Protein AF-A0A8H8U567-F1 (afdb_monomer_lite)

Structure (mmCIF, N/CA/C/O backbone):
data_AF-A0A8H8U567-F1
#
_entry.id   AF-A0A8H8U567-F1
#
loop_
_atom_site.group_PDB
_atom_site.id
_atom_site.type_symbol
_atom_site.label_atom_id
_atom_site.label_alt_id
_atom_site.label_comp_id
_atom_site.label_asym_id
_atom_site.label_entity_id
_atom_site.label_seq_id
_atom_site.pdbx_PDB_ins_code
_atom_site.Cartn_x
_atom_site.Cartn_y
_atom_site.Cartn_z
_atom_site.occupancy
_atom_site.B_iso_or_equiv
_atom_site.auth_seq_id
_atom_site.auth_comp_id
_atom_site.auth_asym_id
_atom_site.auth_atom_id
_atom_site.pdbx_PDB_model_num
ATOM 1 N N . MET A 1 1 ? -32.532 48.039 -37.283 1.00 31.94 1 MET A N 1
ATOM 2 C CA . MET A 1 1 ? -31.406 47.755 -38.186 1.00 31.94 1 MET A CA 1
ATOM 3 C C . MET A 1 1 ? -30.221 47.463 -37.284 1.00 31.94 1 MET A C 1
ATOM 5 O O . MET A 1 1 ? -29.709 48.410 -36.710 1.00 31.94 1 MET A O 1
ATOM 9 N N . ASP A 1 2 ? -29.810 46.251 -36.937 1.00 29.44 2 ASP A N 1
ATOM 10 C CA . ASP A 1 2 ? -30.179 44.853 -37.215 1.00 29.44 2 ASP A CA 1
ATOM 11 C C . ASP A 1 2 ? -29.643 44.079 -35.982 1.00 29.44 2 ASP A C 1
ATOM 13 O O . ASP A 1 2 ? -28.591 44.434 -35.460 1.00 29.44 2 ASP A O 1
ATOM 17 N N . SER A 1 3 ? -30.428 43.269 -35.267 1.00 32.38 3 SER A N 1
ATOM 18 C CA . SER A 1 3 ? -30.661 41.829 -35.481 1.00 32.38 3 SER A CA 1
ATOM 19 C C . SER A 1 3 ? -29.391 40.982 -35.653 1.00 32.38 3 SER A C 1
ATOM 21 O O . SER A 1 3 ? -28.855 40.913 -36.752 1.00 32.38 3 SER A O 1
ATOM 23 N N . ALA A 1 4 ? -28.998 40.249 -34.603 1.00 28.75 4 ALA A N 1
ATOM 24 C CA . ALA A 1 4 ? -28.361 38.931 -34.713 1.00 28.75 4 ALA A CA 1
ATOM 25 C C . ALA A 1 4 ? -28.459 38.178 -33.372 1.00 28.75 4 ALA A C 1
ATOM 27 O O . ALA A 1 4 ? -27.711 38.427 -32.430 1.00 28.75 4 ALA A O 1
ATOM 28 N N . SER A 1 5 ? -29.428 37.269 -33.303 1.00 32.06 5 SER A N 1
ATOM 29 C CA . SER A 1 5 ? -29.584 36.220 -32.299 1.00 32.06 5 SER A CA 1
ATOM 30 C C . SER A 1 5 ? -28.627 35.064 -32.597 1.00 32.06 5 SER A C 1
ATOM 32 O O . SER A 1 5 ? -28.662 34.515 -33.697 1.00 32.06 5 SER A O 1
ATOM 34 N N . GLY A 1 6 ? -27.809 34.676 -31.618 1.00 26.52 6 GLY A N 1
ATOM 35 C CA . GLY A 1 6 ? -27.012 33.450 -31.640 1.00 26.52 6 GLY A CA 1
ATOM 36 C C . GLY A 1 6 ? -27.498 32.508 -30.546 1.00 26.52 6 GLY A C 1
ATOM 37 O O . GLY A 1 6 ? -27.190 32.709 -29.378 1.00 26.52 6 GL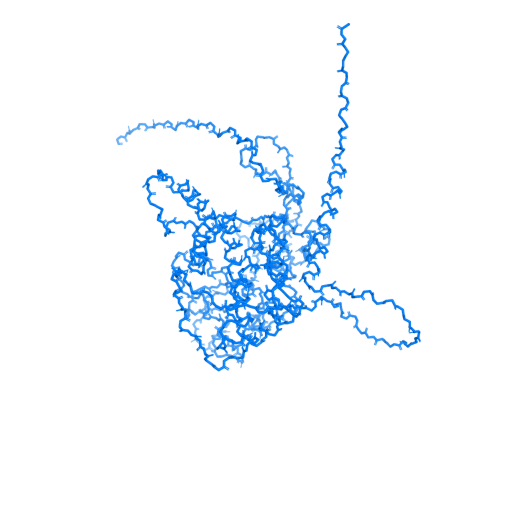Y A O 1
ATOM 38 N N . SER A 1 7 ? -28.295 31.515 -30.928 1.00 29.02 7 SER A N 1
ATOM 39 C CA . SER A 1 7 ? -28.711 30.394 -30.088 1.00 29.02 7 SER A CA 1
ATOM 40 C C . SER A 1 7 ? -27.547 29.409 -29.950 1.00 29.02 7 SER A C 1
ATOM 42 O O . SER A 1 7 ? -27.278 28.647 -30.879 1.00 29.02 7 SER A O 1
ATOM 44 N N . GLY A 1 8 ? -26.847 29.439 -28.817 1.00 27.19 8 GLY A N 1
ATOM 45 C CA . GLY A 1 8 ? -26.003 28.331 -28.376 1.00 27.19 8 GLY A CA 1
ATOM 46 C C . GLY A 1 8 ? -26.870 27.353 -27.595 1.00 27.19 8 GLY A C 1
ATOM 47 O O . GLY A 1 8 ? -27.480 27.741 -26.605 1.00 27.19 8 GLY A O 1
ATOM 48 N N . SER A 1 9 ? -26.981 26.117 -28.074 1.00 31.69 9 SER A N 1
ATOM 49 C CA . SER A 1 9 ? -27.611 25.020 -27.346 1.00 31.69 9 SER A CA 1
ATOM 50 C C . SER A 1 9 ? -26.790 24.725 -26.090 1.00 31.69 9 SER A C 1
ATOM 52 O O . SER A 1 9 ? -25.696 24.168 -26.188 1.00 31.69 9 SER A O 1
ATOM 54 N N . GLU A 1 10 ? -27.302 25.121 -24.928 1.00 31.78 10 GLU A N 1
ATOM 55 C CA . GLU A 1 10 ? -26.846 24.605 -23.641 1.00 31.78 10 GLU A CA 1
ATOM 56 C C . GLU A 1 10 ? -27.139 23.102 -23.627 1.00 31.78 10 GLU A C 1
ATOM 58 O O . GLU A 1 10 ? -28.292 22.677 -23.569 1.00 31.78 10 GLU A O 1
ATOM 63 N N . VAL A 1 11 ? -26.088 22.295 -23.773 1.00 33.62 11 VAL A N 1
ATOM 64 C CA . VAL A 1 11 ? -26.145 20.862 -23.486 1.00 33.62 11 VAL A CA 1
ATOM 65 C C . VAL A 1 11 ? -26.429 20.756 -21.992 1.00 33.62 11 VAL A C 1
ATOM 67 O O . VAL A 1 11 ? -25.671 21.286 -21.179 1.00 33.62 11 VAL A O 1
ATOM 70 N N . SER A 1 12 ? -27.569 20.167 -21.643 1.00 34.59 12 SER A N 1
ATOM 71 C CA . SER A 1 12 ? -27.999 20.033 -20.252 1.00 34.59 12 SER A CA 1
ATOM 72 C C . SER A 1 12 ? -26.956 19.254 -19.440 1.00 34.59 12 SER A C 1
ATOM 74 O O . SER A 1 12 ? -26.349 18.309 -19.947 1.00 34.59 12 SER A O 1
ATOM 76 N N . SER A 1 13 ? -26.739 19.639 -18.180 1.00 37.09 13 SER A N 1
ATOM 77 C CA . SER A 1 13 ? -25.771 18.994 -17.279 1.00 37.09 13 SER A CA 1
ATOM 78 C C . SER A 1 13 ? -25.987 17.479 -17.137 1.00 37.09 13 SER A C 1
ATOM 80 O O . SER A 1 13 ? -25.029 16.742 -16.944 1.00 37.09 13 SER A O 1
ATOM 82 N N . GLU A 1 14 ? -27.220 16.999 -17.329 1.00 32.97 14 GLU A N 1
ATOM 83 C CA . GLU A 1 14 ? -27.584 15.575 -17.275 1.00 32.97 14 GLU A CA 1
ATOM 84 C C . GLU A 1 14 ? -27.007 14.745 -18.446 1.00 32.97 14 GLU A C 1
ATOM 86 O O . GLU A 1 14 ? -26.691 13.561 -18.281 1.00 32.97 14 GLU A O 1
ATOM 91 N N . GLU A 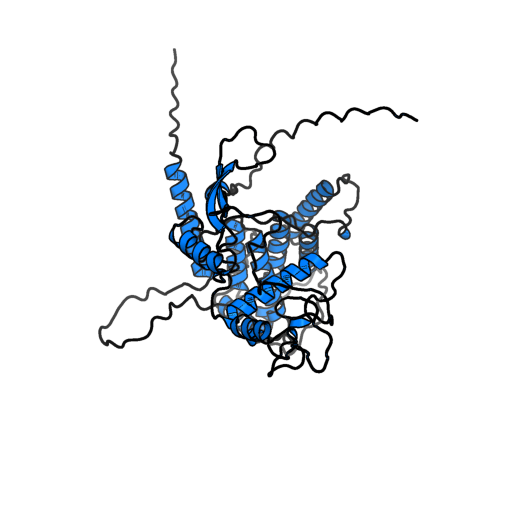1 15 ? -26.817 15.348 -19.627 1.00 33.91 15 GLU A N 1
ATOM 92 C CA . GLU A 1 15 ? -26.210 14.678 -20.791 1.00 33.91 15 GLU A CA 1
ATOM 93 C C . GLU A 1 15 ? -24.678 14.597 -20.669 1.00 33.91 15 GLU A C 1
ATOM 95 O O . GLU A 1 15 ? -24.075 13.605 -21.089 1.00 33.91 15 GLU A O 1
ATOM 100 N N . ALA A 1 16 ? -24.049 15.602 -20.047 1.00 33.66 16 ALA A N 1
ATOM 101 C CA . ALA A 1 16 ? -22.618 15.600 -19.737 1.00 33.66 16 ALA A CA 1
ATOM 102 C C . ALA A 1 16 ? -22.266 14.565 -18.652 1.00 33.66 16 ALA A C 1
ATOM 104 O O . ALA A 1 16 ? -21.296 13.819 -18.816 1.00 33.66 16 ALA A O 1
ATOM 105 N N . ASP A 1 17 ? -23.096 14.449 -17.610 1.00 36.91 17 ASP A N 1
ATOM 106 C CA . ASP A 1 17 ? -22.945 13.430 -16.564 1.00 36.91 17 ASP A CA 1
ATOM 107 C C . ASP A 1 17 ? -23.119 12.011 -17.128 1.00 36.91 17 ASP A C 1
ATOM 109 O O . ASP A 1 17 ? -22.340 11.111 -16.813 1.00 36.91 17 ASP A O 1
ATOM 113 N N . SER A 1 18 ? -24.068 11.803 -18.049 1.00 39.19 18 SER A N 1
ATOM 114 C CA . SER A 1 18 ? -24.262 10.498 -18.701 1.00 39.19 18 SER A CA 1
ATOM 115 C C . SER A 1 18 ? -23.089 10.095 -19.605 1.00 39.19 18 SER A C 1
ATOM 117 O O . SER A 1 18 ? -22.705 8.926 -19.633 1.00 39.19 18 SER A O 1
ATOM 119 N N . ALA A 1 19 ? -22.485 11.040 -20.333 1.00 39.12 19 ALA A N 1
ATOM 120 C CA . ALA A 1 19 ? -21.330 10.767 -21.191 1.00 39.12 19 ALA A CA 1
ATOM 121 C C . ALA A 1 19 ? -20.064 10.438 -20.381 1.00 39.12 19 ALA A C 1
ATOM 123 O O . ALA A 1 19 ? -19.306 9.540 -20.754 1.00 39.12 19 ALA A O 1
ATOM 124 N N . LEU A 1 20 ? -19.861 11.124 -19.253 1.00 41.84 20 LEU A N 1
ATOM 125 C CA . LEU A 1 20 ? -18.774 10.849 -18.317 1.00 41.84 20 LEU A CA 1
ATOM 126 C C . LEU A 1 20 ? -18.947 9.482 -17.645 1.00 41.84 20 LEU A C 1
ATOM 128 O O . LEU A 1 20 ? -17.997 8.705 -17.594 1.00 41.84 20 LEU A O 1
ATOM 132 N N . VAL A 1 21 ? -20.162 9.148 -17.202 1.00 41.19 21 VAL A N 1
ATOM 133 C CA . VAL A 1 21 ? -20.479 7.822 -16.653 1.00 41.19 21 VAL A CA 1
ATOM 134 C C . VAL A 1 21 ? -20.222 6.731 -17.692 1.00 41.19 21 VAL A C 1
ATOM 136 O O . VAL A 1 21 ? -19.597 5.726 -17.373 1.00 41.19 21 VAL A O 1
ATOM 139 N N . LEU A 1 22 ? -20.608 6.930 -18.955 1.00 45.22 22 LEU A N 1
ATOM 140 C CA . LEU A 1 22 ? -20.323 5.969 -20.026 1.00 45.22 22 LEU A CA 1
ATOM 141 C C . LEU A 1 22 ? -18.822 5.843 -20.338 1.00 45.22 22 LEU A C 1
ATOM 143 O O . LEU A 1 22 ? -18.353 4.736 -20.592 1.00 45.22 22 LEU A O 1
ATOM 147 N N . ALA A 1 23 ? -18.056 6.936 -20.281 1.00 46.47 23 ALA A N 1
ATOM 148 C CA . ALA A 1 23 ? -16.602 6.903 -20.445 1.00 46.47 23 ALA A CA 1
ATOM 149 C C . ALA A 1 23 ? -15.906 6.179 -19.279 1.00 46.47 23 ALA A C 1
ATOM 151 O O . ALA A 1 23 ? -15.015 5.361 -19.508 1.00 46.47 23 ALA A O 1
ATOM 152 N N . LEU A 1 24 ? -16.354 6.420 -18.043 1.00 42.88 24 LEU A N 1
ATOM 153 C CA . LEU A 1 24 ? -15.885 5.721 -16.846 1.00 42.88 24 LEU A CA 1
ATOM 154 C C . LEU A 1 24 ? -16.259 4.236 -16.875 1.00 42.88 24 LEU A C 1
ATOM 156 O O . LEU A 1 24 ? -15.442 3.406 -16.496 1.00 42.88 24 LEU A O 1
ATOM 160 N N . LEU A 1 25 ? -17.442 3.876 -17.381 1.00 47.16 25 LEU A N 1
ATOM 161 C CA . LEU A 1 25 ? -17.849 2.482 -17.579 1.00 47.16 25 LEU A CA 1
ATOM 162 C C . LEU A 1 25 ? -17.028 1.796 -18.680 1.00 47.16 25 LEU A C 1
ATOM 164 O O . LEU A 1 25 ? -16.591 0.667 -18.491 1.00 47.16 25 LEU A O 1
ATOM 168 N N . ALA A 1 26 ? -16.736 2.477 -19.791 1.00 51.75 26 ALA A N 1
ATOM 169 C CA . ALA A 1 26 ? -15.873 1.938 -20.844 1.00 51.75 26 ALA A CA 1
ATOM 170 C C . ALA A 1 26 ? -14.424 1.735 -20.363 1.00 51.75 26 ALA A C 1
ATOM 172 O O . ALA A 1 26 ? -13.790 0.733 -20.699 1.00 51.75 26 ALA A O 1
ATOM 173 N N . LYS A 1 27 ? -13.914 2.663 -19.543 1.00 51.38 27 LYS A N 1
ATOM 174 C CA . LYS A 1 27 ? -12.601 2.562 -18.891 1.00 51.38 27 LYS A CA 1
ATOM 175 C C . LYS A 1 27 ? -12.584 1.519 -17.775 1.00 51.38 27 LYS A C 1
ATOM 177 O O . LYS A 1 27 ? -11.592 0.816 -17.633 1.00 51.38 27 LYS A O 1
ATOM 182 N N . ARG A 1 28 ? -13.689 1.334 -17.048 1.00 46.41 28 ARG A N 1
ATOM 183 C CA . ARG A 1 28 ? -13.887 0.202 -16.133 1.00 46.41 28 ARG A CA 1
ATOM 184 C C . ARG A 1 28 ? -13.814 -1.113 -16.895 1.00 46.41 28 ARG A C 1
ATOM 186 O O . ARG A 1 28 ? -13.106 -2.000 -16.459 1.00 46.41 28 ARG A O 1
ATOM 193 N N . ASP A 1 29 ? -14.469 -1.234 -18.044 1.00 49.00 29 ASP A N 1
ATOM 194 C CA . ASP A 1 29 ? -14.411 -2.458 -18.848 1.00 49.00 29 ASP A CA 1
ATOM 195 C C . ASP A 1 29 ? -13.003 -2.690 -19.449 1.00 49.00 29 ASP A C 1
ATOM 197 O O . ASP A 1 29 ? -12.624 -3.826 -19.735 1.00 49.00 29 ASP A O 1
ATOM 201 N N . GLU A 1 30 ? -12.207 -1.631 -19.646 1.00 55.47 30 GLU A N 1
ATOM 202 C CA . GLU A 1 30 ? -10.774 -1.709 -19.973 1.00 55.47 30 GLU A CA 1
ATOM 203 C C . GLU A 1 30 ? -9.933 -2.166 -18.772 1.00 55.47 30 GLU A C 1
ATOM 205 O O . GLU A 1 30 ? -9.123 -3.076 -18.929 1.00 55.47 30 GLU A O 1
ATOM 210 N N . LEU A 1 31 ? -10.196 -1.640 -17.571 1.00 47.88 31 LEU A N 1
ATOM 211 C CA . LEU A 1 31 ? -9.610 -2.112 -16.311 1.00 47.88 31 LEU A CA 1
ATOM 212 C C . LEU A 1 31 ? -9.965 -3.580 -16.054 1.00 47.88 31 LEU A C 1
ATOM 214 O O . LEU A 1 31 ? -9.081 -4.377 -15.785 1.00 47.88 31 LEU A O 1
ATOM 218 N N . THR A 1 32 ? -11.226 -3.985 -16.206 1.00 47.22 32 THR A N 1
ATOM 219 C CA . THR A 1 32 ? -11.673 -5.376 -16.047 1.00 47.22 32 THR A CA 1
ATOM 220 C C . THR A 1 32 ? -10.999 -6.308 -17.056 1.00 47.22 32 THR A C 1
ATOM 222 O O . THR A 1 32 ? -10.647 -7.430 -16.703 1.00 47.22 32 THR A O 1
ATOM 225 N N . ARG A 1 33 ? -10.754 -5.852 -18.292 1.00 53.75 33 ARG A N 1
ATOM 226 C CA . ARG A 1 33 ? -9.961 -6.604 -19.280 1.00 53.75 33 ARG A CA 1
ATOM 227 C C . ARG A 1 33 ? -8.481 -6.687 -18.906 1.00 53.75 33 ARG A C 1
ATOM 229 O O . ARG A 1 33 ? -7.915 -7.768 -19.018 1.00 53.75 33 ARG A O 1
ATOM 236 N N . ALA A 1 34 ? -7.879 -5.595 -18.434 1.00 45.25 34 ALA A N 1
ATOM 237 C CA . ALA A 1 34 ? -6.506 -5.583 -17.917 1.00 45.25 34 ALA A CA 1
ATOM 238 C C . ALA A 1 34 ? -6.350 -6.459 -16.657 1.00 45.25 34 ALA A C 1
ATOM 240 O O . ALA A 1 34 ? -5.284 -7.006 -16.405 1.00 45.25 34 ALA A O 1
ATOM 241 N N . LEU A 1 35 ? -7.435 -6.652 -15.904 1.00 41.41 35 LEU A N 1
ATOM 242 C CA . LEU A 1 35 ? -7.550 -7.572 -14.770 1.00 41.41 35 LEU A CA 1
ATOM 243 C C . LEU A 1 35 ? -7.861 -9.030 -15.186 1.00 41.41 35 LEU A C 1
ATOM 245 O O . LEU A 1 35 ? -8.175 -9.846 -14.326 1.00 41.41 35 LEU A O 1
ATOM 249 N N . GLY A 1 36 ? -7.813 -9.374 -16.481 1.00 40.97 36 GLY A N 1
ATOM 250 C CA . GLY A 1 36 ? -8.024 -10.747 -16.965 1.00 40.97 36 GLY A CA 1
ATOM 251 C C . GLY A 1 36 ? -9.490 -11.177 -17.149 1.00 40.97 36 GLY A C 1
ATOM 252 O O . GLY A 1 36 ? -9.764 -12.351 -17.382 1.00 40.97 36 GLY A O 1
ATOM 253 N N . GLY A 1 37 ? -10.462 -10.261 -17.098 1.00 39.69 37 GLY A N 1
ATOM 254 C CA . GLY A 1 37 ? -11.901 -10.541 -17.245 1.00 39.69 37 GLY A CA 1
ATOM 255 C C . GLY A 1 37 ? -12.399 -10.720 -18.689 1.00 39.69 37 GLY A C 1
ATOM 256 O O . GLY A 1 37 ? -13.458 -10.206 -19.047 1.00 39.69 37 GLY A O 1
ATOM 257 N N . GLY A 1 38 ? -11.637 -11.398 -19.548 1.00 30.34 38 GLY A N 1
ATOM 258 C CA . GLY A 1 38 ? -11.961 -11.603 -20.963 1.00 30.34 38 GLY A CA 1
ATOM 259 C C . GLY A 1 38 ? -12.568 -12.975 -21.256 1.00 30.34 38 GLY A C 1
ATOM 260 O O . GLY A 1 38 ? -11.911 -13.812 -21.866 1.00 30.34 38 GLY A O 1
ATOM 261 N N . GLY A 1 39 ? -13.824 -13.212 -20.868 1.00 29.34 39 GLY A N 1
ATOM 262 C CA . GLY A 1 39 ? -14.578 -14.376 -21.343 1.00 29.34 39 GLY A CA 1
ATOM 263 C C . GLY A 1 39 ? -14.755 -14.314 -22.864 1.00 29.34 39 GLY A C 1
ATOM 264 O O . GLY A 1 39 ? -15.505 -13.484 -23.379 1.00 29.34 39 GLY A O 1
ATOM 265 N N . GLY A 1 40 ? -14.041 -15.172 -23.594 1.00 27.75 40 GLY A N 1
ATOM 266 C CA . GLY A 1 40 ? -14.154 -15.287 -25.044 1.00 27.75 40 GLY A CA 1
ATOM 267 C C . GLY A 1 40 ? -15.571 -15.679 -25.464 1.00 27.75 40 GLY A C 1
ATOM 268 O O . GLY A 1 40 ? -16.078 -16.733 -25.088 1.00 27.75 40 GLY A O 1
ATOM 269 N N . VAL A 1 41 ? -16.212 -14.851 -26.291 1.00 28.55 41 VAL A N 1
ATOM 270 C CA . VAL A 1 41 ? -17.472 -15.211 -26.954 1.00 28.55 41 VAL A CA 1
ATOM 271 C C . VAL A 1 41 ? -17.167 -16.212 -28.074 1.00 28.55 41 VAL A C 1
ATOM 273 O O . VAL A 1 41 ? -16.975 -15.847 -29.234 1.00 28.55 41 VAL A O 1
ATOM 276 N N . GLY A 1 42 ? -17.117 -17.495 -27.717 1.00 26.28 42 GLY A N 1
ATOM 277 C CA . GLY A 1 42 ? -17.198 -18.619 -28.648 1.00 26.28 42 GLY A CA 1
ATOM 278 C C . GLY A 1 42 ? -18.660 -18.938 -28.968 1.00 26.28 42 GLY A C 1
ATOM 279 O O . GLY A 1 42 ? -19.427 -19.332 -28.095 1.00 26.28 42 GLY A O 1
ATOM 280 N N . ARG A 1 43 ? -19.070 -18.755 -30.228 1.00 26.91 43 ARG A N 1
ATOM 281 C CA . ARG A 1 43 ? -20.408 -19.124 -30.726 1.00 26.91 43 ARG A CA 1
ATOM 282 C C . ARG A 1 43 ? -20.567 -20.652 -30.789 1.00 26.91 43 ARG A C 1
ATOM 284 O O . ARG A 1 43 ? -19.866 -21.296 -31.554 1.00 26.91 43 ARG A O 1
ATOM 291 N N . ASN A 1 44 ? -21.578 -21.137 -30.067 1.00 27.06 44 ASN A N 1
ATOM 292 C CA . ASN A 1 44 ? -22.456 -22.297 -30.290 1.00 27.06 44 ASN A CA 1
ATOM 293 C C . ASN A 1 44 ? -21.879 -23.675 -30.673 1.00 27.06 44 ASN A C 1
ATOM 295 O O . ASN A 1 44 ? -21.453 -23.886 -31.805 1.00 27.06 44 ASN A O 1
ATOM 299 N N . GLY A 1 45 ? -22.233 -24.664 -29.839 1.00 24.28 45 GLY A N 1
ATOM 300 C CA . GLY A 1 45 ? -23.091 -25.762 -30.304 1.00 24.28 45 GLY A CA 1
ATOM 301 C C . GLY A 1 45 ? -22.888 -27.113 -29.620 1.00 24.28 45 GLY A C 1
ATOM 302 O O . GLY A 1 45 ? -22.062 -27.869 -30.105 1.00 24.28 45 GLY A O 1
ATOM 303 N N . SER A 1 46 ? -23.696 -27.429 -28.596 1.00 26.39 46 SER A N 1
ATOM 304 C CA . SER A 1 46 ? -24.475 -28.684 -28.459 1.00 26.39 46 SER A CA 1
ATOM 305 C C . SER A 1 46 ? -25.009 -28.861 -27.030 1.00 26.39 46 SER A C 1
ATOM 307 O O . SER A 1 46 ? -24.266 -28.719 -26.065 1.00 26.39 46 SER A O 1
ATOM 309 N N . GLU A 1 47 ? -26.305 -29.153 -26.938 1.00 32.91 47 GLU A N 1
ATOM 310 C CA . GLU A 1 47 ? -27.068 -29.507 -25.737 1.00 32.91 47 GLU A CA 1
ATOM 311 C C . GLU A 1 47 ? -26.579 -30.829 -25.117 1.00 32.91 47 GLU A C 1
ATOM 313 O O . GLU A 1 47 ? -26.317 -31.774 -25.858 1.00 32.91 47 GLU A O 1
ATOM 318 N N . ASP A 1 48 ? -26.458 -30.867 -23.782 1.00 26.66 48 ASP A N 1
ATOM 319 C CA . ASP A 1 48 ? -26.938 -31.921 -22.860 1.00 26.66 48 ASP A CA 1
ATOM 320 C C . ASP A 1 48 ? -26.066 -32.024 -21.591 1.00 26.66 48 ASP A C 1
ATOM 322 O O . ASP A 1 48 ? -24.847 -32.155 -21.671 1.00 26.66 48 ASP A O 1
ATOM 326 N N . GLY A 1 49 ? -26.714 -32.049 -20.417 1.00 27.23 49 GLY A N 1
ATOM 327 C CA . GLY A 1 49 ? -26.128 -32.574 -19.173 1.00 27.23 49 GLY A CA 1
ATOM 328 C C . GLY A 1 49 ? -26.156 -31.627 -17.971 1.00 27.23 49 GLY A C 1
ATOM 329 O O . GLY A 1 49 ? -25.282 -30.786 -17.814 1.00 27.23 49 GLY A O 1
ATOM 330 N N . LEU A 1 50 ? -27.157 -31.810 -17.107 1.00 32.25 50 LEU A N 1
ATOM 331 C CA . LEU A 1 50 ? -27.244 -31.264 -15.749 1.00 32.25 50 LEU A CA 1
ATOM 332 C C . LEU A 1 50 ? -26.234 -31.963 -14.828 1.00 32.25 50 LEU A C 1
ATOM 334 O O . LEU A 1 50 ? -26.409 -33.155 -14.587 1.00 32.25 50 LEU A O 1
ATOM 338 N N . GLU A 1 51 ? -25.285 -31.226 -14.249 1.00 28.50 51 GLU A N 1
ATOM 339 C CA . GLU A 1 51 ? -24.660 -31.564 -12.962 1.00 28.50 51 GLU A CA 1
ATOM 340 C C . GLU A 1 51 ? -24.439 -30.279 -12.149 1.00 28.50 51 GLU A C 1
ATOM 342 O O . GLU A 1 51 ? -23.908 -29.284 -12.645 1.00 28.50 51 GLU A O 1
ATOM 347 N N . ASP A 1 52 ? -24.930 -30.305 -10.909 1.00 29.84 52 ASP A N 1
ATOM 348 C CA . ASP A 1 52 ? -24.842 -29.242 -9.914 1.00 29.84 52 ASP A CA 1
ATOM 349 C C . ASP A 1 52 ? -23.384 -29.068 -9.454 1.00 29.84 52 ASP A C 1
ATOM 351 O O . ASP A 1 52 ? -22.797 -29.979 -8.871 1.00 29.84 52 ASP A O 1
ATOM 355 N N . GLY A 1 53 ? -22.808 -27.891 -9.708 1.00 26.72 53 GLY A N 1
ATOM 356 C CA . GLY A 1 53 ? -21.478 -27.492 -9.251 1.00 26.72 53 GLY A CA 1
ATOM 357 C C . GLY A 1 53 ? -21.538 -26.109 -8.614 1.00 26.72 53 GLY A C 1
ATOM 358 O O . GLY A 1 53 ? -22.069 -25.168 -9.202 1.00 26.72 53 GLY A O 1
ATOM 359 N N . GLU A 1 54 ? -21.040 -26.026 -7.386 1.00 29.39 54 GLU A N 1
ATOM 360 C CA . GLU A 1 54 ? -20.975 -24.841 -6.536 1.00 29.39 54 GLU A CA 1
ATOM 361 C C . GLU A 1 54 ? -20.389 -23.642 -7.296 1.00 29.39 54 GLU A C 1
ATOM 363 O O . GLU A 1 54 ? -19.290 -23.693 -7.844 1.00 29.39 54 GLU A O 1
ATOM 368 N N . GLY A 1 55 ? -21.164 -22.559 -7.367 1.00 24.91 55 GLY A N 1
ATOM 369 C CA . GLY A 1 55 ? -20.764 -21.324 -8.026 1.00 24.91 55 GLY A CA 1
ATOM 370 C C . GLY A 1 55 ? -19.750 -20.554 -7.190 1.00 24.91 55 GLY A C 1
ATOM 371 O O . GLY A 1 55 ? -20.118 -19.607 -6.498 1.00 24.91 55 GLY A O 1
ATOM 372 N N . GLU A 1 56 ? -18.477 -20.924 -7.288 1.00 33.12 56 GLU A N 1
ATOM 373 C CA . GLU A 1 56 ? -17.388 -19.977 -7.074 1.00 33.12 56 GLU A CA 1
ATOM 374 C C . GLU A 1 56 ? -17.489 -18.918 -8.176 1.00 33.12 56 GLU A C 1
ATOM 376 O O . GLU A 1 56 ? -17.315 -19.195 -9.365 1.00 33.12 56 GLU A O 1
ATOM 381 N N . GLY A 1 57 ? -17.841 -17.689 -7.797 1.00 30.25 57 GLY A N 1
ATOM 382 C CA . GLY A 1 57 ? -17.735 -16.548 -8.693 1.00 30.25 57 GLY A CA 1
ATOM 383 C C . GLY A 1 57 ? -16.277 -16.405 -9.112 1.00 30.25 57 GLY A C 1
ATOM 384 O O . GLY A 1 57 ? -15.458 -15.944 -8.323 1.00 30.25 57 GLY A O 1
ATOM 385 N N . SER A 1 58 ? -15.951 -16.822 -10.335 1.00 28.72 58 SER A N 1
ATOM 386 C CA . SER A 1 58 ? -14.616 -16.691 -10.906 1.00 28.72 58 SER A CA 1
ATOM 387 C C . SER A 1 58 ? -14.276 -15.205 -11.061 1.00 28.72 58 SER A C 1
ATOM 389 O O . SER A 1 58 ? -14.562 -14.586 -12.092 1.00 28.72 58 SER A O 1
ATOM 391 N N . GLY A 1 59 ? -13.680 -14.613 -10.026 1.00 32.12 59 GLY A N 1
ATOM 392 C CA . GLY A 1 59 ? -12.831 -13.443 -10.198 1.00 32.12 59 GLY A CA 1
ATOM 393 C C . GLY A 1 59 ? -11.782 -13.790 -11.252 1.00 32.12 59 GLY A C 1
ATOM 394 O O . GLY A 1 59 ? -11.239 -14.895 -11.227 1.00 32.12 59 GLY A O 1
ATOM 395 N N . GLY A 1 60 ? -11.565 -12.902 -12.227 1.00 41.69 60 GLY A N 1
ATOM 396 C CA . GLY A 1 60 ? -10.548 -13.102 -13.263 1.00 41.69 60 GLY A CA 1
ATOM 397 C C . GLY A 1 60 ? -9.237 -13.559 -12.626 1.00 41.69 60 GLY A C 1
ATOM 398 O O . GLY A 1 60 ? -8.858 -13.037 -11.577 1.00 41.69 60 GLY A O 1
ATOM 399 N N . ALA A 1 61 ? -8.605 -14.584 -13.206 1.00 49.59 61 ALA A N 1
ATOM 400 C CA . ALA A 1 61 ? -7.388 -15.167 -12.657 1.00 49.59 61 ALA A CA 1
ATOM 401 C C . ALA A 1 61 ? -6.378 -14.047 -12.381 1.00 49.59 61 ALA A C 1
ATOM 403 O O . ALA A 1 61 ? -6.000 -13.312 -13.294 1.00 49.59 61 ALA A O 1
ATOM 404 N N . ALA A 1 62 ? -5.996 -13.873 -11.115 1.00 62.72 62 ALA A N 1
ATOM 405 C CA . ALA A 1 62 ? -5.000 -12.883 -10.749 1.00 62.72 62 ALA A CA 1
ATOM 406 C C . ALA A 1 62 ? -3.710 -13.182 -11.528 1.00 62.72 62 ALA A C 1
ATOM 408 O O . ALA A 1 62 ? -3.263 -14.328 -11.559 1.00 62.72 62 ALA A O 1
ATOM 409 N N . LEU A 1 63 ? -3.115 -12.157 -12.142 1.00 82.69 63 LEU A N 1
ATOM 410 C CA . LEU A 1 63 ? -1.844 -12.244 -12.870 1.00 82.69 63 LEU A CA 1
ATOM 411 C C . LEU A 1 63 ? -0.726 -11.560 -12.052 1.00 82.69 63 LEU A C 1
ATOM 413 O O . LEU A 1 63 ? -0.238 -10.500 -12.442 1.00 82.69 63 LEU A O 1
ATOM 417 N N . PRO A 1 64 ? -0.337 -12.101 -10.878 1.00 90.06 64 PRO A N 1
ATOM 418 C CA . PRO A 1 64 ? 0.527 -11.409 -9.911 1.00 90.06 64 PRO A CA 1
ATOM 419 C C . PRO A 1 64 ? 1.963 -11.159 -10.396 1.00 90.06 64 PRO A C 1
ATOM 421 O O . PRO A 1 64 ? 2.664 -10.331 -9.799 1.00 90.06 64 PRO A O 1
ATOM 424 N N . TYR A 1 65 ? 2.381 -11.856 -11.457 1.00 95.56 65 TYR A N 1
ATOM 425 C CA . TYR A 1 65 ? 3.717 -11.789 -12.056 1.00 95.56 65 TYR A CA 1
ATOM 426 C C . TYR A 1 65 ? 3.720 -11.195 -13.478 1.00 95.56 65 TYR A C 1
ATOM 428 O O . TYR A 1 65 ? 4.771 -11.107 -14.104 1.00 95.56 65 TYR A O 1
ATOM 436 N N . ASP A 1 66 ? 2.570 -10.745 -13.996 1.00 95.44 66 ASP A N 1
ATOM 437 C CA . ASP A 1 66 ? 2.480 -10.142 -15.332 1.00 95.44 66 ASP A CA 1
ATOM 438 C C . ASP A 1 66 ? 2.802 -8.641 -15.285 1.00 95.44 66 ASP A C 1
ATOM 440 O O . ASP A 1 66 ? 1.933 -7.795 -15.051 1.00 95.44 66 ASP A O 1
ATOM 444 N N . LEU A 1 67 ? 4.064 -8.294 -15.550 1.00 96.06 67 LEU A N 1
ATOM 445 C CA . LEU A 1 67 ? 4.518 -6.900 -15.561 1.00 96.06 67 LEU A CA 1
ATOM 446 C C . LEU A 1 67 ? 3.785 -6.034 -16.599 1.00 96.06 67 LEU A C 1
ATOM 448 O O . LEU A 1 67 ? 3.602 -4.834 -16.383 1.00 96.06 67 LEU A O 1
ATOM 452 N N . ILE A 1 68 ? 3.350 -6.619 -17.722 1.00 96.38 68 ILE A N 1
ATOM 453 C CA . ILE A 1 68 ? 2.665 -5.887 -18.791 1.00 96.38 68 ILE A CA 1
ATOM 454 C C . ILE A 1 68 ? 1.249 -5.532 -18.343 1.00 96.38 68 ILE A C 1
ATOM 456 O O . ILE A 1 68 ? 0.818 -4.404 -18.578 1.00 96.38 68 ILE A O 1
ATOM 460 N N . ALA A 1 69 ? 0.548 -6.440 -17.660 1.00 95.19 69 ALA A N 1
ATOM 461 C CA . ALA A 1 69 ? -0.768 -6.158 -17.090 1.00 95.19 69 ALA A CA 1
ATOM 462 C C . ALA A 1 69 ? -0.712 -5.000 -16.080 1.00 95.19 69 ALA A C 1
ATOM 464 O O . ALA A 1 69 ? -1.545 -4.091 -16.139 1.00 95.19 69 ALA A O 1
ATOM 465 N N . TYR A 1 70 ? 0.301 -4.970 -15.205 1.00 96.62 70 TYR A N 1
ATOM 466 C CA . TYR A 1 70 ? 0.505 -3.844 -14.286 1.00 96.62 70 TYR A CA 1
ATOM 467 C C . TYR A 1 70 ? 0.807 -2.535 -15.031 1.00 96.62 70 TYR A C 1
ATOM 469 O O . TYR A 1 70 ? 0.210 -1.511 -14.711 1.00 96.62 70 TYR A O 1
ATOM 477 N N . LEU A 1 71 ? 1.658 -2.544 -16.063 1.00 95.56 71 LEU A N 1
ATOM 478 C CA . LEU A 1 71 ? 1.936 -1.345 -16.870 1.00 95.56 71 LEU A CA 1
ATOM 479 C C . LEU A 1 71 ? 0.709 -0.825 -17.629 1.00 95.56 71 LEU A C 1
ATOM 481 O O . LEU A 1 71 ? 0.486 0.385 -17.693 1.00 95.56 71 LEU A O 1
ATOM 485 N N . GLU A 1 72 ? -0.091 -1.717 -18.211 1.00 95.19 72 GLU A N 1
ATOM 486 C CA . GLU A 1 72 ? -1.342 -1.357 -18.884 1.00 95.19 72 GLU A CA 1
ATOM 487 C C . GLU A 1 72 ? -2.331 -0.744 -17.894 1.00 95.19 72 GLU A C 1
ATOM 489 O O . GLU A 1 72 ? -2.901 0.316 -18.164 1.00 95.19 72 GLU A O 1
ATOM 494 N N . ARG A 1 73 ? -2.476 -1.349 -16.711 1.00 93.69 73 ARG A N 1
ATOM 495 C CA . ARG A 1 73 ? -3.337 -0.818 -15.652 1.00 93.69 73 ARG A CA 1
ATOM 496 C C . ARG A 1 73 ? -2.850 0.538 -15.145 1.00 93.69 73 ARG A C 1
ATOM 498 O O . ARG A 1 73 ? -3.657 1.459 -15.021 1.00 93.69 73 ARG A O 1
ATOM 505 N N . ALA A 1 74 ? -1.539 0.703 -14.964 1.00 95.06 74 ALA A N 1
ATOM 506 C CA . ALA A 1 74 ? -0.937 1.982 -14.610 1.00 95.06 74 ALA A CA 1
ATOM 507 C C . ALA A 1 74 ? -1.282 3.064 -15.645 1.00 95.06 74 ALA A C 1
ATOM 509 O O . ALA A 1 74 ? -1.588 4.202 -15.282 1.00 95.06 74 ALA A O 1
ATOM 510 N N . ALA A 1 75 ? -1.236 2.727 -16.941 1.00 92.50 75 ALA A N 1
ATOM 511 C CA . ALA A 1 75 ? -1.551 3.666 -18.015 1.00 92.50 75 ALA A CA 1
ATOM 512 C C . ALA A 1 75 ? -3.023 4.093 -17.958 1.00 92.50 75 ALA A C 1
ATOM 514 O O . ALA A 1 75 ? -3.311 5.287 -18.044 1.00 92.50 75 ALA A O 1
ATOM 515 N N . VAL A 1 76 ? -3.938 3.150 -17.718 1.00 91.50 76 VAL A N 1
ATOM 516 C CA . VAL A 1 76 ? -5.364 3.457 -17.543 1.00 91.50 76 VAL A CA 1
ATOM 517 C C . VAL A 1 76 ? -5.601 4.331 -16.308 1.00 91.50 76 VAL A C 1
ATOM 519 O O . VAL A 1 76 ? -6.302 5.336 -16.409 1.00 91.50 76 VAL A O 1
ATOM 522 N N . HIS A 1 77 ? -4.983 4.020 -15.164 1.00 89.94 77 HIS A N 1
ATOM 523 C CA . HIS A 1 77 ? -5.065 4.864 -13.968 1.00 89.94 77 HIS A CA 1
ATOM 524 C C . HIS A 1 77 ? -4.548 6.284 -14.232 1.00 89.94 77 HIS A C 1
ATOM 526 O O . HIS A 1 77 ? -5.196 7.256 -13.844 1.00 89.94 77 HIS A O 1
ATOM 532 N N . SER A 1 78 ? -3.437 6.424 -14.957 1.00 87.81 78 SER A N 1
ATOM 533 C CA . SER A 1 78 ? -2.890 7.728 -15.341 1.00 87.81 78 SER A CA 1
ATOM 534 C C . SER A 1 78 ? -3.855 8.519 -16.234 1.00 87.81 78 SER A C 1
ATOM 536 O O . SER A 1 78 ? -4.115 9.692 -15.967 1.00 87.81 78 SER A O 1
ATOM 538 N N . GLU A 1 79 ? -4.453 7.878 -17.242 1.00 87.31 79 GLU A N 1
ATOM 539 C CA . GLU A 1 79 ? -5.440 8.498 -18.140 1.00 87.31 79 GLU A CA 1
ATOM 540 C C . GLU A 1 79 ? -6.732 8.912 -17.426 1.00 87.31 79 GLU A C 1
ATOM 542 O O . GLU A 1 79 ? -7.356 9.903 -17.801 1.00 87.31 79 GLU A O 1
ATOM 547 N N . LEU A 1 80 ? -7.122 8.176 -16.386 1.00 84.44 80 LEU A N 1
ATOM 548 C CA . LEU A 1 80 ? -8.251 8.506 -15.515 1.00 84.44 80 LEU A CA 1
ATOM 549 C C . LEU A 1 80 ? -7.911 9.589 -14.472 1.00 84.44 80 LEU A C 1
ATOM 551 O O . LEU A 1 80 ? -8.792 10.089 -13.769 1.00 84.44 80 LEU A O 1
ATOM 555 N N . GLY A 1 81 ? -6.641 9.986 -14.378 1.00 83.94 81 GLY A N 1
ATOM 556 C CA . GLY A 1 81 ? -6.167 10.986 -13.429 1.00 83.94 81 GLY A CA 1
ATOM 557 C C . GLY A 1 81 ? -5.980 10.457 -12.006 1.00 83.94 81 GLY A C 1
ATOM 558 O O . GLY A 1 81 ? -6.051 11.251 -11.073 1.00 83.94 81 GLY A O 1
ATOM 559 N N . TYR A 1 82 ? -5.721 9.162 -11.832 1.00 88.25 82 TYR A N 1
ATOM 560 C CA . TYR A 1 82 ? -5.373 8.518 -10.561 1.00 88.25 82 TYR A CA 1
ATOM 561 C C . TYR A 1 82 ? -3.855 8.277 -10.472 1.00 88.25 82 TYR A C 1
ATOM 563 O O . TYR A 1 82 ? -3.394 7.152 -10.687 1.00 88.25 82 TYR A O 1
ATOM 571 N N . PRO A 1 83 ? -3.036 9.325 -10.239 1.00 90.75 83 PRO A N 1
ATOM 572 C CA . PRO A 1 83 ? -1.579 9.197 -10.230 1.00 90.75 83 PRO A CA 1
ATOM 573 C C . PRO A 1 83 ? -1.073 8.308 -9.088 1.00 90.75 83 PRO A C 1
ATOM 575 O O . PRO A 1 83 ? -0.071 7.623 -9.233 1.00 90.75 83 PRO A O 1
ATOM 578 N N . ASP A 1 84 ? -1.775 8.266 -7.966 1.00 90.56 84 ASP A N 1
ATOM 579 C CA . ASP A 1 84 ? -1.488 7.401 -6.828 1.00 90.56 84 ASP A CA 1
ATOM 580 C C . ASP A 1 84 ? -1.568 5.915 -7.202 1.00 90.56 84 ASP A C 1
ATOM 582 O O . ASP A 1 84 ? -0.619 5.160 -6.975 1.00 90.56 84 ASP A O 1
ATOM 586 N N . LEU A 1 85 ? -2.653 5.516 -7.868 1.00 92.00 85 LEU A N 1
ATOM 587 C CA . LEU A 1 85 ? -2.830 4.145 -8.343 1.00 92.00 85 LEU A CA 1
ATOM 588 C C . LEU A 1 85 ? -1.870 3.815 -9.492 1.00 92.00 85 LEU A C 1
ATOM 590 O O . LEU A 1 85 ? -1.287 2.732 -9.524 1.00 92.00 85 LEU A O 1
ATOM 594 N N . ALA A 1 86 ? -1.653 4.768 -10.404 1.00 94.19 86 ALA A N 1
ATOM 595 C CA . ALA A 1 86 ? -0.688 4.616 -11.489 1.00 94.19 86 ALA A CA 1
ATOM 596 C C . ALA A 1 86 ? 0.740 4.413 -10.961 1.00 94.19 86 ALA A C 1
ATOM 598 O O . ALA A 1 86 ? 1.475 3.584 -11.494 1.00 94.19 86 ALA A O 1
ATOM 599 N N . ALA A 1 87 ? 1.130 5.132 -9.903 1.00 95.56 87 ALA A N 1
ATOM 600 C CA . ALA A 1 87 ? 2.424 4.962 -9.252 1.00 95.56 87 ALA A CA 1
ATOM 601 C C . ALA A 1 87 ? 2.551 3.578 -8.600 1.00 95.56 87 ALA A C 1
ATOM 603 O O . ALA A 1 87 ? 3.575 2.924 -8.784 1.00 95.56 87 ALA A O 1
ATOM 604 N N . GLY A 1 88 ? 1.516 3.111 -7.892 1.00 94.88 88 GLY A N 1
ATOM 605 C CA . GLY A 1 88 ? 1.506 1.776 -7.285 1.00 94.88 88 GLY A CA 1
ATOM 606 C C . GLY A 1 88 ? 1.686 0.657 -8.315 1.00 94.88 88 GLY A C 1
ATOM 607 O O . GLY A 1 88 ? 2.541 -0.215 -8.149 1.00 94.88 88 GLY A O 1
ATOM 608 N N . ASP A 1 89 ? 0.946 0.722 -9.422 1.00 97.12 89 ASP A N 1
ATOM 609 C CA . ASP A 1 89 ? 1.048 -0.256 -10.507 1.00 97.12 89 ASP A CA 1
ATOM 610 C C . ASP A 1 89 ? 2.387 -0.185 -11.249 1.00 97.12 89 ASP A C 1
ATOM 612 O O . ASP A 1 89 ? 3.009 -1.217 -11.500 1.00 97.12 89 ASP A O 1
ATOM 616 N N . ALA A 1 90 ? 2.872 1.021 -11.559 1.00 97.94 90 ALA A N 1
ATOM 617 C CA . ALA A 1 90 ? 4.169 1.203 -12.206 1.00 97.94 90 ALA A CA 1
ATOM 618 C C . ALA A 1 90 ? 5.325 0.718 -11.318 1.00 97.94 90 ALA A C 1
ATOM 620 O O . ALA A 1 90 ? 6.299 0.166 -11.827 1.00 97.94 90 ALA A O 1
ATOM 621 N N . TYR A 1 91 ? 5.219 0.885 -9.997 1.00 98.06 91 TYR A N 1
ATOM 622 C CA . TYR A 1 91 ? 6.210 0.371 -9.057 1.00 98.06 91 TYR A CA 1
ATOM 623 C C . TYR A 1 91 ? 6.196 -1.157 -9.016 1.00 98.06 91 TYR A C 1
ATOM 625 O O . TYR A 1 91 ? 7.251 -1.779 -9.109 1.00 98.06 91 TYR A O 1
ATOM 633 N N . ARG A 1 92 ? 5.010 -1.779 -8.963 1.00 97.50 92 ARG A N 1
ATOM 634 C CA . ARG A 1 92 ? 4.895 -3.241 -9.029 1.00 97.50 92 ARG A CA 1
ATOM 635 C C . ARG A 1 92 ? 5.445 -3.796 -10.344 1.00 97.50 92 ARG A C 1
ATOM 637 O O . ARG A 1 92 ? 6.164 -4.789 -10.317 1.00 97.50 92 ARG A O 1
ATOM 644 N N . ALA A 1 93 ? 5.160 -3.144 -11.469 1.00 97.94 93 ALA A N 1
ATOM 645 C CA . ALA A 1 93 ? 5.734 -3.524 -12.754 1.00 97.94 93 ALA A CA 1
ATOM 646 C C . ALA A 1 93 ? 7.261 -3.374 -12.783 1.00 97.94 93 ALA A C 1
ATOM 648 O O . ALA A 1 93 ? 7.932 -4.225 -13.357 1.00 97.94 93 ALA A O 1
ATOM 649 N N . LEU A 1 94 ? 7.818 -2.328 -12.159 1.00 98.31 94 LEU A N 1
ATOM 650 C CA . LEU A 1 94 ? 9.268 -2.148 -12.046 1.00 98.31 94 LEU A CA 1
ATOM 651 C C . LEU A 1 94 ? 9.920 -3.301 -11.272 1.00 98.31 94 LEU A C 1
ATOM 653 O O . LEU A 1 94 ? 10.894 -3.854 -11.763 1.00 98.31 94 LEU A O 1
ATOM 657 N N . LEU A 1 95 ? 9.347 -3.714 -10.135 1.00 97.56 95 LEU A N 1
ATOM 658 C CA . LEU A 1 95 ? 9.842 -4.875 -9.382 1.00 97.56 95 LEU A CA 1
ATOM 659 C C . LEU A 1 95 ? 9.842 -6.147 -10.240 1.00 97.56 95 LEU A C 1
ATOM 661 O O . LEU A 1 95 ? 10.800 -6.906 -10.223 1.00 97.56 95 LEU A O 1
ATOM 665 N N . LEU A 1 96 ? 8.797 -6.357 -11.043 1.00 97.88 96 LEU A N 1
ATOM 666 C CA . LEU A 1 96 ? 8.728 -7.503 -11.953 1.00 97.88 96 LEU A CA 1
ATOM 667 C C . LEU A 1 96 ? 9.705 -7.398 -13.139 1.00 97.88 96 LEU A C 1
ATOM 669 O O . LEU A 1 96 ? 10.072 -8.421 -13.710 1.00 97.88 96 LEU A O 1
ATOM 673 N N . CYS A 1 97 ? 10.141 -6.190 -13.517 1.00 97.50 97 CYS A N 1
ATOM 674 C CA . CYS A 1 97 ? 11.235 -6.029 -14.479 1.00 97.50 97 CYS A CA 1
ATOM 675 C C . CYS A 1 97 ? 12.559 -6.519 -13.882 1.00 97.50 97 CYS A C 1
ATOM 677 O O . CYS A 1 97 ? 13.328 -7.162 -14.596 1.00 97.50 97 CYS A O 1
ATOM 679 N N . ASP A 1 98 ? 12.798 -6.242 -12.597 1.00 96.00 98 ASP A N 1
ATOM 680 C CA . ASP A 1 98 ? 13.978 -6.732 -11.879 1.00 96.00 98 ASP A CA 1
ATOM 681 C C . ASP A 1 98 ? 13.923 -8.269 -11.760 1.00 96.00 98 ASP A C 1
ATOM 683 O O . ASP A 1 98 ? 14.886 -8.934 -12.131 1.00 96.00 98 ASP A O 1
ATOM 687 N N . GLU A 1 99 ? 12.762 -8.843 -11.405 1.00 96.56 99 GLU A N 1
ATOM 688 C CA . GLU A 1 99 ? 12.531 -10.304 -11.414 1.00 96.56 99 GLU A CA 1
ATOM 689 C C . GLU A 1 99 ? 12.810 -10.934 -12.784 1.00 96.56 99 GLU A C 1
ATOM 691 O O . GLU A 1 99 ? 13.445 -11.975 -12.856 1.00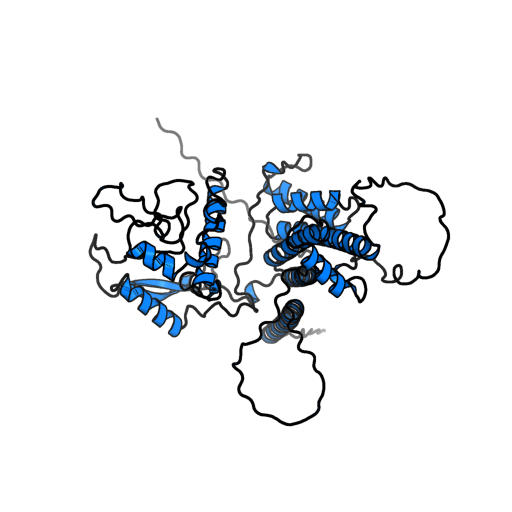 96.56 99 GLU A O 1
ATOM 696 N N . CYS A 1 100 ? 12.403 -10.311 -13.896 1.00 95.50 100 CYS A N 1
ATOM 697 C CA . CYS A 1 100 ? 12.720 -10.833 -15.234 1.00 95.50 100 CYS A CA 1
ATOM 698 C C . CYS A 1 100 ? 14.213 -10.734 -15.591 1.00 95.50 100 CYS A C 1
ATOM 700 O O . CYS A 1 100 ? 14.664 -11.412 -16.514 1.00 95.50 100 CYS A O 1
ATOM 702 N N . SER A 1 101 ? 14.960 -9.848 -14.931 1.00 91.75 101 SER A N 1
ATOM 703 C CA . SER A 1 101 ? 16.348 -9.538 -15.281 1.00 91.75 101 SER A CA 1
ATOM 704 C C . SER A 1 101 ? 17.352 -10.373 -14.483 1.00 91.75 101 SER A C 1
ATOM 706 O O . SER A 1 101 ? 18.388 -10.737 -15.039 1.00 91.75 101 SER A O 1
ATOM 708 N N . ASP A 1 102 ? 17.036 -10.705 -13.228 1.00 91.50 102 ASP A N 1
ATOM 709 C CA . ASP A 1 102 ? 17.914 -11.440 -12.311 1.00 91.50 102 ASP A CA 1
ATOM 710 C C . ASP A 1 102 ? 17.411 -12.876 -12.076 1.00 91.50 102 ASP A C 1
ATOM 712 O O . ASP A 1 102 ? 16.370 -13.097 -11.458 1.00 91.50 102 ASP A O 1
ATOM 716 N N . ALA A 1 103 ? 18.178 -13.863 -12.552 1.00 89.12 103 ALA A N 1
ATOM 717 C CA . ALA A 1 103 ? 17.866 -15.286 -12.394 1.00 89.12 103 ALA A CA 1
ATOM 718 C C . ALA A 1 103 ? 17.966 -15.787 -10.940 1.00 89.12 103 ALA A C 1
ATOM 720 O O . ALA A 1 103 ? 17.491 -16.877 -10.621 1.00 89.12 103 ALA A O 1
ATOM 721 N N . GLY A 1 104 ? 18.592 -15.013 -10.050 1.00 91.69 104 GLY A N 1
ATOM 722 C CA . GLY A 1 104 ? 18.703 -15.311 -8.627 1.00 91.69 104 GLY A CA 1
ATOM 723 C C . GLY A 1 104 ? 17.461 -14.950 -7.812 1.00 91.69 104 GLY A C 1
ATOM 724 O O . GLY A 1 104 ? 17.411 -15.289 -6.626 1.00 91.69 104 GLY A O 1
ATOM 725 N N . PHE A 1 105 ? 16.476 -14.261 -8.396 1.00 93.62 105 PHE A N 1
ATOM 726 C CA . PHE A 1 105 ? 15.282 -13.839 -7.667 1.00 93.62 105 PHE A CA 1
ATOM 727 C C . PHE A 1 105 ? 14.229 -14.949 -7.566 1.00 93.62 105 PHE A C 1
ATOM 729 O O . PHE A 1 105 ? 14.109 -15.822 -8.426 1.00 93.62 105 PHE A O 1
ATOM 736 N N . GLU A 1 106 ? 13.456 -14.919 -6.475 1.00 93.62 106 GLU A N 1
ATOM 737 C CA . GLU A 1 106 ? 12.511 -15.980 -6.101 1.00 93.62 106 GLU A CA 1
ATOM 738 C C . GLU A 1 106 ? 11.434 -16.223 -7.169 1.00 93.62 106 GLU A C 1
ATOM 740 O O . GLU A 1 106 ? 11.001 -17.362 -7.357 1.00 93.62 106 GLU A O 1
ATOM 745 N N . TYR A 1 107 ? 11.011 -15.174 -7.883 1.00 94.50 107 TYR A N 1
ATOM 746 C CA . TYR A 1 107 ? 9.904 -15.232 -8.836 1.00 94.50 107 TYR A CA 1
ATOM 747 C C . TYR A 1 107 ? 10.352 -15.063 -10.294 1.00 94.50 107 TYR A C 1
ATOM 749 O O . TYR A 1 107 ? 9.494 -14.860 -11.159 1.00 94.50 107 TYR A O 1
ATOM 757 N N . HIS A 1 108 ? 11.653 -15.208 -10.578 1.00 95.00 108 HIS A N 1
ATOM 758 C CA . HIS A 1 108 ? 12.244 -15.029 -11.908 1.00 95.00 108 HIS A CA 1
ATOM 759 C C . HIS A 1 108 ? 11.491 -15.793 -13.005 1.00 95.00 108 HIS A C 1
ATOM 761 O O . HIS A 1 108 ? 10.955 -15.191 -13.935 1.00 95.00 108 HIS A O 1
ATOM 767 N N . GLU A 1 109 ? 11.378 -17.116 -12.857 1.00 94.44 109 GLU A N 1
ATOM 768 C CA . GLU A 1 109 ? 10.744 -17.994 -13.852 1.00 94.44 109 GLU A CA 1
ATOM 769 C C . GLU A 1 109 ? 9.278 -17.611 -14.105 1.00 94.44 109 GLU A C 1
ATOM 771 O O . GLU A 1 109 ? 8.830 -17.541 -15.247 1.00 94.44 109 GLU A O 1
ATOM 776 N N . LEU A 1 110 ? 8.531 -17.282 -13.044 1.00 95.75 110 LEU A N 1
ATOM 777 C CA . LEU A 1 110 ? 7.116 -16.912 -13.144 1.00 95.75 110 LEU A CA 1
ATOM 778 C C . LEU A 1 110 ? 6.922 -15.577 -13.875 1.00 95.75 110 LEU A C 1
ATOM 780 O O . LEU A 1 110 ? 5.994 -15.438 -14.675 1.00 95.75 110 LEU A O 1
ATOM 784 N N . ALA A 1 111 ? 7.784 -14.594 -13.605 1.00 96.38 111 ALA A N 1
ATOM 785 C CA . ALA A 1 111 ? 7.741 -13.294 -14.267 1.00 96.38 111 ALA A CA 1
ATOM 786 C C . ALA A 1 111 ? 8.179 -13.396 -15.739 1.00 96.38 111 ALA A C 1
ATOM 788 O O . ALA A 1 111 ? 7.540 -12.813 -16.621 1.00 96.38 111 ALA A O 1
ATOM 789 N N . LEU A 1 112 ? 9.225 -14.181 -16.017 1.00 94.88 112 LEU A N 1
ATOM 790 C CA . LEU A 1 112 ? 9.756 -14.382 -17.362 1.00 94.88 112 LEU A CA 1
ATOM 791 C C . LEU A 1 112 ? 8.773 -15.152 -18.256 1.00 94.88 112 LEU A C 1
ATOM 793 O O . LEU A 1 112 ? 8.549 -14.754 -19.403 1.00 94.88 112 LEU A O 1
ATOM 797 N N . ASP A 1 113 ? 8.131 -16.198 -17.729 1.00 95.12 113 ASP A N 1
ATOM 798 C CA . ASP A 1 113 ? 7.085 -16.954 -18.424 1.00 95.12 113 ASP A CA 1
ATOM 799 C C . ASP A 1 113 ? 5.888 -16.064 -18.781 1.00 95.12 113 ASP A C 1
ATOM 801 O O . ASP A 1 113 ? 5.434 -16.064 -19.933 1.00 95.12 113 ASP A O 1
ATOM 805 N N . ALA A 1 114 ? 5.422 -15.244 -17.831 1.00 95.62 114 ALA A N 1
ATOM 806 C CA . ALA A 1 114 ? 4.347 -14.285 -18.073 1.00 95.62 114 ALA A CA 1
ATOM 807 C C . ALA A 1 114 ? 4.738 -13.270 -19.161 1.00 95.62 114 ALA A C 1
ATOM 809 O O . ALA A 1 114 ? 3.964 -13.004 -20.086 1.00 95.62 114 ALA A O 1
ATOM 810 N N . LEU A 1 115 ? 5.963 -12.735 -19.118 1.00 95.88 115 LEU A N 1
ATOM 811 C CA . LEU A 1 115 ? 6.455 -11.820 -20.146 1.00 95.88 115 LEU A CA 1
ATOM 812 C C . LEU A 1 115 ? 6.545 -12.496 -21.523 1.00 95.88 115 LEU A C 1
ATOM 814 O O . LEU A 1 115 ? 6.183 -11.876 -22.531 1.00 95.88 115 LEU A O 1
ATOM 818 N N . ARG A 1 116 ? 6.988 -13.760 -21.579 1.00 95.56 116 ARG A N 1
ATOM 819 C CA . ARG A 1 116 ? 7.068 -14.551 -22.817 1.00 95.56 116 ARG A CA 1
ATOM 820 C C . ARG A 1 116 ? 5.695 -14.690 -23.462 1.00 95.56 116 ARG A C 1
ATOM 822 O O . ARG A 1 116 ? 5.556 -14.402 -24.653 1.00 95.56 116 ARG A O 1
ATOM 829 N N . GLU A 1 117 ? 4.676 -15.047 -22.681 1.00 94.69 117 GLU A N 1
ATOM 830 C CA . GLU A 1 117 ? 3.298 -15.164 -23.165 1.00 94.69 117 GLU A CA 1
ATOM 831 C C . GLU A 1 117 ? 2.788 -13.833 -23.736 1.00 94.69 117 GLU A C 1
ATOM 833 O O . GLU A 1 117 ? 2.294 -13.774 -24.867 1.00 94.69 117 GLU A O 1
ATOM 838 N N . ARG A 1 118 ? 2.996 -12.731 -23.007 1.00 93.81 118 ARG A N 1
ATOM 839 C CA . ARG A 1 118 ? 2.573 -11.386 -23.433 1.00 93.81 118 ARG A CA 1
ATOM 840 C C . ARG A 1 118 ? 3.296 -10.899 -24.692 1.00 93.81 118 ARG A C 1
ATOM 842 O O . ARG A 1 118 ? 2.735 -10.108 -25.450 1.00 93.81 118 ARG A O 1
ATOM 849 N N . CYS A 1 119 ? 4.513 -11.382 -24.943 1.00 93.38 119 CYS A N 1
ATOM 850 C CA . CYS A 1 119 ? 5.344 -10.992 -26.085 1.00 93.38 119 CYS A CA 1
ATOM 851 C C . CYS A 1 119 ? 5.279 -11.960 -27.279 1.00 93.38 119 CYS A C 1
ATOM 853 O O . CYS A 1 119 ? 5.942 -11.706 -28.295 1.00 93.38 119 CYS A O 1
ATOM 855 N N . ALA A 1 120 ? 4.487 -13.038 -27.203 1.00 90.62 120 ALA A N 1
ATOM 856 C CA . ALA A 1 120 ? 4.350 -14.027 -28.277 1.00 90.62 120 ALA A CA 1
ATOM 857 C C . ALA A 1 120 ? 3.848 -13.403 -29.596 1.00 90.62 120 ALA A C 1
ATOM 859 O O . ALA A 1 120 ? 4.243 -13.817 -30.684 1.00 90.62 120 ALA A O 1
ATOM 860 N N . GLY A 1 121 ? 3.015 -12.359 -29.500 1.00 86.88 121 GLY A N 1
ATOM 861 C CA . GLY A 1 121 ? 2.500 -11.583 -30.635 1.00 86.88 121 GLY A CA 1
ATOM 862 C C . GLY A 1 121 ? 3.362 -10.383 -31.055 1.00 86.88 121 GLY A C 1
ATOM 863 O O . GLY A 1 121 ? 2.908 -9.570 -31.859 1.00 86.88 121 GLY A O 1
ATOM 864 N N . GLY A 1 122 ? 4.572 -10.234 -30.505 1.00 89.00 122 GLY A N 1
ATOM 865 C CA . GLY A 1 122 ? 5.432 -9.061 -30.692 1.00 89.00 122 GLY A CA 1
ATOM 866 C C . GLY A 1 122 ? 5.412 -8.104 -29.496 1.00 89.00 122 GLY A C 1
ATOM 867 O O . GLY A 1 122 ? 4.912 -8.439 -28.427 1.00 89.00 122 GLY A O 1
ATOM 868 N N . LEU A 1 123 ? 5.987 -6.906 -29.662 1.00 90.75 123 LEU A N 1
ATOM 869 C CA . LEU A 1 123 ? 6.126 -5.946 -28.562 1.00 90.75 123 LEU A CA 1
ATOM 870 C C . LEU A 1 123 ? 4.745 -5.411 -28.113 1.00 90.75 123 LEU A C 1
ATOM 872 O O . LEU A 1 123 ? 4.024 -4.851 -28.960 1.00 90.75 123 LEU A O 1
ATOM 876 N N . PRO A 1 124 ? 4.381 -5.527 -26.818 1.00 93.12 124 PRO A N 1
ATOM 877 C CA . PRO A 1 124 ? 3.121 -5.012 -26.281 1.00 93.12 124 PRO A CA 1
ATOM 878 C C . PRO A 1 124 ? 2.921 -3.521 -26.559 1.00 93.12 124 PRO A C 1
ATOM 880 O O . PRO A 1 124 ? 3.870 -2.736 -26.536 1.00 93.12 124 PRO A O 1
ATOM 883 N N . ALA A 1 125 ? 1.675 -3.109 -26.810 1.00 90.44 125 ALA A N 1
ATOM 884 C CA . ALA A 1 125 ? 1.355 -1.737 -27.211 1.00 90.44 125 ALA A CA 1
ATOM 885 C C . ALA A 1 125 ? 1.776 -0.691 -26.166 1.00 90.44 125 ALA A C 1
ATOM 887 O O . ALA A 1 125 ? 2.254 0.376 -26.540 1.00 90.44 125 ALA A O 1
ATOM 888 N N . VAL A 1 126 ? 1.670 -1.023 -24.875 1.00 90.38 126 VAL A N 1
ATOM 889 C CA . VAL A 1 126 ? 2.068 -0.146 -23.760 1.00 90.38 126 VAL A CA 1
ATOM 890 C C . VAL A 1 126 ? 3.567 0.197 -23.756 1.00 90.38 126 VAL A C 1
ATOM 892 O O . VAL A 1 126 ? 3.960 1.232 -23.216 1.00 90.38 126 VAL A O 1
ATOM 895 N N . LEU A 1 127 ? 4.396 -0.639 -24.395 1.00 91.62 127 LEU A N 1
ATOM 896 C CA . LEU A 1 127 ? 5.843 -0.444 -24.531 1.00 91.62 127 LEU A CA 1
ATOM 897 C C . LEU A 1 127 ? 6.239 0.254 -25.838 1.00 91.62 127 LEU A C 1
ATOM 899 O O . LEU A 1 127 ? 7.395 0.643 -26.004 1.00 91.62 127 LEU A O 1
ATOM 903 N N . ARG A 1 128 ? 5.307 0.432 -26.781 1.00 85.50 128 ARG A N 1
ATOM 904 C CA . ARG A 1 128 ? 5.583 1.144 -28.033 1.00 85.50 128 ARG A CA 1
ATOM 905 C C . ARG A 1 128 ? 5.691 2.635 -27.713 1.00 85.50 128 ARG A C 1
ATOM 907 O O . ARG A 1 128 ? 4.746 3.240 -27.211 1.00 85.50 128 ARG A O 1
ATOM 914 N N . GLY A 1 129 ? 6.863 3.220 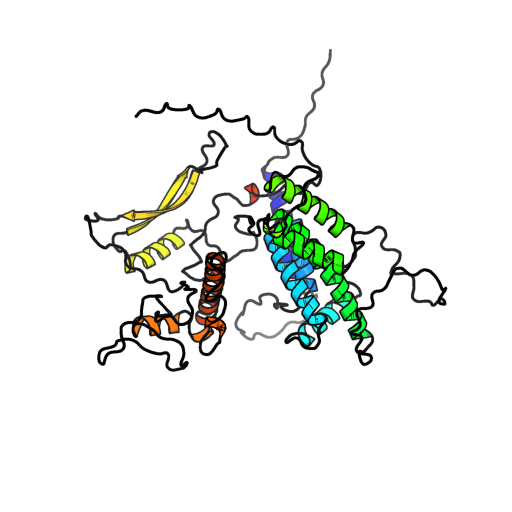-27.957 1.00 65.94 129 GLY A N 1
ATOM 915 C CA . GLY A 1 129 ? 7.142 4.616 -27.620 1.00 65.94 129 GLY A CA 1
ATOM 916 C C . GLY A 1 129 ? 6.146 5.595 -28.251 1.00 65.94 129 GLY A C 1
ATOM 917 O O . GLY A 1 129 ? 5.653 5.385 -29.360 1.00 65.94 129 GLY A O 1
ATOM 918 N N . ARG A 1 130 ? 5.887 6.716 -27.568 1.00 51.41 130 ARG A N 1
ATOM 919 C CA . ARG A 1 130 ? 5.116 7.848 -28.108 1.00 51.41 130 ARG A CA 1
ATOM 920 C C . ARG A 1 130 ? 6.014 8.709 -29.013 1.00 51.41 130 ARG A C 1
ATOM 922 O O . ARG A 1 130 ? 6.165 9.902 -28.806 1.00 51.41 130 ARG A O 1
ATOM 929 N N . GLY A 1 131 ? 6.643 8.091 -30.007 1.00 35.38 131 GLY A N 1
ATOM 930 C CA . GLY A 1 131 ? 7.513 8.742 -30.985 1.00 35.38 131 GLY A CA 1
ATOM 931 C C . GLY A 1 131 ? 7.000 8.468 -32.393 1.00 35.38 131 GLY A C 1
ATOM 932 O O . GLY A 1 131 ? 6.608 7.349 -32.699 1.00 35.38 131 GLY A O 1
ATOM 933 N N . ARG A 1 132 ? 6.937 9.514 -33.221 1.00 33.28 132 ARG A N 1
ATOM 934 C CA . ARG A 1 132 ? 6.566 9.510 -34.649 1.00 33.28 132 ARG A CA 1
ATOM 935 C C . ARG A 1 132 ? 6.763 8.165 -35.370 1.00 33.28 132 ARG A C 1
ATOM 937 O O . ARG A 1 132 ? 7.876 7.674 -35.449 1.00 33.28 132 ARG A O 1
ATOM 944 N N . GLY A 1 133 ? 5.712 7.713 -36.056 1.00 29.77 133 GLY A N 1
ATOM 945 C CA . GLY A 1 133 ? 5.836 6.810 -37.202 1.00 29.77 133 GLY A CA 1
ATOM 946 C C . GLY A 1 133 ? 6.050 5.344 -36.840 1.00 29.77 133 GLY A C 1
ATOM 947 O O . GLY A 1 133 ? 7.169 4.868 -36.710 1.00 29.77 133 GLY A O 1
ATOM 948 N N . SER A 1 134 ? 4.947 4.604 -36.804 1.00 33.44 134 SER A N 1
ATOM 949 C CA . SER A 1 134 ? 4.878 3.139 -36.808 1.00 33.44 134 SER A CA 1
ATOM 950 C C . SER A 1 134 ? 5.422 2.501 -38.109 1.00 33.44 134 SER A C 1
ATOM 952 O O . SER A 1 134 ? 4.793 1.596 -38.644 1.00 33.44 134 SER A O 1
ATOM 954 N N . GLU A 1 135 ? 6.550 2.956 -38.662 1.00 32.75 135 GLU A N 1
ATOM 955 C CA . GLU A 1 135 ? 7.060 2.445 -39.950 1.00 32.75 135 GLU A CA 1
ATOM 956 C C . GLU A 1 135 ? 8.515 1.948 -39.951 1.00 32.75 135 GLU A C 1
ATOM 958 O O . GLU A 1 135 ? 8.938 1.399 -40.966 1.00 32.75 135 GLU A O 1
ATOM 963 N N . GLU A 1 136 ? 9.272 2.035 -38.850 1.00 33.53 136 GLU A N 1
ATOM 964 C CA . GLU A 1 136 ? 10.697 1.638 -38.873 1.00 33.53 136 GLU A CA 1
ATOM 965 C C . GLU A 1 136 ? 11.051 0.337 -38.134 1.00 33.53 136 GLU A C 1
ATOM 967 O O . GLU A 1 136 ? 12.171 -0.142 -38.270 1.00 33.53 136 GLU A O 1
ATOM 972 N N . LEU A 1 137 ? 10.096 -0.317 -37.455 1.00 39.00 137 LEU A N 1
ATOM 973 C CA . LEU A 1 137 ? 10.323 -1.639 -36.839 1.00 39.00 137 LEU A CA 1
ATOM 974 C C . LEU A 1 137 ? 9.675 -2.819 -37.594 1.00 39.00 137 LEU A C 1
ATOM 976 O O . LEU A 1 137 ? 9.908 -3.968 -37.233 1.00 39.00 137 LEU A O 1
ATOM 980 N N . GLU A 1 138 ? 8.900 -2.567 -38.658 1.00 31.25 138 GLU A N 1
ATOM 981 C CA . GLU A 1 138 ? 8.230 -3.623 -39.452 1.00 31.25 138 GLU A CA 1
ATOM 982 C C . GLU A 1 138 ? 8.840 -3.865 -40.847 1.00 31.25 138 GLU A C 1
ATOM 984 O O . GLU A 1 138 ? 8.382 -4.733 -41.590 1.00 31.25 138 GLU A O 1
ATOM 989 N N . ARG A 1 139 ? 9.923 -3.174 -41.225 1.00 29.52 139 ARG A N 1
ATOM 990 C CA . ARG A 1 139 ? 10.646 -3.445 -42.482 1.00 29.52 139 ARG A CA 1
ATOM 991 C C . ARG A 1 139 ? 12.111 -3.769 -42.220 1.00 29.52 139 ARG A C 1
ATOM 993 O O . ARG A 1 139 ? 12.959 -2.890 -42.300 1.00 29.52 139 ARG A O 1
ATOM 1000 N N . GLY A 1 140 ? 12.412 -5.045 -41.977 1.00 28.14 140 GLY A N 1
ATOM 1001 C CA . GLY A 1 140 ? 13.810 -5.449 -41.820 1.00 28.14 140 GLY A CA 1
ATOM 1002 C C . GLY A 1 140 ? 14.143 -6.929 -41.653 1.00 28.14 140 GLY A C 1
ATOM 1003 O O . GLY A 1 140 ? 15.258 -7.216 -41.246 1.00 28.14 140 GLY A O 1
ATOM 1004 N N . VAL A 1 141 ? 13.262 -7.886 -41.976 1.00 37.12 141 VAL A N 1
ATOM 1005 C CA . VAL A 1 141 ? 13.722 -9.275 -42.194 1.00 37.12 141 VAL A CA 1
ATOM 1006 C C . VAL A 1 141 ? 14.289 -9.353 -43.610 1.00 37.12 141 VAL A C 1
ATOM 1008 O O . VAL A 1 141 ? 13.574 -9.604 -44.578 1.00 37.12 141 VAL A O 1
ATOM 1011 N N . GLY A 1 142 ? 15.575 -9.054 -43.745 1.00 26.78 142 GLY A N 1
ATOM 1012 C CA . GLY A 1 142 ? 16.293 -9.113 -45.015 1.00 26.78 142 GLY A CA 1
ATOM 1013 C C . GLY A 1 142 ? 17.627 -8.403 -44.878 1.00 26.78 142 GLY A C 1
ATOM 1014 O O . GLY A 1 142 ? 17.657 -7.180 -44.823 1.00 26.78 142 GLY A O 1
ATOM 1015 N N . GLY A 1 143 ? 18.696 -9.189 -44.752 1.00 34.34 143 GLY A N 1
ATOM 1016 C CA . GLY A 1 143 ? 19.985 -8.735 -44.247 1.00 34.34 143 GLY A CA 1
ATOM 1017 C C . GLY A 1 143 ? 20.608 -7.554 -44.984 1.00 34.34 143 GLY A C 1
ATOM 1018 O O . GLY A 1 143 ? 20.405 -7.364 -46.182 1.00 34.34 143 GLY A O 1
ATOM 1019 N N . LEU A 1 144 ? 21.438 -6.814 -44.255 1.00 25.28 144 LEU A N 1
ATOM 1020 C CA . LEU A 1 144 ? 22.528 -6.059 -44.843 1.00 25.28 144 LEU A CA 1
ATOM 1021 C C . LEU A 1 144 ? 23.650 -5.844 -43.827 1.00 25.28 144 LEU A C 1
ATOM 1023 O O . LEU A 1 144 ? 23.434 -5.778 -42.622 1.00 25.28 144 LEU A O 1
ATOM 1027 N N . GLU A 1 145 ? 24.843 -5.809 -44.395 1.00 25.78 145 GLU A N 1
ATOM 1028 C CA . GLU A 1 145 ? 26.161 -5.849 -43.790 1.00 25.78 145 GLU A CA 1
ATOM 1029 C C . GLU A 1 145 ? 26.458 -4.650 -42.882 1.00 25.78 145 GLU A C 1
ATOM 1031 O O . GLU A 1 145 ? 25.984 -3.533 -43.091 1.00 25.78 145 GLU A O 1
ATOM 1036 N N . ILE A 1 146 ? 27.306 -4.921 -41.891 1.00 29.66 146 ILE A N 1
ATOM 1037 C CA . ILE A 1 146 ? 27.862 -3.980 -40.923 1.00 29.66 146 ILE A CA 1
ATOM 1038 C C . ILE A 1 146 ? 28.634 -2.887 -41.674 1.00 29.66 146 ILE A C 1
ATOM 1040 O O . ILE A 1 146 ? 29.636 -3.166 -42.332 1.00 29.66 146 ILE A O 1
ATOM 1044 N N . ALA A 1 147 ? 28.180 -1.639 -41.551 1.00 26.92 147 ALA A N 1
ATOM 1045 C CA . ALA A 1 147 ? 28.959 -0.460 -41.902 1.00 26.92 147 ALA A CA 1
ATOM 1046 C C . ALA A 1 147 ? 29.448 0.202 -40.608 1.00 26.92 147 ALA A C 1
ATOM 1048 O O . ALA A 1 147 ? 28.658 0.666 -39.789 1.00 26.92 147 ALA A O 1
ATOM 1049 N N . GLU A 1 148 ? 30.766 0.194 -40.436 1.00 30.38 148 GLU A N 1
ATOM 1050 C CA . GLU A 1 148 ? 31.496 0.776 -39.316 1.00 30.38 148 GLU A CA 1
ATOM 1051 C C . GLU A 1 148 ? 31.266 2.292 -39.186 1.00 30.38 148 GLU A C 1
ATOM 1053 O O . GLU A 1 148 ? 31.363 3.039 -40.162 1.00 30.38 148 GLU A O 1
ATOM 1058 N N . GLY A 1 149 ? 31.102 2.744 -37.938 1.00 25.00 149 GLY A N 1
ATOM 1059 C CA . GLY A 1 149 ? 31.525 4.075 -37.507 1.00 25.00 149 GLY A CA 1
ATOM 1060 C C . GLY A 1 149 ? 30.412 5.041 -37.107 1.00 25.00 149 GLY A C 1
ATOM 1061 O O . GLY A 1 149 ? 29.993 5.862 -37.913 1.00 25.00 149 GLY A O 1
ATOM 1062 N N . GLN A 1 150 ? 30.053 5.054 -35.820 1.00 28.30 150 GLN A N 1
ATOM 1063 C CA . GLN A 1 150 ? 30.359 6.168 -34.906 1.00 28.30 150 GLN A CA 1
ATOM 1064 C C . GLN A 1 150 ? 29.800 5.872 -33.509 1.00 28.30 150 GLN A C 1
ATOM 1066 O O . GLN A 1 150 ? 28.598 5.833 -33.277 1.00 28.30 150 GLN A O 1
ATOM 1071 N N . THR A 1 151 ? 30.739 5.665 -32.595 1.00 29.66 151 THR A N 1
ATOM 1072 C CA . THR A 1 151 ? 30.600 5.367 -31.172 1.00 29.66 151 THR A CA 1
ATOM 1073 C C . THR A 1 151 ? 29.911 6.502 -30.408 1.00 29.66 151 THR A C 1
ATOM 1075 O O . THR A 1 151 ? 30.487 7.585 -30.261 1.00 29.66 151 THR A O 1
ATOM 1078 N N . ALA A 1 152 ? 28.724 6.236 -29.868 1.00 32.22 152 ALA A N 1
ATOM 1079 C CA . ALA A 1 152 ? 28.306 6.780 -28.581 1.00 32.22 152 ALA A CA 1
ATOM 1080 C C . ALA A 1 152 ? 28.596 5.682 -27.553 1.00 32.22 152 ALA A C 1
ATOM 1082 O O . ALA A 1 152 ? 28.295 4.525 -27.814 1.00 32.22 152 ALA A O 1
ATOM 1083 N N . SER A 1 153 ? 29.269 6.033 -26.463 1.00 30.22 153 SER A N 1
ATOM 1084 C CA . SER A 1 153 ? 29.771 5.117 -25.439 1.00 30.22 153 SER A CA 1
ATOM 1085 C C . SER A 1 153 ? 28.678 4.185 -24.910 1.00 30.22 153 SER A C 1
ATOM 1087 O O . SER A 1 153 ? 27.859 4.591 -24.085 1.00 30.22 153 SER A O 1
ATOM 1089 N N . GLU A 1 154 ? 28.700 2.948 -25.392 1.00 35.69 154 GLU A N 1
ATOM 1090 C CA . GLU A 1 154 ? 28.195 1.774 -24.697 1.00 35.69 154 GLU A CA 1
ATOM 1091 C C . GLU A 1 154 ? 29.109 1.590 -23.480 1.00 35.69 154 GLU A C 1
ATOM 1093 O O . GLU A 1 154 ? 30.218 1.073 -23.580 1.00 35.69 154 GLU A O 1
ATOM 1098 N N . GLU A 1 155 ? 28.693 2.108 -22.325 1.00 33.16 155 GLU A N 1
ATOM 1099 C CA . GLU A 1 155 ? 29.054 1.429 -21.084 1.00 33.16 155 GLU A CA 1
ATOM 1100 C C . GLU A 1 155 ? 28.199 0.161 -21.076 1.00 33.16 155 GLU A C 1
ATOM 1102 O O . GLU A 1 155 ? 27.041 0.162 -20.659 1.00 33.16 155 GLU A O 1
ATOM 1107 N N . GLU A 1 156 ? 28.748 -0.880 -21.703 1.00 37.78 156 GLU A N 1
ATOM 1108 C CA . GLU A 1 156 ? 28.292 -2.256 -21.586 1.00 37.78 156 GLU A CA 1
ATOM 1109 C C . GLU A 1 156 ? 28.209 -2.574 -20.090 1.00 37.78 156 GLU A C 1
ATOM 1111 O O . GLU A 1 156 ? 29.190 -2.448 -19.354 1.00 37.78 156 GLU A O 1
ATOM 1116 N N . VAL A 1 157 ? 27.014 -2.920 -19.616 1.00 42.44 157 VAL A N 1
ATOM 1117 C CA . VAL A 1 157 ? 26.874 -3.530 -18.297 1.00 42.44 157 VAL A CA 1
ATOM 1118 C C . VAL A 1 157 ? 27.434 -4.939 -18.454 1.00 42.44 157 VAL A C 1
ATOM 1120 O O . VAL A 1 157 ? 26.813 -5.789 -19.087 1.00 42.44 157 VAL A O 1
ATOM 1123 N N . GLU A 1 158 ? 28.654 -5.127 -17.958 1.00 41.22 158 GLU A N 1
ATOM 1124 C CA . GLU A 1 158 ? 29.366 -6.401 -17.873 1.00 41.22 158 GLU A CA 1
ATOM 1125 C C . GLU A 1 158 ? 28.611 -7.366 -16.940 1.00 41.22 158 GLU A C 1
ATOM 1127 O O . GLU A 1 158 ? 28.978 -7.496 -15.784 1.00 41.22 158 GLU A O 1
ATOM 1132 N N . ASP A 1 159 ? 27.553 -8.012 -17.429 1.00 46.03 159 ASP A N 1
ATOM 1133 C CA . ASP A 1 159 ? 26.928 -9.208 -16.832 1.00 46.03 159 ASP A CA 1
ATOM 1134 C C . ASP A 1 159 ? 26.264 -10.037 -17.957 1.00 46.03 159 ASP A C 1
ATOM 1136 O O . ASP A 1 159 ? 25.119 -10.480 -17.867 1.00 46.03 159 ASP A O 1
ATOM 1140 N N . GLU A 1 160 ? 26.954 -10.194 -19.092 1.00 54.44 160 GLU A N 1
ATOM 1141 C CA . GLU A 1 160 ? 26.524 -11.152 -20.111 1.00 54.44 160 GLU A CA 1
ATOM 1142 C C . GLU A 1 160 ? 26.942 -12.556 -19.669 1.00 54.44 160 GLU A C 1
ATOM 1144 O O . GLU A 1 160 ? 28.076 -12.985 -19.884 1.00 54.44 160 GLU A O 1
ATOM 1149 N N . ASP A 1 161 ? 26.012 -13.290 -19.061 1.00 55.97 161 ASP A N 1
ATOM 1150 C CA . ASP A 1 161 ? 26.112 -14.741 -18.973 1.00 55.97 161 ASP A CA 1
ATOM 1151 C C . ASP A 1 161 ? 26.139 -15.293 -20.414 1.00 55.97 161 ASP A C 1
ATOM 1153 O O . ASP A 1 161 ? 25.111 -15.403 -21.088 1.00 55.97 161 ASP A O 1
ATOM 1157 N N . GLU A 1 162 ? 27.338 -15.615 -20.922 1.00 60.62 162 GLU A N 1
ATOM 1158 C CA . GLU A 1 162 ? 27.575 -16.124 -22.289 1.00 60.62 162 GLU A CA 1
ATOM 1159 C C . GLU A 1 162 ? 26.761 -17.402 -22.614 1.00 60.62 162 GLU A C 1
ATOM 1161 O O . GLU A 1 162 ? 26.631 -17.782 -23.781 1.00 60.62 162 GLU A O 1
ATOM 1166 N N . ASP A 1 163 ? 26.181 -18.040 -21.593 1.00 69.50 163 ASP A N 1
ATOM 1167 C CA . ASP A 1 163 ? 25.373 -19.257 -21.669 1.00 69.50 163 ASP A CA 1
ATOM 1168 C C . ASP A 1 163 ? 23.858 -19.005 -21.878 1.00 69.50 163 ASP A C 1
ATOM 1170 O O . ASP A 1 163 ? 23.105 -19.965 -22.066 1.00 69.50 163 ASP A O 1
ATOM 1174 N N . GLU A 1 164 ? 23.382 -17.751 -21.878 1.00 80.25 164 GLU A N 1
ATOM 1175 C CA . GLU A 1 164 ? 21.953 -17.444 -22.055 1.00 80.25 164 GLU A CA 1
ATOM 1176 C C . GLU A 1 164 ? 21.464 -17.606 -23.501 1.00 80.25 164 GLU A C 1
ATOM 1178 O O . GLU A 1 164 ? 22.059 -17.112 -24.473 1.00 80.25 164 GLU A O 1
ATOM 1183 N N . ASP A 1 165 ? 20.308 -18.257 -23.653 1.00 88.62 165 ASP A N 1
ATOM 1184 C CA . ASP A 1 165 ? 19.670 -18.429 -24.950 1.00 88.62 165 ASP A CA 1
ATOM 1185 C C . ASP A 1 165 ? 19.151 -17.094 -25.528 1.00 88.62 165 ASP A C 1
ATOM 1187 O O . ASP A 1 165 ? 18.912 -16.102 -24.834 1.00 88.62 165 ASP A O 1
ATOM 1191 N N . GLU A 1 166 ? 18.994 -17.055 -26.853 1.00 90.50 166 GLU A N 1
ATOM 1192 C CA . GLU A 1 166 ? 18.597 -15.845 -27.582 1.00 90.50 166 GLU A CA 1
ATOM 1193 C C . GLU A 1 166 ? 17.210 -15.318 -27.171 1.00 90.50 166 GLU A C 1
ATOM 1195 O O . GLU A 1 166 ? 16.985 -14.104 -27.186 1.00 90.50 166 GLU A O 1
ATOM 1200 N N . GLU A 1 167 ? 16.285 -16.202 -26.785 1.00 90.69 167 GLU A N 1
ATOM 1201 C CA . GLU A 1 167 ? 14.946 -15.805 -26.353 1.00 90.69 167 GLU A CA 1
ATOM 1202 C C . GLU A 1 167 ? 14.997 -15.122 -24.984 1.00 90.69 167 GLU A C 1
ATOM 1204 O O . GLU A 1 167 ? 14.417 -14.044 -24.827 1.00 90.69 167 GLU A O 1
ATOM 1209 N N . THR A 1 168 ? 15.744 -15.680 -24.033 1.00 90.19 168 THR A N 1
ATOM 1210 C CA . THR A 1 168 ? 15.956 -15.080 -22.708 1.00 90.19 168 THR A CA 1
ATOM 1211 C C . THR A 1 168 ? 16.602 -13.699 -22.819 1.00 90.19 168 THR A C 1
ATOM 1213 O O . THR A 1 168 ? 16.065 -12.723 -22.286 1.00 90.19 168 THR A O 1
ATOM 1216 N N . ARG A 1 169 ? 17.657 -13.552 -23.635 1.00 91.25 169 ARG A N 1
ATOM 1217 C CA . ARG A 1 169 ? 18.287 -12.244 -23.907 1.00 91.25 169 ARG A CA 1
ATOM 1218 C C . ARG A 1 169 ? 17.294 -11.237 -24.499 1.00 91.25 169 ARG A C 1
ATOM 1220 O O . ARG A 1 169 ? 17.269 -10.062 -24.117 1.00 91.25 169 ARG A O 1
ATOM 1227 N N . ARG A 1 170 ? 16.431 -11.684 -25.421 1.00 93.75 170 ARG A N 1
ATOM 1228 C CA . ARG A 1 170 ? 15.368 -10.848 -26.002 1.00 93.75 170 ARG A CA 1
ATOM 1229 C C . ARG A 1 170 ? 14.364 -10.397 -24.938 1.00 93.75 170 ARG A C 1
ATOM 1231 O O . ARG A 1 170 ? 13.986 -9.224 -24.944 1.00 93.75 170 ARG A O 1
ATOM 1238 N N . LEU A 1 171 ? 13.923 -11.291 -24.054 1.00 95.06 171 LEU A N 1
ATOM 1239 C CA . LEU A 1 171 ? 12.967 -10.977 -22.987 1.00 95.06 171 LEU A CA 1
ATOM 1240 C C . LEU A 1 171 ? 13.562 -10.007 -21.959 1.00 95.06 171 LEU A C 1
ATOM 1242 O O . LEU A 1 171 ? 12.904 -9.019 -21.632 1.00 95.06 171 LEU A O 1
ATOM 1246 N N . LYS A 1 172 ? 14.824 -10.191 -21.553 1.00 94.31 172 LYS A N 1
ATOM 1247 C CA . LYS A 1 172 ? 15.545 -9.241 -20.687 1.00 94.31 172 LYS A CA 1
ATOM 1248 C C . LYS A 1 172 ? 15.632 -7.844 -21.303 1.00 94.31 172 LYS A C 1
ATOM 1250 O O . LYS A 1 172 ? 15.357 -6.846 -20.638 1.00 94.31 172 LYS A O 1
ATOM 1255 N N . ASN A 1 173 ? 15.904 -7.737 -22.607 1.00 93.56 173 ASN A N 1
ATOM 1256 C CA . ASN A 1 173 ? 15.881 -6.434 -23.280 1.00 93.56 173 ASN A CA 1
ATOM 1257 C C . ASN A 1 173 ? 14.470 -5.805 -23.305 1.00 93.56 173 ASN A C 1
ATOM 1259 O O . ASN A 1 173 ? 14.338 -4.588 -23.174 1.00 93.56 173 ASN A O 1
ATOM 1263 N N . ILE A 1 174 ? 13.403 -6.605 -23.427 1.00 95.50 174 ILE A N 1
ATOM 1264 C CA . ILE A 1 174 ? 12.022 -6.105 -23.304 1.00 95.50 174 ILE A CA 1
ATOM 1265 C C . ILE A 1 174 ? 11.742 -5.626 -21.871 1.00 95.50 174 ILE A C 1
ATOM 1267 O O . ILE A 1 174 ? 11.170 -4.546 -21.707 1.00 95.50 174 ILE A O 1
ATOM 1271 N N . ALA A 1 175 ? 12.183 -6.362 -20.848 1.00 96.44 175 ALA A N 1
ATOM 1272 C CA . ALA A 1 175 ? 12.076 -5.952 -19.447 1.00 96.44 175 ALA A CA 1
ATOM 1273 C C . ALA A 1 175 ? 12.820 -4.630 -19.181 1.00 96.44 175 ALA A C 1
ATOM 1275 O O . ALA A 1 175 ? 12.292 -3.747 -18.508 1.00 96.44 175 ALA A O 1
ATOM 1276 N N . ARG A 1 176 ? 13.985 -4.415 -19.807 1.00 95.62 176 ARG A N 1
ATOM 1277 C CA . ARG A 1 176 ? 14.710 -3.133 -19.761 1.00 95.62 176 ARG A CA 1
ATOM 1278 C C . ARG A 1 176 ? 13.927 -1.976 -20.398 1.00 95.62 176 ARG A C 1
ATOM 1280 O O . ARG A 1 176 ? 13.915 -0.865 -19.876 1.00 95.62 176 ARG A O 1
ATOM 1287 N N . ILE A 1 177 ? 13.246 -2.207 -21.521 1.00 95.38 177 ILE A N 1
ATOM 1288 C CA . ILE A 1 177 ? 12.361 -1.193 -22.129 1.00 95.38 177 ILE A CA 1
ATOM 1289 C C . ILE A 1 177 ? 11.176 -0.893 -21.197 1.00 95.38 177 ILE A C 1
ATOM 1291 O O . ILE A 1 177 ? 10.793 0.269 -21.022 1.00 95.38 177 ILE A O 1
ATOM 1295 N N . ALA A 1 178 ? 10.610 -1.930 -20.579 1.00 97.12 178 ALA A N 1
ATOM 1296 C CA . ALA A 1 178 ? 9.532 -1.803 -19.608 1.00 97.12 178 ALA A CA 1
ATOM 1297 C C . ALA A 1 178 ? 9.968 -1.017 -18.361 1.00 97.12 178 ALA A C 1
ATOM 1299 O O . ALA A 1 178 ? 9.234 -0.124 -17.940 1.00 97.12 178 ALA A O 1
ATOM 1300 N N . SER A 1 179 ? 11.177 -1.236 -17.837 1.00 98.00 179 SER A N 1
ATOM 1301 C CA . SER A 1 179 ? 11.680 -0.504 -16.668 1.00 98.00 179 SER A CA 1
ATOM 1302 C C . SER A 1 179 ? 11.831 0.997 -16.943 1.00 98.00 179 SER A C 1
ATOM 1304 O O . SER A 1 179 ? 11.400 1.815 -16.128 1.00 98.00 179 SER A O 1
ATOM 1306 N N . ILE A 1 180 ? 12.310 1.393 -18.131 1.00 96.75 180 ILE A N 1
ATOM 1307 C CA . ILE A 1 180 ? 12.343 2.805 -18.565 1.00 96.75 180 ILE A CA 1
ATOM 1308 C C . ILE A 1 180 ? 10.927 3.397 -18.595 1.00 96.75 180 ILE A C 1
ATOM 1310 O O . ILE A 1 180 ? 10.697 4.520 -18.131 1.00 96.75 180 ILE A O 1
ATOM 1314 N N . ARG A 1 181 ? 9.941 2.636 -19.090 1.00 96.06 181 ARG A N 1
ATOM 1315 C CA . ARG A 1 181 ? 8.533 3.054 -19.068 1.00 96.06 181 ARG A CA 1
ATOM 1316 C C . ARG A 1 181 ? 8.015 3.216 -17.637 1.00 96.06 181 ARG A C 1
ATOM 1318 O O . ARG A 1 181 ? 7.360 4.224 -17.367 1.00 96.06 181 ARG A O 1
ATOM 1325 N N . CYS A 1 182 ? 8.348 2.302 -16.726 1.00 98.12 182 CYS A N 1
ATOM 1326 C CA . CYS A 1 182 ? 8.018 2.418 -15.307 1.00 98.12 182 CYS A CA 1
ATOM 1327 C C . CYS A 1 182 ? 8.621 3.687 -14.693 1.00 98.12 182 CYS A C 1
ATOM 1329 O O . CYS A 1 182 ? 7.899 4.436 -14.039 1.00 98.12 182 CYS A O 1
ATOM 1331 N N . PHE A 1 183 ? 9.900 3.992 -14.949 1.00 98.38 183 PHE A N 1
ATOM 1332 C CA . PHE A 1 183 ? 10.541 5.210 -14.435 1.00 98.38 183 PHE A CA 1
ATOM 1333 C C . PHE A 1 183 ? 9.836 6.486 -14.903 1.00 98.38 183 PHE A C 1
ATOM 1335 O O . PHE A 1 183 ? 9.593 7.375 -14.087 1.00 98.38 183 PHE A O 1
ATOM 1342 N N . ARG A 1 184 ? 9.439 6.566 -16.183 1.00 96.00 184 ARG A N 1
ATOM 1343 C CA . ARG A 1 184 ? 8.651 7.700 -16.707 1.00 96.00 184 ARG A CA 1
ATOM 1344 C C . ARG A 1 184 ? 7.342 7.873 -15.938 1.00 96.00 184 ARG A C 1
ATOM 1346 O O . ARG A 1 184 ? 7.003 8.980 -15.519 1.00 96.00 184 ARG A O 1
ATOM 1353 N N . MET A 1 185 ? 6.611 6.775 -15.747 1.00 96.00 185 MET A N 1
ATOM 1354 C CA . MET A 1 185 ? 5.321 6.790 -15.058 1.00 96.00 185 MET A CA 1
ATOM 1355 C C . MET A 1 185 ? 5.458 7.139 -13.579 1.00 96.00 185 MET A C 1
ATOM 1357 O O . MET A 1 185 ? 4.680 7.952 -13.086 1.00 96.00 185 MET A O 1
ATOM 1361 N N . LEU A 1 186 ? 6.455 6.584 -12.890 1.00 97.94 186 LEU A N 1
ATOM 1362 C CA . LEU A 1 186 ? 6.738 6.869 -11.486 1.00 97.94 186 LEU A CA 1
ATOM 1363 C C . LEU A 1 186 ? 7.136 8.328 -11.283 1.00 97.94 186 LEU A C 1
ATOM 1365 O O . LEU A 1 186 ? 6.549 8.995 -10.434 1.00 97.94 186 LEU A O 1
ATOM 1369 N N . ALA A 1 187 ? 8.064 8.849 -12.092 1.00 96.38 187 ALA A N 1
ATOM 1370 C CA . ALA A 1 187 ? 8.510 10.236 -12.000 1.00 96.38 187 ALA A CA 1
ATOM 1371 C C . ALA A 1 187 ? 7.326 11.211 -12.100 1.00 96.38 187 ALA A C 1
ATOM 1373 O O . ALA A 1 187 ? 7.147 12.058 -11.224 1.00 96.38 187 ALA A O 1
ATOM 1374 N N . ILE A 1 188 ? 6.471 11.053 -13.115 1.00 93.31 188 ILE A N 1
ATOM 1375 C CA . ILE A 1 188 ? 5.321 11.940 -13.338 1.00 93.31 188 ILE A CA 1
ATOM 1376 C C . ILE A 1 188 ? 4.229 11.721 -12.286 1.00 93.31 188 ILE A C 1
ATOM 1378 O O . ILE A 1 188 ? 3.702 12.686 -11.736 1.00 93.31 188 ILE A O 1
ATOM 1382 N N . SER A 1 189 ? 3.882 10.473 -11.980 1.00 94.75 189 SER A N 1
ATOM 1383 C CA . SER A 1 189 ? 2.776 10.181 -11.064 1.00 94.75 189 SER A CA 1
ATOM 1384 C C . SER A 1 189 ? 3.096 10.623 -9.634 1.00 94.75 189 SER A C 1
ATOM 1386 O O . SER A 1 189 ? 2.287 11.295 -9.001 1.00 94.75 189 SER A O 1
ATOM 1388 N N . LEU A 1 190 ? 4.316 10.366 -9.151 1.00 95.31 190 LEU A N 1
ATOM 1389 C CA . LEU A 1 190 ? 4.763 10.835 -7.837 1.00 95.31 190 LEU A CA 1
ATOM 1390 C C . LEU A 1 190 ? 4.884 12.363 -7.778 1.00 95.31 190 LEU A C 1
ATOM 1392 O O . LEU A 1 190 ? 4.558 12.955 -6.750 1.00 95.31 190 LEU A O 1
ATOM 1396 N N . LEU A 1 191 ? 5.285 13.014 -8.879 1.00 92.31 191 LEU A N 1
ATOM 1397 C CA . LEU A 1 191 ? 5.265 14.476 -8.989 1.00 92.31 191 LEU A CA 1
ATOM 1398 C C . LEU A 1 191 ? 3.843 15.023 -8.809 1.00 92.31 191 LEU A C 1
ATOM 1400 O O . LEU A 1 191 ? 3.654 15.988 -8.069 1.00 92.31 191 LEU A O 1
ATOM 1404 N N . LEU A 1 192 ? 2.851 14.406 -9.459 1.00 90.56 192 LEU A N 1
ATOM 1405 C CA . LEU A 1 192 ? 1.442 14.798 -9.350 1.00 90.56 192 LEU A CA 1
ATOM 1406 C C . LEU A 1 192 ? 0.883 14.568 -7.942 1.00 90.56 192 LEU A C 1
ATOM 1408 O O . LEU A 1 192 ? 0.102 15.388 -7.463 1.00 90.56 192 LEU A O 1
ATOM 1412 N N . CYS A 1 193 ? 1.328 13.512 -7.257 1.00 91.25 193 CYS A N 1
ATOM 1413 C CA . CYS A 1 193 ? 1.020 13.291 -5.845 1.00 91.25 193 CYS A CA 1
ATOM 1414 C C . CYS A 1 193 ? 1.774 14.260 -4.916 1.00 91.25 193 CYS A C 1
ATOM 1416 O O . CYS A 1 193 ? 1.385 14.433 -3.768 1.00 91.25 193 CYS A O 1
ATOM 1418 N N . GLY A 1 194 ? 2.842 14.919 -5.372 1.00 89.31 194 GLY A N 1
ATOM 1419 C CA . GLY A 1 194 ? 3.662 15.818 -4.555 1.00 89.31 194 GLY A CA 1
ATOM 1420 C C . GLY A 1 194 ? 4.792 15.138 -3.770 1.00 89.31 194 GLY A C 1
ATOM 1421 O O . GLY A 1 194 ? 5.456 15.821 -2.990 1.00 89.31 194 GLY A O 1
ATOM 1422 N N . CYS A 1 195 ? 5.058 13.849 -4.011 1.00 93.25 195 CYS A N 1
ATOM 1423 C CA . CYS A 1 195 ? 6.200 13.107 -3.462 1.00 93.25 195 CYS A CA 1
ATOM 1424 C C . CYS A 1 195 ? 7.483 13.473 -4.230 1.00 93.25 195 CYS A C 1
ATOM 1426 O O . CYS A 1 195 ? 8.000 12.695 -5.033 1.00 93.25 195 CYS A O 1
ATOM 1428 N N . LEU A 1 196 ? 7.957 14.709 -4.052 1.00 91.56 196 LEU A N 1
ATOM 1429 C CA . LEU A 1 196 ? 9.010 15.303 -4.879 1.00 91.56 196 LEU A CA 1
ATOM 1430 C C . LEU A 1 196 ? 10.353 14.579 -4.767 1.00 91.56 196 LEU A C 1
ATOM 1432 O O . LEU A 1 196 ? 11.051 14.474 -5.775 1.00 91.56 196 LEU A O 1
ATOM 1436 N N . LYS A 1 197 ? 10.706 14.082 -3.577 1.00 95.00 197 LYS A N 1
ATOM 1437 C CA . LYS A 1 197 ? 11.955 13.344 -3.365 1.00 95.00 197 LYS A CA 1
ATOM 1438 C C . LYS A 1 197 ? 11.960 12.027 -4.150 1.00 95.00 197 LYS A C 1
ATOM 1440 O O . LYS A 1 197 ? 12.756 11.888 -5.073 1.00 95.00 197 LYS A O 1
ATOM 1445 N N . SER A 1 198 ? 11.011 11.125 -3.884 1.00 95.00 198 SER A N 1
ATOM 1446 C CA . SER A 1 198 ? 10.887 9.863 -4.631 1.00 95.00 198 SER A CA 1
ATOM 1447 C C . SER A 1 198 ? 10.714 10.077 -6.138 1.00 95.00 198 SER A C 1
ATOM 1449 O O . SER A 1 198 ? 11.308 9.362 -6.943 1.00 95.00 198 SER A O 1
ATOM 1451 N N . SER A 1 199 ? 9.936 11.085 -6.545 1.00 95.75 199 SER A N 1
ATOM 1452 C CA . SER A 1 199 ? 9.777 11.458 -7.956 1.00 95.75 199 SER A CA 1
ATOM 1453 C C . SER A 1 199 ? 11.123 11.788 -8.616 1.00 95.75 199 SER A C 1
ATOM 1455 O O . SER A 1 199 ? 11.416 11.279 -9.701 1.00 95.75 199 SER A O 1
ATOM 1457 N N . TYR A 1 200 ? 11.964 12.589 -7.949 1.00 96.75 200 TYR A N 1
ATOM 1458 C CA . TYR A 1 200 ? 13.313 12.902 -8.415 1.00 96.75 200 TYR A CA 1
ATOM 1459 C C . TYR A 1 200 ? 14.195 11.651 -8.484 1.00 96.75 200 TYR A C 1
ATOM 1461 O O . TYR A 1 200 ? 14.835 11.416 -9.508 1.00 96.75 200 TYR A O 1
ATOM 1469 N N . ASP A 1 201 ? 14.191 10.826 -7.437 1.00 97.44 201 ASP A N 1
ATOM 1470 C CA . ASP A 1 201 ? 15.042 9.636 -7.347 1.00 97.44 201 ASP A CA 1
ATOM 1471 C C . ASP A 1 201 ? 14.729 8.623 -8.461 1.00 97.44 201 ASP A C 1
ATOM 1473 O O . ASP A 1 201 ? 15.637 8.165 -9.161 1.00 97.44 201 ASP A O 1
ATOM 1477 N N . PHE A 1 202 ? 13.448 8.329 -8.713 1.00 98.12 202 PHE A N 1
ATOM 1478 C CA . PHE A 1 202 ? 13.045 7.478 -9.841 1.00 98.12 202 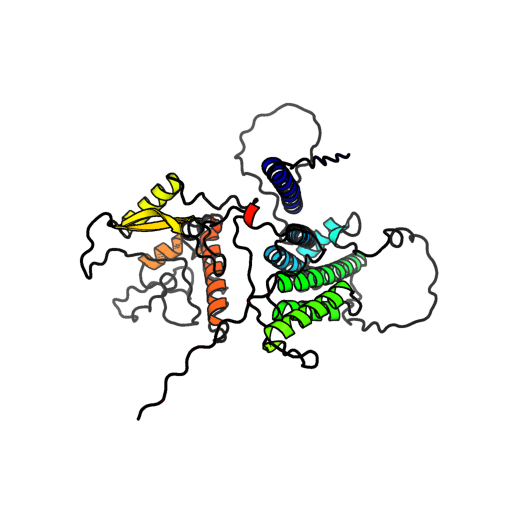PHE A CA 1
ATOM 1479 C C . PHE A 1 202 ? 13.368 8.112 -11.196 1.00 98.12 202 PHE A C 1
ATOM 1481 O O . PHE A 1 202 ? 13.773 7.405 -12.120 1.00 98.12 202 PHE A O 1
ATOM 1488 N N . CYS A 1 203 ? 13.245 9.436 -11.321 1.00 97.81 203 CYS A N 1
ATOM 1489 C CA . CYS A 1 203 ? 13.606 10.142 -12.545 1.00 97.81 203 CYS A CA 1
ATOM 1490 C C . CYS A 1 203 ? 15.106 10.020 -12.858 1.00 97.81 203 CYS A C 1
ATOM 1492 O O . CYS A 1 203 ? 15.476 9.777 -14.006 1.00 97.81 203 CYS A O 1
ATOM 1494 N N . ILE A 1 204 ? 15.977 10.167 -11.854 1.00 97.75 204 ILE A N 1
ATOM 1495 C CA . ILE A 1 204 ? 17.429 10.032 -12.027 1.00 97.75 204 ILE A CA 1
ATOM 1496 C C . ILE A 1 204 ? 17.821 8.586 -12.320 1.00 97.75 204 ILE A C 1
ATOM 1498 O O . ILE A 1 204 ? 18.633 8.368 -13.215 1.00 97.75 204 ILE A O 1
ATOM 1502 N N . ARG A 1 205 ? 17.219 7.600 -11.642 1.00 97.69 205 ARG A N 1
ATOM 1503 C CA . ARG A 1 205 ? 17.429 6.175 -11.958 1.00 97.69 205 ARG A CA 1
ATOM 1504 C C . ARG A 1 205 ? 17.059 5.859 -13.407 1.00 97.69 205 ARG A C 1
ATOM 1506 O O . ARG A 1 205 ? 17.841 5.225 -14.110 1.00 97.69 205 ARG A O 1
ATOM 1513 N N . GLY A 1 206 ? 15.921 6.371 -13.877 1.00 97.31 206 GLY A N 1
ATOM 1514 C CA . GLY A 1 206 ? 15.511 6.235 -15.273 1.00 97.31 206 GLY A CA 1
ATOM 1515 C C . GLY A 1 206 ? 16.487 6.882 -16.253 1.00 97.31 206 GLY A C 1
ATOM 1516 O O . GLY A 1 206 ? 16.818 6.272 -17.263 1.00 97.31 206 GLY A O 1
ATOM 1517 N N . LEU A 1 207 ? 16.996 8.079 -15.946 1.00 97.56 207 LEU A N 1
ATOM 1518 C CA . LEU A 1 207 ? 18.018 8.741 -16.767 1.00 97.56 207 LEU A CA 1
ATOM 1519 C C . LEU A 1 207 ? 19.372 8.021 -16.715 1.00 97.56 207 LEU A C 1
ATOM 1521 O O . LEU A 1 207 ? 20.131 8.111 -17.670 1.00 97.56 207 LEU A O 1
ATOM 1525 N N . GLY A 1 208 ? 19.670 7.294 -15.637 1.00 97.25 208 GLY A N 1
ATOM 1526 C CA . GLY A 1 208 ? 20.812 6.382 -15.583 1.00 97.25 208 GLY A CA 1
ATOM 1527 C C . GLY A 1 208 ? 20.673 5.237 -16.588 1.00 97.25 208 GLY A C 1
ATOM 1528 O O . GLY A 1 208 ? 21.622 4.930 -17.297 1.00 97.25 208 GLY A O 1
ATOM 1529 N N . ALA A 1 209 ? 19.473 4.660 -16.709 1.00 94.25 209 ALA A N 1
ATOM 1530 C CA . ALA A 1 209 ? 19.183 3.594 -17.672 1.00 94.25 209 ALA A CA 1
ATOM 1531 C C . ALA A 1 209 ? 18.994 4.096 -19.122 1.00 94.25 209 ALA A C 1
ATOM 1533 O O . ALA A 1 209 ? 19.233 3.353 -20.075 1.00 94.25 209 ALA A O 1
ATOM 1534 N N . ALA A 1 210 ? 18.534 5.338 -19.303 1.00 95.19 210 ALA A N 1
ATOM 1535 C CA . ALA A 1 210 ? 18.293 5.967 -20.601 1.00 95.19 210 ALA A CA 1
ATOM 1536 C C . ALA A 1 210 ? 18.577 7.489 -20.556 1.00 95.19 210 ALA A C 1
ATOM 1538 O O . ALA A 1 210 ? 17.651 8.292 -20.410 1.00 95.19 210 ALA A O 1
ATOM 1539 N N . PRO A 1 211 ? 19.842 7.926 -20.728 1.00 96.06 211 PRO A N 1
ATOM 1540 C CA . PRO A 1 211 ? 20.233 9.334 -20.556 1.00 96.06 211 PRO A CA 1
ATOM 1541 C C . PRO A 1 211 ? 19.564 10.333 -21.512 1.00 96.06 211 PRO A C 1
ATOM 1543 O O . PRO A 1 211 ? 19.409 11.505 -21.174 1.00 96.06 211 PRO A O 1
ATOM 1546 N N . GLY A 1 212 ? 19.186 9.882 -22.712 1.00 92.38 212 GLY A N 1
ATOM 1547 C CA . GLY A 1 212 ? 18.553 10.701 -23.754 1.00 92.38 212 GLY A CA 1
ATOM 1548 C C . GLY A 1 212 ? 17.024 10.675 -23.744 1.00 92.38 212 GLY A C 1
ATOM 1549 O O . GLY A 1 212 ? 16.407 11.088 -24.722 1.00 92.38 212 GLY A O 1
ATOM 1550 N N . ASP A 1 213 ? 16.405 10.141 -22.694 1.00 94.50 213 ASP A N 1
ATOM 1551 C CA . ASP A 1 213 ? 14.958 9.981 -22.628 1.00 94.50 213 ASP A CA 1
ATOM 1552 C C . ASP A 1 213 ? 14.235 11.329 -22.459 1.00 94.50 213 ASP A C 1
ATOM 1554 O O . ASP A 1 213 ? 14.281 11.946 -21.394 1.00 94.50 213 ASP A O 1
ATOM 1558 N N . GLU A 1 214 ? 13.560 11.794 -23.515 1.00 93.12 214 GLU A N 1
ATOM 1559 C CA . GLU A 1 214 ? 12.905 13.112 -23.541 1.00 93.12 214 GLU A CA 1
ATOM 1560 C C . GLU A 1 214 ? 11.830 13.276 -22.452 1.00 93.12 214 GLU A C 1
ATOM 1562 O O . GLU A 1 214 ? 11.741 14.342 -21.838 1.00 93.12 214 GLU A O 1
ATOM 1567 N N . ASP A 1 215 ? 11.051 12.224 -22.169 1.00 89.06 215 ASP A N 1
ATOM 1568 C CA . ASP A 1 215 ? 9.982 12.260 -21.162 1.00 89.06 215 ASP A CA 1
ATOM 1569 C C . ASP A 1 215 ? 10.570 12.410 -19.751 1.00 89.06 215 ASP A C 1
ATOM 1571 O O . ASP A 1 215 ? 10.067 13.192 -18.940 1.00 89.06 215 ASP A O 1
ATOM 1575 N N . LEU A 1 216 ? 11.655 11.689 -19.449 1.00 93.81 216 LEU A N 1
ATOM 1576 C CA . LEU A 1 216 ? 12.348 11.799 -18.163 1.00 93.81 216 LEU A CA 1
ATOM 1577 C C . LEU A 1 216 ? 13.083 13.133 -18.014 1.00 93.81 216 LEU A C 1
ATOM 1579 O O . LEU A 1 216 ? 13.055 13.727 -16.936 1.00 93.81 216 LEU A O 1
ATOM 1583 N N . LEU A 1 217 ? 13.710 13.641 -19.078 1.00 95.31 217 LEU A N 1
ATOM 1584 C CA . LEU A 1 217 ? 14.332 14.968 -19.065 1.00 95.31 217 LEU A CA 1
ATOM 1585 C C . LEU A 1 217 ? 13.290 16.055 -18.779 1.00 95.31 217 LEU A C 1
ATOM 1587 O O . LEU A 1 217 ? 13.497 16.900 -17.907 1.00 95.31 217 LEU A O 1
ATOM 1591 N N . GLN A 1 218 ? 12.134 15.979 -19.438 1.00 90.94 218 GLN A N 1
ATOM 1592 C CA . GLN A 1 218 ? 11.020 16.884 -19.188 1.00 90.94 218 GLN A CA 1
ATOM 1593 C C . GLN A 1 218 ? 10.463 16.732 -17.761 1.00 90.94 218 GLN A C 1
ATOM 1595 O O . GLN A 1 218 ? 10.222 17.733 -17.081 1.00 90.94 218 GLN A O 1
ATOM 1600 N N . ALA A 1 219 ? 10.285 15.503 -17.267 1.00 90.75 219 ALA A N 1
ATOM 1601 C CA . ALA A 1 219 ? 9.847 15.260 -15.894 1.00 90.75 219 ALA A CA 1
ATOM 1602 C C . ALA A 1 219 ? 10.822 15.881 -14.880 1.00 90.75 219 ALA A C 1
ATOM 1604 O O . ALA A 1 219 ? 10.387 16.575 -13.959 1.00 90.75 219 ALA A O 1
ATOM 1605 N N . LYS A 1 220 ? 12.135 15.720 -15.088 1.00 94.81 220 LYS A N 1
ATOM 1606 C CA . LYS A 1 220 ? 13.182 16.316 -14.248 1.00 94.81 220 LYS A CA 1
ATOM 1607 C C . LYS A 1 220 ? 13.058 17.836 -14.165 1.00 94.81 220 LYS A C 1
ATOM 1609 O O . LYS A 1 220 ? 13.143 18.387 -13.067 1.00 94.81 220 LYS A O 1
ATOM 1614 N N . GLU A 1 221 ? 12.824 18.515 -15.288 1.00 91.31 221 GLU A N 1
ATOM 1615 C CA . GLU A 1 221 ? 12.617 19.968 -15.310 1.00 91.31 221 GLU A CA 1
ATOM 1616 C C . GLU A 1 221 ? 11.402 20.383 -14.466 1.00 91.31 221 GLU A C 1
ATOM 1618 O O . GLU A 1 221 ? 11.493 21.306 -13.648 1.00 91.31 221 GLU A O 1
ATOM 1623 N N . TYR A 1 222 ? 10.274 19.677 -14.603 1.00 89.88 222 TYR A N 1
ATOM 1624 C CA . TYR A 1 222 ? 9.073 19.953 -13.812 1.00 89.88 222 TYR A CA 1
ATOM 1625 C C . TYR A 1 222 ? 9.269 19.682 -12.317 1.00 89.88 222 TYR A C 1
ATOM 1627 O O . TYR A 1 222 ? 8.842 20.497 -11.492 1.00 89.88 222 TYR A O 1
ATOM 1635 N N . ILE A 1 223 ? 9.946 18.588 -11.960 1.00 90.81 223 ILE A N 1
ATOM 1636 C CA . ILE A 1 223 ? 10.278 18.250 -10.570 1.00 90.81 223 ILE A CA 1
ATOM 1637 C C . ILE A 1 223 ? 11.130 19.361 -9.957 1.00 90.81 223 ILE A C 1
ATOM 1639 O O . ILE A 1 223 ? 10.787 19.889 -8.900 1.00 90.81 223 ILE A O 1
ATOM 1643 N N . GLN A 1 224 ? 12.190 19.790 -10.646 1.00 91.31 224 GLN A N 1
ATOM 1644 C CA . GLN A 1 224 ? 13.060 20.870 -10.177 1.00 91.31 224 GLN A CA 1
ATOM 1645 C C . GLN A 1 224 ? 12.320 22.208 -10.054 1.00 91.31 224 GLN A C 1
ATOM 1647 O O . GLN A 1 224 ? 12.568 22.978 -9.124 1.00 91.31 224 GLN A O 1
ATOM 1652 N N . LEU A 1 225 ? 11.391 22.499 -10.967 1.00 88.50 225 LEU A N 1
ATOM 1653 C CA . LEU A 1 225 ? 10.552 23.692 -10.892 1.00 88.50 225 LEU A CA 1
ATOM 1654 C C . LEU A 1 225 ? 9.645 23.670 -9.653 1.00 88.50 225 LEU A C 1
ATOM 1656 O O . LEU A 1 225 ? 9.535 24.683 -8.959 1.00 88.50 225 LEU A O 1
ATOM 1660 N N . MET A 1 226 ? 9.003 22.535 -9.359 1.00 88.44 226 MET A N 1
ATOM 1661 C CA . MET A 1 226 ? 8.162 22.381 -8.166 1.00 88.44 226 MET A CA 1
ATOM 1662 C C . MET A 1 226 ? 8.984 22.409 -6.877 1.00 88.44 226 MET A C 1
ATOM 1664 O O . MET A 1 226 ? 8.595 23.083 -5.922 1.00 88.44 226 MET A O 1
ATOM 1668 N N . ALA A 1 227 ? 10.143 21.753 -6.872 1.00 89.94 227 ALA A N 1
ATOM 1669 C CA . ALA A 1 227 ? 11.089 21.748 -5.767 1.00 89.94 227 ALA A CA 1
ATOM 1670 C C . ALA A 1 227 ? 11.531 23.166 -5.378 1.00 89.94 227 ALA A C 1
ATOM 1672 O O . ALA A 1 227 ? 11.374 23.562 -4.223 1.00 89.94 227 ALA A O 1
ATOM 1673 N N . ARG A 1 228 ? 11.978 23.981 -6.347 1.00 89.88 228 ARG A N 1
ATOM 1674 C CA . ARG A 1 228 ? 12.362 25.381 -6.087 1.00 89.88 228 ARG A CA 1
ATOM 1675 C C . ARG A 1 228 ? 11.215 26.201 -5.509 1.00 89.88 228 ARG A C 1
ATOM 1677 O O . ARG A 1 228 ? 11.418 26.952 -4.560 1.00 89.88 228 ARG A O 1
ATOM 1684 N N . ARG A 1 229 ? 9.992 26.032 -6.028 1.00 88.31 229 ARG A N 1
ATOM 1685 C CA . ARG A 1 229 ? 8.808 26.723 -5.485 1.00 88.31 229 ARG A CA 1
ATOM 1686 C C . ARG A 1 229 ? 8.519 26.314 -4.043 1.00 88.31 229 ARG A C 1
ATOM 1688 O O . ARG A 1 229 ? 8.206 27.178 -3.229 1.00 88.31 229 ARG A O 1
ATOM 1695 N N . LYS A 1 230 ? 8.614 25.020 -3.727 1.00 87.50 230 LYS A N 1
ATOM 1696 C CA . LYS A 1 230 ? 8.371 24.493 -2.377 1.00 87.50 230 LYS A CA 1
ATOM 1697 C C . LYS A 1 230 ? 9.416 24.976 -1.375 1.00 87.50 230 LYS A C 1
ATOM 1699 O O . LYS A 1 230 ? 9.040 25.422 -0.295 1.00 87.50 230 LYS A O 1
ATOM 1704 N N . LEU A 1 231 ? 10.689 24.959 -1.763 1.00 89.88 231 LEU A N 1
ATOM 1705 C CA . LEU A 1 231 ? 11.811 25.412 -0.938 1.00 89.88 231 LEU A CA 1
ATOM 1706 C C . LEU A 1 231 ? 12.007 26.941 -0.953 1.00 89.88 231 LEU A C 1
ATOM 1708 O O . LEU A 1 231 ? 12.831 27.460 -0.209 1.00 89.88 231 LEU A O 1
ATOM 1712 N N . LYS A 1 232 ? 11.218 27.674 -1.754 1.00 90.69 232 LYS A N 1
ATOM 1713 C CA . LYS A 1 232 ? 11.298 29.137 -1.938 1.00 90.69 232 LYS A CA 1
ATOM 1714 C C . LYS A 1 232 ? 12.680 29.613 -2.410 1.00 90.69 232 LYS A C 1
ATOM 1716 O O . LYS A 1 232 ? 13.130 30.685 -2.013 1.00 90.69 232 LYS A O 1
ATOM 1721 N N . LEU A 1 233 ? 13.316 28.821 -3.269 1.00 90.31 233 LEU A N 1
ATOM 1722 C CA . LEU A 1 233 ? 14.639 29.096 -3.827 1.00 90.31 233 LEU A CA 1
ATOM 1723 C C . LEU A 1 233 ? 14.553 30.041 -5.030 1.00 90.31 233 LEU A C 1
ATOM 1725 O O . LEU A 1 233 ? 13.550 30.063 -5.755 1.00 90.31 233 LEU A O 1
ATOM 1729 N N . SER A 1 234 ? 15.622 30.802 -5.265 1.00 85.62 234 SER A N 1
ATOM 1730 C CA . SER A 1 234 ? 15.796 31.576 -6.501 1.00 85.62 234 SER A CA 1
ATOM 1731 C C . SER A 1 234 ? 16.176 30.677 -7.696 1.00 85.62 234 SER A C 1
ATOM 1733 O O . SER A 1 234 ? 16.383 29.473 -7.546 1.00 85.62 234 SER A O 1
ATOM 1735 N N . SER A 1 235 ? 16.221 31.226 -8.919 1.00 78.31 235 SER A N 1
ATOM 1736 C CA . SER A 1 235 ? 16.517 30.437 -10.132 1.00 78.31 235 SER A CA 1
ATOM 1737 C C . SER A 1 235 ? 17.904 29.795 -10.126 1.00 78.31 235 SER A C 1
ATOM 1739 O O . SER A 1 235 ? 18.082 28.732 -10.719 1.00 78.31 235 SER A O 1
ATOM 1741 N N . ASP A 1 236 ? 18.854 30.438 -9.450 1.00 81.44 236 ASP A N 1
ATOM 1742 C CA . ASP A 1 236 ? 20.283 30.123 -9.522 1.00 81.44 236 ASP A CA 1
ATOM 1743 C C . ASP A 1 236 ? 20.743 29.264 -8.332 1.00 81.44 236 ASP A C 1
ATOM 1745 O O . ASP A 1 236 ? 21.885 28.813 -8.288 1.00 81.44 236 ASP A O 1
ATOM 1749 N N . GLU A 1 237 ? 19.853 29.029 -7.365 1.00 87.25 237 GLU A N 1
ATOM 1750 C CA . GLU A 1 237 ? 20.100 28.166 -6.215 1.00 87.25 237 GLU A CA 1
ATOM 1751 C C . GLU A 1 237 ? 19.905 26.688 -6.582 1.00 87.25 237 GLU A C 1
ATOM 1753 O O . GLU A 1 237 ? 18.970 26.301 -7.302 1.00 87.25 237 GLU A O 1
ATOM 1758 N N . GLU A 1 238 ? 20.810 25.854 -6.071 1.00 87.69 238 GLU A N 1
ATOM 1759 C CA . GLU A 1 238 ? 20.734 24.403 -6.207 1.00 87.69 238 GLU A CA 1
ATOM 1760 C C . GLU A 1 238 ? 19.630 23.837 -5.310 1.00 87.69 238 GLU A C 1
ATOM 1762 O O . GLU A 1 238 ? 19.401 24.294 -4.190 1.00 87.69 238 GLU A O 1
ATOM 1767 N N . VAL A 1 239 ? 18.927 22.828 -5.823 1.00 88.88 239 VAL A N 1
ATOM 1768 C CA . VAL A 1 239 ? 17.892 22.123 -5.069 1.00 88.88 239 VAL A CA 1
ATOM 1769 C C . VAL A 1 239 ? 18.561 21.044 -4.229 1.00 88.88 239 VAL A C 1
ATOM 1771 O O . VAL A 1 239 ? 19.094 20.083 -4.781 1.00 88.88 239 VAL A O 1
ATOM 1774 N N . ASP A 1 240 ? 18.482 21.173 -2.908 1.00 90.50 240 ASP A N 1
ATOM 1775 C CA . ASP A 1 240 ? 18.837 20.084 -2.001 1.00 90.50 240 ASP A CA 1
ATOM 1776 C C . ASP A 1 240 ? 17.724 19.027 -1.999 1.00 90.50 240 ASP A C 1
ATOM 1778 O O . ASP A 1 240 ? 16.606 19.271 -1.541 1.00 90.50 240 ASP A O 1
ATOM 1782 N N . ILE A 1 241 ? 18.034 17.847 -2.538 1.00 90.19 241 ILE A N 1
ATOM 1783 C CA . ILE A 1 241 ? 17.099 16.720 -2.658 1.00 90.19 241 ILE A CA 1
ATOM 1784 C C . ILE A 1 241 ? 16.702 16.173 -1.282 1.00 90.19 241 ILE A C 1
ATOM 1786 O O . ILE A 1 241 ? 15.590 15.674 -1.115 1.00 90.19 241 ILE A O 1
ATOM 1790 N N . THR A 1 242 ? 17.576 16.288 -0.278 1.00 87.62 242 THR A N 1
ATOM 1791 C CA . THR A 1 242 ? 17.320 15.751 1.067 1.00 87.62 242 THR A CA 1
ATOM 1792 C C . THR A 1 242 ? 16.255 16.537 1.831 1.00 87.62 242 THR A C 1
ATOM 1794 O O . THR A 1 242 ? 15.596 15.980 2.708 1.00 87.62 242 THR A O 1
ATOM 1797 N N . GLU A 1 243 ? 16.036 17.792 1.439 1.00 88.69 243 GLU A N 1
ATOM 1798 C CA . GLU A 1 243 ? 15.021 18.692 1.992 1.00 88.69 243 GLU A CA 1
ATOM 1799 C C . GLU A 1 243 ? 13.677 18.597 1.248 1.00 88.69 243 GLU A C 1
ATOM 1801 O O . GLU A 1 243 ? 12.697 19.249 1.624 1.00 88.69 243 GLU A O 1
ATOM 1806 N N . LEU A 1 244 ? 13.594 17.795 0.178 1.00 89.19 244 LEU A N 1
ATOM 1807 C CA . LEU A 1 244 ? 12.347 17.624 -0.559 1.00 89.19 244 LEU A CA 1
ATOM 1808 C C . LEU A 1 244 ? 11.340 16.778 0.226 1.00 89.19 244 LEU A C 1
ATOM 1810 O O . LEU A 1 244 ? 11.705 15.771 0.836 1.00 89.19 244 LEU A O 1
ATOM 1814 N N . PRO A 1 245 ? 10.046 17.143 0.179 1.00 87.25 245 PRO A N 1
ATOM 1815 C CA . PRO A 1 245 ? 9.009 16.324 0.773 1.00 87.25 245 PRO A CA 1
ATOM 1816 C C . PRO A 1 245 ? 8.900 14.999 0.022 1.00 87.25 245 PRO A C 1
ATOM 1818 O O . PRO A 1 245 ? 8.884 14.960 -1.211 1.00 87.25 245 PRO A O 1
ATOM 1821 N N . ASP A 1 246 ? 8.770 13.927 0.790 1.00 88.56 246 ASP A N 1
ATOM 1822 C CA . ASP A 1 246 ? 8.497 12.585 0.271 1.00 88.56 246 ASP A CA 1
ATOM 1823 C C . ASP A 1 246 ? 7.059 12.127 0.556 1.00 88.56 246 ASP A C 1
ATOM 1825 O O . ASP A 1 246 ? 6.629 11.049 0.164 1.00 88.56 246 ASP A O 1
ATOM 1829 N N . GLN A 1 247 ? 6.293 12.983 1.234 1.00 83.81 247 GLN A N 1
ATOM 1830 C CA . GLN A 1 247 ? 4.865 12.809 1.445 1.00 83.81 247 GLN A CA 1
ATOM 1831 C C . GLN A 1 247 ? 4.090 13.490 0.321 1.00 83.81 247 GLN A C 1
ATOM 1833 O O . GLN A 1 247 ? 4.441 14.593 -0.110 1.00 83.81 247 GLN A O 1
ATOM 1838 N N . GLY A 1 248 ? 3.000 12.853 -0.091 1.00 84.62 248 GLY A N 1
ATOM 1839 C CA . GLY A 1 248 ? 2.101 13.361 -1.112 1.00 84.62 248 GLY A CA 1
ATOM 1840 C C . GLY A 1 248 ? 0.653 13.441 -0.652 1.00 84.62 248 GLY A C 1
ATOM 1841 O O . GLY A 1 248 ? 0.304 13.118 0.483 1.00 84.62 248 GLY A O 1
ATOM 1842 N N . LEU A 1 249 ? -0.193 13.880 -1.572 1.00 80.75 249 LEU A N 1
ATOM 1843 C CA . LEU A 1 249 ? -1.638 13.885 -1.461 1.00 80.75 249 LEU A CA 1
ATOM 1844 C C . LEU A 1 249 ? -2.192 12.899 -2.482 1.00 80.75 249 LEU A C 1
ATOM 1846 O O . LEU A 1 249 ? -1.812 12.922 -3.652 1.00 80.75 249 LEU A O 1
ATOM 1850 N N . VAL A 1 250 ? -3.113 12.063 -2.027 1.00 79.50 250 VAL A N 1
ATOM 1851 C CA . VAL A 1 250 ? -3.898 11.176 -2.883 1.00 79.50 250 VAL A CA 1
ATOM 1852 C C . VAL A 1 250 ? -5.339 11.653 -2.892 1.00 79.50 250 VAL A C 1
ATOM 1854 O O . VAL A 1 250 ? -5.780 12.364 -1.978 1.00 79.50 250 VAL A O 1
ATOM 1857 N N . ARG A 1 251 ? -6.074 11.304 -3.947 1.00 74.50 251 ARG A N 1
ATOM 1858 C CA . ARG A 1 251 ? -7.484 11.667 -4.017 1.00 74.50 251 ARG A CA 1
ATOM 1859 C C . ARG A 1 251 ? -8.274 10.899 -2.973 1.00 74.50 251 ARG A C 1
ATOM 1861 O O . ARG A 1 251 ? -8.004 9.744 -2.666 1.00 74.50 251 ARG A O 1
ATOM 1868 N N . ARG A 1 252 ? -9.268 11.592 -2.435 1.00 73.44 252 ARG A N 1
ATOM 1869 C CA . ARG A 1 252 ? -10.192 11.072 -1.445 1.00 73.44 252 ARG A CA 1
ATOM 1870 C C . ARG A 1 252 ? -11.511 10.776 -2.159 1.00 73.44 252 ARG A C 1
ATOM 1872 O O . ARG A 1 252 ? -12.327 11.680 -2.258 1.00 73.44 252 ARG A O 1
ATOM 1879 N N . GLU A 1 253 ? -11.692 9.572 -2.700 1.00 75.00 253 GLU A N 1
ATOM 1880 C CA . GLU A 1 253 ? -12.938 9.203 -3.390 1.00 75.00 253 GLU A CA 1
ATOM 1881 C C . GLU A 1 253 ? -13.245 7.704 -3.321 1.00 75.00 253 GLU A C 1
ATOM 1883 O O . GLU A 1 253 ? -12.337 6.885 -3.188 1.00 75.00 253 GLU A O 1
ATOM 1888 N N . ILE A 1 254 ? -14.529 7.352 -3.439 1.00 76.50 254 ILE A N 1
ATOM 1889 C CA . ILE A 1 254 ? -14.933 5.961 -3.685 1.00 76.50 254 ILE A CA 1
ATOM 1890 C C . ILE A 1 254 ? -14.714 5.671 -5.167 1.00 76.50 254 ILE A C 1
ATOM 1892 O O . ILE A 1 254 ? -15.388 6.251 -6.028 1.00 76.50 254 ILE A O 1
ATOM 1896 N N . TYR A 1 255 ? -13.775 4.777 -5.473 1.00 77.50 255 TYR A N 1
ATOM 1897 C CA . TYR A 1 255 ? -13.491 4.416 -6.857 1.00 77.50 255 TYR A CA 1
ATOM 1898 C C . TYR A 1 255 ? -14.693 3.704 -7.501 1.00 77.50 255 TYR A C 1
ATOM 1900 O O . TYR A 1 255 ? -15.288 2.830 -6.868 1.00 77.50 255 TYR A O 1
ATOM 1908 N N . PRO A 1 256 ? -15.021 3.976 -8.781 1.00 75.50 256 PRO A N 1
ATOM 1909 C CA . PRO A 1 256 ? -16.172 3.362 -9.457 1.00 75.50 256 PRO A CA 1
ATOM 1910 C C . PRO A 1 256 ? -16.152 1.828 -9.527 1.00 75.50 256 PRO A C 1
ATOM 1912 O O . PRO A 1 256 ? -17.185 1.203 -9.761 1.00 75.50 256 PRO A O 1
ATOM 1915 N N . TRP A 1 257 ? -14.975 1.219 -9.382 1.00 79.56 257 TRP A N 1
ATOM 1916 C CA . TRP A 1 257 ? -14.776 -0.231 -9.370 1.00 79.56 257 TRP A CA 1
ATOM 1917 C C . TRP A 1 257 ? -14.654 -0.820 -7.957 1.00 79.56 257 TRP A C 1
ATOM 1919 O O . TRP A 1 257 ? -14.490 -2.031 -7.833 1.00 79.56 257 TRP A O 1
ATOM 1929 N N . ASN A 1 258 ? -14.724 -0.008 -6.897 1.00 81.19 258 ASN A N 1
ATOM 1930 C CA . ASN A 1 258 ? -14.726 -0.507 -5.526 1.00 81.19 258 ASN A CA 1
ATOM 1931 C C . ASN A 1 258 ? -16.139 -0.963 -5.132 1.00 81.19 258 ASN A C 1
ATOM 1933 O O . ASN A 1 258 ? -17.046 -0.148 -4.982 1.00 81.19 258 ASN A O 1
ATOM 1937 N N . THR A 1 259 ? -16.321 -2.269 -4.947 1.00 85.25 259 THR A N 1
ATOM 1938 C CA . THR A 1 259 ? -17.601 -2.873 -4.541 1.00 85.25 259 THR A CA 1
ATOM 1939 C C . THR A 1 259 ? -17.691 -3.182 -3.047 1.00 85.25 259 THR A C 1
ATOM 1941 O O . THR A 1 259 ? -18.714 -3.696 -2.605 1.00 85.25 259 THR A O 1
ATOM 1944 N N . HIS A 1 260 ? -16.635 -2.907 -2.279 1.00 87.19 260 HIS A N 1
ATOM 1945 C CA . HIS A 1 260 ? -16.553 -3.251 -0.856 1.00 87.19 260 HIS A CA 1
ATOM 1946 C C . HIS A 1 260 ? -17.021 -2.125 0.070 1.00 87.19 260 HIS A C 1
ATOM 1948 O O . HIS A 1 260 ? -17.392 -2.373 1.216 1.00 87.19 260 HIS A O 1
ATOM 1954 N N . GLU A 1 261 ? -17.016 -0.879 -0.408 1.00 84.62 261 GLU A N 1
ATOM 1955 C CA . GLU A 1 261 ? -17.438 0.259 0.406 1.00 84.62 261 GLU A CA 1
ATOM 1956 C C . GLU A 1 261 ? -18.969 0.319 0.547 1.00 84.62 261 GLU A C 1
ATOM 1958 O O . GLU A 1 261 ? -19.682 0.465 -0.452 1.00 84.62 261 GLU A O 1
ATOM 1963 N N . PRO A 1 262 ? -19.512 0.219 1.777 1.00 85.94 262 PRO A N 1
ATOM 1964 C CA . PRO A 1 262 ? -20.949 0.244 1.997 1.00 85.94 262 PRO A CA 1
ATOM 1965 C C . PRO A 1 262 ? -21.500 1.674 1.979 1.00 85.94 262 PRO A C 1
ATOM 1967 O O . PRO A 1 262 ? -20.810 2.656 2.261 1.00 85.94 262 PRO A O 1
ATOM 1970 N N . ASN A 1 263 ? -22.816 1.800 1.794 1.00 86.50 263 ASN A N 1
ATOM 1971 C CA . ASN A 1 263 ? -23.502 3.034 2.162 1.00 86.50 263 ASN A CA 1
ATOM 1972 C C . ASN A 1 263 ? -23.590 3.138 3.692 1.00 86.50 263 ASN A C 1
ATOM 1974 O O . ASN A 1 263 ? -24.531 2.628 4.307 1.00 86.50 263 ASN A O 1
ATOM 1978 N N . ARG A 1 264 ? -22.643 3.862 4.294 1.00 88.06 264 ARG A N 1
ATOM 1979 C CA . ARG A 1 264 ? -22.546 4.023 5.752 1.00 88.06 264 ARG A CA 1
ATOM 1980 C C . ARG A 1 264 ? -23.748 4.702 6.416 1.00 88.06 264 ARG A C 1
ATOM 1982 O O . ARG A 1 264 ? -23.885 4.650 7.632 1.00 88.06 264 ARG A O 1
ATOM 1989 N N . PHE A 1 265 ? -24.598 5.361 5.632 1.00 89.06 265 PHE A N 1
ATOM 1990 C CA . PHE A 1 265 ? -25.796 6.055 6.111 1.00 89.06 265 PHE A CA 1
ATOM 1991 C C . PHE A 1 265 ? -27.073 5.227 5.919 1.00 89.06 265 PHE A C 1
ATOM 1993 O O . PHE A 1 265 ? -28.168 5.717 6.196 1.00 89.06 265 PHE A O 1
ATOM 2000 N N . SER A 1 266 ? -26.954 4.001 5.403 1.00 91.88 266 SER A N 1
ATOM 2001 C CA . SER A 1 266 ? -28.079 3.078 5.272 1.00 91.88 266 SER A CA 1
ATOM 2002 C C . SER A 1 266 ? -28.567 2.605 6.641 1.00 91.88 266 SER A C 1
ATOM 2004 O O . SER A 1 266 ? -27.780 2.464 7.579 1.00 91.88 266 SER A O 1
ATOM 2006 N N . GLN A 1 267 ? -29.866 2.311 6.747 1.00 95.00 267 GLN A N 1
ATOM 2007 C CA . GLN A 1 267 ? -30.435 1.772 7.983 1.00 95.00 267 GLN A CA 1
ATOM 2008 C C . GLN A 1 267 ? -29.774 0.444 8.372 1.00 95.00 267 GLN A C 1
ATOM 2010 O O . GLN A 1 267 ? -29.465 0.245 9.535 1.00 95.00 267 GLN A O 1
ATOM 2015 N N . GLU A 1 268 ? -29.468 -0.410 7.392 1.00 94.81 268 GLU A N 1
ATOM 2016 C CA . GLU A 1 268 ? -28.762 -1.676 7.608 1.00 94.81 268 GLU A CA 1
ATOM 2017 C C . GLU A 1 268 ? -27.394 -1.472 8.275 1.00 94.81 268 GLU A C 1
ATOM 2019 O O . GLU A 1 268 ? -27.072 -2.152 9.247 1.00 94.81 268 GLU A O 1
ATOM 2024 N N . THR A 1 269 ? -26.607 -0.494 7.805 1.00 93.50 269 THR A N 1
ATOM 2025 C CA . THR A 1 269 ? -25.317 -0.173 8.433 1.00 93.50 269 THR A CA 1
ATOM 2026 C C . THR A 1 269 ? -25.503 0.398 9.837 1.00 93.50 269 THR A C 1
ATOM 2028 O O . THR A 1 269 ? -24.776 0.018 10.749 1.00 93.50 269 THR A O 1
ATOM 2031 N N . LEU A 1 270 ? -26.483 1.283 10.045 1.00 95.25 270 LEU A N 1
ATOM 2032 C CA . LEU A 1 270 ? -26.760 1.838 11.373 1.00 95.25 270 LEU A CA 1
ATOM 2033 C C . LEU A 1 270 ? -27.209 0.759 12.362 1.00 95.25 270 LEU A C 1
ATOM 2035 O O . LEU A 1 270 ? -26.764 0.782 13.506 1.00 95.25 270 LEU A O 1
ATOM 2039 N N . ASP A 1 271 ? -28.051 -0.181 11.937 1.00 96.38 271 ASP A N 1
ATOM 2040 C CA . ASP A 1 271 ? -28.515 -1.296 12.765 1.00 96.38 271 ASP A CA 1
ATOM 2041 C C . ASP A 1 271 ? -27.343 -2.207 13.147 1.00 96.38 271 ASP A C 1
ATOM 2043 O O . ASP A 1 271 ? -27.205 -2.585 14.311 1.00 96.38 271 ASP A O 1
ATOM 2047 N N . PHE A 1 272 ? -26.456 -2.505 12.190 1.00 95.25 272 PHE A N 1
ATOM 2048 C CA . PHE A 1 272 ? -25.228 -3.256 12.445 1.00 95.25 272 PHE A CA 1
ATOM 2049 C C . PHE A 1 272 ? -24.318 -2.538 13.452 1.00 95.25 272 PHE A C 1
ATOM 2051 O O . PHE A 1 272 ? -23.953 -3.121 14.471 1.00 95.25 272 PHE A O 1
ATOM 2058 N N . LEU A 1 273 ? -23.991 -1.264 13.210 1.00 94.69 273 LEU A N 1
ATOM 2059 C CA . LEU A 1 273 ? -23.100 -0.489 14.078 1.00 94.69 273 LEU A CA 1
ATOM 2060 C C . LEU A 1 273 ? -23.669 -0.327 15.489 1.00 94.69 273 LEU A C 1
ATOM 2062 O O . LEU A 1 273 ? -22.935 -0.461 16.462 1.00 94.69 273 LEU A O 1
ATOM 2066 N N . ASN A 1 274 ? -24.972 -0.065 15.620 1.00 96.12 274 ASN A N 1
ATOM 2067 C CA . ASN A 1 274 ? -25.616 0.050 16.927 1.00 96.12 274 ASN A CA 1
ATOM 2068 C C . ASN A 1 274 ? -25.649 -1.281 17.682 1.00 96.12 274 ASN A C 1
ATOM 2070 O O . ASN A 1 274 ? -25.502 -1.279 18.902 1.00 96.12 274 ASN A O 1
ATOM 2074 N N . LYS A 1 275 ? -25.801 -2.407 16.977 1.00 95.81 275 LYS A N 1
ATOM 2075 C CA . LYS A 1 275 ? -25.726 -3.741 17.578 1.00 95.81 275 LYS A CA 1
ATOM 2076 C C . LYS A 1 275 ? -24.325 -4.052 18.107 1.00 95.81 275 LYS A C 1
ATOM 2078 O O . LYS A 1 275 ? -24.207 -4.561 19.217 1.00 95.81 275 LYS A O 1
ATOM 2083 N N . GLU A 1 276 ? -23.276 -3.737 17.347 1.00 93.50 276 GLU A N 1
ATOM 2084 C CA . GLU A 1 276 ? -21.896 -3.901 17.826 1.00 93.50 276 GLU A CA 1
ATOM 2085 C C . GLU A 1 276 ? -21.628 -2.971 19.026 1.00 93.50 276 GLU A C 1
ATOM 2087 O O . GLU A 1 276 ? -21.130 -3.419 20.062 1.00 93.50 276 GLU A O 1
ATOM 2092 N N . LEU A 1 277 ? -22.053 -1.703 18.930 1.00 94.06 277 LEU A N 1
ATOM 2093 C CA . LEU A 1 277 ? -21.888 -0.693 19.978 1.00 94.06 277 LEU A CA 1
ATOM 2094 C C . LEU A 1 277 ? -22.605 -1.063 21.285 1.00 94.06 277 LEU A C 1
ATOM 2096 O O . LEU A 1 277 ? -22.090 -0.762 22.355 1.00 94.06 277 LEU A O 1
ATOM 2100 N N . GLU A 1 278 ? -23.761 -1.732 21.236 1.00 94.75 278 GLU A N 1
ATOM 2101 C CA . GLU A 1 278 ? -24.523 -2.128 22.432 1.00 94.75 278 GLU A CA 1
ATOM 2102 C C . GLU A 1 278 ? -23.693 -2.981 23.405 1.00 94.75 278 GLU A C 1
ATOM 2104 O O . GLU A 1 278 ? -23.873 -2.886 24.619 1.00 94.75 278 GLU A O 1
ATOM 2109 N N . SER A 1 279 ? -22.746 -3.766 22.880 1.00 92.19 279 SER A N 1
ATOM 2110 C CA . SER A 1 279 ? -21.877 -4.627 23.686 1.00 92.19 279 SER A CA 1
ATOM 2111 C C . SER A 1 279 ? -20.776 -3.876 24.449 1.00 92.19 279 SER A C 1
ATOM 2113 O O . SER A 1 279 ? -20.346 -4.354 25.497 1.00 92.19 279 SER A O 1
ATOM 2115 N N . VAL A 1 280 ? -20.348 -2.709 23.951 1.00 93.56 280 VAL A N 1
ATOM 2116 C CA . VAL A 1 280 ? -19.199 -1.935 24.470 1.00 93.56 280 VAL A CA 1
ATOM 2117 C C . VAL A 1 280 ? -19.601 -0.591 25.082 1.00 93.56 280 VAL A C 1
ATOM 2119 O O . VAL A 1 280 ? -18.904 -0.073 25.950 1.00 93.56 280 VAL A O 1
ATOM 2122 N N . ALA A 1 281 ? -20.730 -0.022 24.654 1.00 95.62 281 ALA A N 1
ATOM 2123 C CA . ALA A 1 281 ? -21.254 1.264 25.103 1.00 95.62 281 ALA A CA 1
ATOM 2124 C C . ALA A 1 281 ? -22.794 1.305 25.055 1.00 95.62 281 ALA A C 1
ATOM 2126 O O . ALA A 1 281 ? -23.392 1.999 24.223 1.00 95.62 281 ALA A O 1
ATOM 2127 N N . PRO A 1 282 ? -23.481 0.597 25.972 1.00 94.75 282 PRO A N 1
ATOM 2128 C CA . PRO A 1 282 ? -24.934 0.410 25.927 1.00 94.75 282 PRO A CA 1
ATOM 2129 C C . PRO A 1 282 ? -25.734 1.713 26.060 1.00 94.75 282 PRO A C 1
ATOM 2131 O O . PRO A 1 282 ? -26.857 1.788 25.559 1.00 94.75 282 PRO A O 1
ATOM 2134 N N . LYS A 1 283 ? -25.161 2.759 26.676 1.00 96.38 283 LYS A N 1
ATOM 2135 C CA . LYS A 1 283 ? -25.774 4.093 26.806 1.00 96.38 283 LYS A CA 1
ATOM 2136 C C . LYS A 1 283 ? -25.643 4.962 25.556 1.00 96.38 283 LYS A C 1
ATOM 2138 O O . LYS A 1 283 ? -26.192 6.063 25.529 1.00 96.38 283 LYS A O 1
ATOM 2143 N N . CYS A 1 284 ? -24.954 4.494 24.521 1.00 96.81 284 CYS A N 1
ATOM 2144 C CA . CYS A 1 284 ? -24.730 5.249 23.298 1.00 96.81 284 CYS A CA 1
ATOM 2145 C C . CYS A 1 284 ? -25.439 4.630 22.090 1.00 96.81 284 CYS A C 1
ATOM 2147 O O . CYS A 1 284 ? -25.844 3.467 22.087 1.00 96.81 284 CYS A O 1
ATOM 2149 N N . GLU A 1 285 ? -25.614 5.448 21.061 1.00 96.75 285 GLU A N 1
ATOM 2150 C CA . GLU A 1 285 ? -26.073 5.040 19.740 1.00 96.75 285 GLU A CA 1
ATOM 2151 C C . GLU A 1 285 ? -25.347 5.822 18.645 1.00 96.75 285 GLU A C 1
ATOM 2153 O O . GLU A 1 285 ? -24.983 6.989 18.817 1.00 96.75 285 GLU A O 1
ATOM 2158 N N . VAL A 1 286 ? -25.157 5.177 17.501 1.00 95.88 286 VAL A N 1
ATOM 2159 C CA . VAL A 1 286 ? -24.663 5.805 16.280 1.00 95.88 286 VAL A CA 1
ATOM 2160 C C . VAL A 1 286 ? -25.842 6.401 15.517 1.00 95.88 286 VAL A C 1
ATOM 2162 O O . VAL A 1 286 ? -26.802 5.694 15.202 1.00 95.88 286 VAL A O 1
ATOM 2165 N N . LYS A 1 287 ? -25.754 7.688 15.165 1.00 95.50 287 LYS A N 1
ATOM 2166 C CA . LYS A 1 287 ? -26.716 8.359 14.274 1.00 95.50 287 LYS A CA 1
ATOM 2167 C C . LYS A 1 287 ? -26.018 9.095 13.148 1.00 95.50 287 LYS A C 1
ATOM 2169 O O . LYS A 1 287 ? -24.881 9.543 13.282 1.00 95.50 287 LYS A O 1
ATOM 2174 N N . VAL A 1 288 ? -26.755 9.288 12.060 1.00 93.56 288 VAL A N 1
ATOM 2175 C CA . VAL A 1 288 ? -26.361 10.214 11.001 1.00 93.56 288 VAL A CA 1
ATOM 2176 C C . VAL A 1 288 ? -26.597 11.643 11.477 1.00 93.56 288 VAL A C 1
ATOM 2178 O O . VAL A 1 288 ? -27.671 11.969 11.980 1.00 93.56 288 VAL A O 1
ATOM 2181 N N . THR A 1 289 ? -25.599 12.494 11.289 1.00 91.12 289 THR A N 1
ATOM 2182 C CA . THR A 1 289 ? -25.683 13.936 11.501 1.00 91.12 289 THR A CA 1
ATOM 2183 C C . THR A 1 289 ? -25.258 14.666 10.235 1.00 91.12 289 THR A C 1
ATOM 2185 O O . THR A 1 289 ? -24.447 14.154 9.464 1.00 91.12 289 THR A O 1
ATOM 2188 N N . GLU A 1 290 ? -25.801 15.857 10.012 1.00 88.94 290 GLU A N 1
ATOM 2189 C CA . GLU A 1 290 ? -25.400 16.727 8.910 1.00 88.94 290 GLU A CA 1
ATOM 2190 C C . GLU A 1 290 ? -24.581 17.888 9.463 1.00 88.94 290 GLU A C 1
ATOM 2192 O O . GLU A 1 290 ? -25.044 18.637 10.325 1.00 88.94 290 GLU A O 1
ATOM 2197 N N . LEU A 1 291 ? -23.344 18.013 8.984 1.00 84.88 291 LEU A N 1
ATOM 2198 C CA . LEU A 1 291 ? -22.422 19.072 9.374 1.00 84.88 291 LEU A CA 1
ATOM 2199 C C . LEU A 1 291 ? -22.140 19.989 8.180 1.00 84.88 291 LEU A C 1
ATOM 2201 O O . LEU A 1 291 ? -22.102 19.511 7.045 1.00 84.88 291 LEU A O 1
ATOM 2205 N N . PRO A 1 292 ? -21.905 21.294 8.398 1.00 82.38 292 PRO A N 1
ATOM 2206 C CA . PRO A 1 292 ? -21.414 22.175 7.345 1.00 82.38 292 PRO A CA 1
ATOM 2207 C C . PRO A 1 292 ? -20.084 21.667 6.779 1.00 82.38 292 PRO A C 1
ATOM 2209 O O . PRO A 1 292 ? -19.193 21.257 7.528 1.00 82.38 292 PRO A O 1
ATOM 2212 N N . THR A 1 293 ? -19.924 21.721 5.461 1.00 74.88 293 THR A N 1
ATOM 2213 C CA . THR A 1 293 ? -18.655 21.397 4.809 1.00 74.88 293 THR A CA 1
ATOM 2214 C C . THR A 1 293 ? -17.646 22.507 5.076 1.00 74.88 293 THR A C 1
ATOM 2216 O O . THR A 1 293 ? -17.790 23.633 4.604 1.00 74.88 293 THR A O 1
ATOM 2219 N N . LEU A 1 294 ? -16.612 22.186 5.852 1.00 67.44 294 LEU A N 1
ATOM 2220 C CA . LEU A 1 294 ? -15.526 23.107 6.169 1.00 67.44 294 LEU A CA 1
ATOM 2221 C C . LEU A 1 294 ? -14.497 23.090 5.029 1.00 67.44 294 LEU A C 1
ATOM 2223 O O . LEU A 1 294 ? -13.595 22.257 5.016 1.00 67.44 294 LEU A O 1
ATOM 2227 N N . LEU A 1 295 ? -14.640 23.999 4.062 1.00 60.97 295 LEU A N 1
ATOM 2228 C CA . LEU A 1 295 ? -13.630 24.263 3.031 1.00 60.97 295 LEU A CA 1
ATOM 2229 C C . LEU A 1 295 ? -12.904 25.574 3.355 1.00 60.97 295 LEU A C 1
ATOM 2231 O O . LEU A 1 295 ? -13.527 26.630 3.471 1.00 60.97 295 LEU A O 1
ATOM 2235 N N . GLU A 1 296 ? -11.578 25.525 3.494 1.00 46.91 296 GLU A N 1
ATOM 2236 C CA . GLU A 1 296 ? -10.770 26.738 3.638 1.00 46.91 296 GLU A CA 1
ATOM 2237 C C . GLU A 1 296 ? -10.834 27.574 2.348 1.00 46.91 296 GLU A C 1
ATOM 2239 O O . GLU A 1 296 ? -10.469 27.116 1.268 1.00 46.91 296 GLU A O 1
ATOM 2244 N N . GLY A 1 297 ? -11.275 28.830 2.461 1.00 51.69 297 GLY A N 1
ATOM 2245 C CA . GLY A 1 297 ? -11.106 29.839 1.409 1.00 51.69 297 GLY A CA 1
ATOM 2246 C C . GLY A 1 297 ? -12.236 29.984 0.385 1.00 51.69 297 GLY A C 1
ATOM 2247 O O . GLY A 1 297 ? -12.123 30.849 -0.483 1.00 51.69 297 GLY A O 1
ATOM 2248 N N . ILE A 1 298 ? -13.335 29.231 0.492 1.00 48.25 298 ILE A N 1
ATOM 2249 C CA . ILE A 1 298 ? -14.526 29.442 -0.346 1.00 48.25 298 ILE A CA 1
ATOM 2250 C C . ILE A 1 298 ? -15.637 30.006 0.539 1.00 48.25 298 ILE A C 1
ATOM 2252 O O . ILE A 1 298 ? -16.170 29.321 1.407 1.00 48.25 298 ILE A O 1
ATOM 2256 N N . GLY A 1 299 ? -15.928 31.297 0.368 1.00 43.22 299 GLY A N 1
ATOM 2257 C CA . GLY A 1 299 ? -17.009 31.964 1.088 1.00 43.22 299 GLY A CA 1
ATOM 2258 C C . GLY A 1 299 ? -18.355 31.280 0.842 1.00 43.22 299 GLY A C 1
ATOM 2259 O O . GLY A 1 299 ? -18.658 30.922 -0.292 1.00 43.22 299 GLY A O 1
ATOM 2260 N N . GLU A 1 300 ? -19.126 31.114 1.919 1.00 46.94 300 GLU A N 1
ATOM 2261 C CA . GLU A 1 300 ? -20.578 30.863 1.937 1.00 46.94 300 GLU A CA 1
ATOM 2262 C C . GLU A 1 300 ? -21.120 29.910 0.852 1.00 46.94 300 GLU A C 1
ATOM 2264 O O . GLU A 1 300 ? -22.051 30.243 0.123 1.00 46.94 300 GLU A O 1
ATOM 2269 N N . LEU A 1 301 ? -20.590 28.689 0.766 1.00 53.56 301 LEU A N 1
ATOM 2270 C CA . LEU A 1 301 ? -21.349 27.580 0.186 1.00 53.56 301 LEU A CA 1
ATOM 2271 C C . LEU A 1 301 ? -22.058 26.834 1.320 1.00 53.56 301 LEU A C 1
ATOM 2273 O O . LEU A 1 301 ? -21.414 26.188 2.142 1.00 53.56 301 LEU A O 1
ATOM 2277 N N . GLU A 1 302 ? -23.393 26.914 1.344 1.00 57.97 302 GLU A N 1
ATOM 2278 C CA . GLU A 1 302 ? -24.318 26.198 2.246 1.00 57.97 302 GLU A CA 1
ATOM 2279 C C . GLU A 1 302 ? -24.306 24.664 2.041 1.00 57.97 302 GLU A C 1
ATOM 2281 O O . GLU A 1 302 ? -25.319 23.990 2.207 1.00 57.97 302 GLU A O 1
ATOM 2286 N N . SER A 1 303 ? -23.184 24.073 1.627 1.00 71.56 303 SER A N 1
ATOM 2287 C CA . SER A 1 303 ? -23.094 22.625 1.458 1.00 71.56 303 SER A CA 1
ATOM 2288 C C . SER A 1 303 ? -22.916 21.955 2.819 1.00 71.56 303 SER A C 1
ATOM 2290 O O . SER A 1 303 ? -21.997 22.298 3.567 1.00 71.56 303 SER A O 1
ATOM 2292 N N . THR A 1 304 ? -23.785 21.000 3.136 1.00 79.25 304 THR A N 1
ATOM 2293 C CA . THR A 1 304 ? -23.634 20.094 4.277 1.00 79.25 304 THR A CA 1
ATOM 2294 C C . THR A 1 304 ? -23.122 18.736 3.805 1.00 79.25 304 THR A C 1
ATOM 2296 O O . THR A 1 304 ? -23.305 18.349 2.651 1.00 79.25 304 THR A O 1
ATOM 2299 N N . ASN A 1 305 ? -22.472 18.001 4.702 1.00 81.44 305 ASN A N 1
ATOM 2300 C CA . ASN A 1 305 ? -22.099 16.607 4.502 1.00 81.44 305 ASN A CA 1
ATOM 2301 C C . ASN A 1 305 ? -22.635 15.746 5.647 1.00 81.44 305 ASN A C 1
ATOM 2303 O O . ASN A 1 305 ? -22.801 16.204 6.781 1.00 81.44 305 ASN A O 1
ATOM 2307 N N . LYS A 1 306 ? -22.926 14.484 5.330 1.00 86.44 306 LYS A N 1
ATOM 2308 C CA . LYS A 1 306 ? -23.369 13.499 6.315 1.00 86.44 306 LYS A CA 1
ATOM 2309 C C . LYS A 1 306 ? -22.167 12.892 7.023 1.00 86.44 306 LYS A C 1
ATOM 2311 O O . LYS A 1 306 ? -21.177 12.531 6.391 1.00 86.44 306 LYS A O 1
ATOM 2316 N N . GLN A 1 307 ? -22.287 12.736 8.331 1.00 87.38 307 GLN A N 1
ATOM 2317 C CA . GLN A 1 307 ? -21.313 12.082 9.196 1.00 87.38 307 GLN A CA 1
ATOM 2318 C C . GLN A 1 307 ? -22.022 11.101 10.121 1.00 87.38 307 GLN A C 1
ATOM 2320 O O . GLN A 1 307 ? -23.210 11.248 10.405 1.00 87.38 307 GLN A O 1
ATOM 2325 N N . LEU A 1 308 ? -21.282 10.114 10.616 1.00 91.00 308 LEU A N 1
ATOM 2326 C CA . LEU A 1 308 ? -21.725 9.307 11.746 1.00 91.00 308 LEU A CA 1
ATOM 2327 C C . LEU A 1 308 ? -21.265 9.985 13.037 1.00 91.00 308 LEU A C 1
ATOM 2329 O O . LEU A 1 308 ? -20.106 10.376 13.156 1.00 91.00 308 LEU A O 1
ATOM 2333 N N . GLY A 1 309 ? -22.183 10.145 13.983 1.00 92.06 309 GLY A N 1
ATOM 2334 C CA . GLY A 1 309 ? -21.908 10.664 15.318 1.00 92.06 309 GLY A CA 1
ATOM 2335 C C . GLY A 1 309 ? -22.330 9.670 16.394 1.00 92.06 309 GLY A C 1
ATOM 2336 O O . GLY A 1 309 ? -23.226 8.855 16.173 1.00 92.06 309 GLY A O 1
ATOM 2337 N N . LEU A 1 310 ? -21.692 9.769 17.559 1.00 94.06 310 LEU A N 1
ATOM 2338 C CA . LEU A 1 310 ? -22.032 9.008 18.758 1.00 94.06 310 LEU A CA 1
ATOM 2339 C C . LEU A 1 310 ? -22.909 9.872 19.674 1.00 94.06 310 LEU A C 1
ATOM 2341 O O . LEU A 1 310 ? -22.522 10.983 20.038 1.00 94.06 310 LEU A O 1
ATOM 2345 N N . PHE A 1 311 ? -24.086 9.373 20.037 1.00 96.12 311 PHE A N 1
ATOM 2346 C CA . PHE A 1 311 ? -25.086 10.092 20.825 1.00 96.12 311 PHE A CA 1
ATOM 2347 C C . PHE A 1 311 ? -25.431 9.311 22.087 1.00 96.12 311 PHE A C 1
ATOM 2349 O O . PHE A 1 311 ? -25.557 8.092 22.047 1.00 96.12 311 PHE A O 1
ATOM 2356 N N . ALA A 1 312 ? -25.620 10.010 23.203 1.00 96.50 312 ALA A N 1
ATOM 2357 C CA . ALA A 1 312 ? -26.127 9.399 24.424 1.00 96.50 312 ALA A CA 1
ATOM 2358 C C . ALA A 1 312 ? -27.643 9.141 24.306 1.00 96.50 312 ALA A C 1
ATOM 2360 O O . ALA A 1 312 ? -28.398 10.031 23.908 1.00 96.50 312 ALA A O 1
ATOM 2361 N N . LYS A 1 313 ? -28.076 7.926 24.657 1.00 96.19 313 LYS A N 1
ATOM 2362 C CA . LYS A 1 313 ? -29.489 7.526 24.809 1.00 96.19 313 LYS A CA 1
ATOM 2363 C C . LYS A 1 313 ? -30.027 7.837 26.203 1.00 96.19 313 LYS A C 1
ATOM 2365 O O . LYS A 1 313 ? -31.232 7.990 26.388 1.00 96.19 313 LYS A O 1
ATOM 2370 N N . GLU A 1 314 ? -29.123 7.895 27.172 1.00 95.69 314 GLU A N 1
ATOM 2371 C CA . GLU A 1 314 ? -29.389 8.060 28.595 1.00 95.69 314 GLU A CA 1
ATOM 2372 C C . GLU A 1 314 ? -28.363 9.026 29.191 1.00 95.69 314 GLU A C 1
ATOM 2374 O O . GLU A 1 314 ? -27.308 9.260 28.599 1.00 95.69 314 GLU A O 1
ATOM 2379 N N . ASP A 1 315 ? -28.653 9.568 30.371 1.00 96.56 315 ASP A N 1
ATOM 2380 C CA . ASP A 1 315 ? -27.715 10.439 31.074 1.00 96.56 315 ASP A CA 1
ATOM 2381 C C . ASP A 1 315 ? -26.438 9.661 31.466 1.00 96.56 315 ASP A C 1
ATOM 2383 O O . ASP A 1 315 ? -26.490 8.519 31.944 1.00 96.56 315 ASP A O 1
ATOM 2387 N N . ILE A 1 316 ? -25.282 10.292 31.243 1.00 96.12 316 ILE A N 1
ATOM 2388 C CA . ILE A 1 316 ? -23.952 9.787 31.610 1.00 96.12 316 ILE A CA 1
ATOM 2389 C C . ILE A 1 316 ? -23.411 10.696 32.711 1.00 96.12 316 ILE A C 1
ATOM 2391 O O . ILE A 1 316 ? -23.247 11.903 32.506 1.00 96.12 316 ILE A O 1
ATOM 2395 N N . GLU A 1 317 ? -23.158 10.127 33.885 1.00 96.38 317 GLU A N 1
ATOM 2396 C CA . GLU A 1 317 ? -22.729 10.896 35.051 1.00 96.38 317 GLU A CA 1
ATOM 2397 C C . GLU A 1 317 ? -21.238 11.280 34.973 1.00 96.38 317 GLU A C 1
ATOM 2399 O O . GLU A 1 317 ? -20.431 10.585 34.347 1.00 96.38 317 GLU A O 1
ATOM 2404 N N . PRO A 1 318 ? -20.807 12.372 35.633 1.00 96.00 318 PRO A N 1
ATOM 2405 C CA . PRO A 1 318 ? -19.397 12.746 35.670 1.00 96.00 318 PRO A CA 1
ATOM 2406 C C . PRO A 1 318 ? -18.507 11.631 36.243 1.00 96.00 318 PRO A C 1
ATOM 2408 O O . PRO A 1 318 ? -18.651 11.237 37.400 1.00 96.00 318 PRO A O 1
ATOM 2411 N N . GLY A 1 319 ? -17.540 11.172 35.444 1.00 94.50 319 GLY A N 1
ATOM 2412 C CA . GLY A 1 319 ? -16.611 10.100 35.817 1.00 94.50 319 GLY A CA 1
ATOM 2413 C C . GLY A 1 319 ? -17.148 8.683 35.602 1.00 94.50 319 GLY A C 1
ATOM 2414 O O . GLY A 1 319 ? -16.457 7.732 35.955 1.00 94.50 319 GLY A O 1
ATOM 2415 N N . GLU A 1 320 ? -18.347 8.533 35.036 1.00 95.00 320 GLU A N 1
ATOM 2416 C CA . GLU A 1 320 ? -18.871 7.241 34.603 1.00 95.00 320 GLU A CA 1
ATOM 2417 C C . GLU A 1 320 ? -18.097 6.719 33.384 1.00 95.00 320 GLU A C 1
ATOM 2419 O O . GLU A 1 320 ? -17.912 7.424 32.389 1.00 95.00 320 GLU A O 1
ATOM 2424 N N . GLU A 1 321 ? -17.665 5.463 33.455 1.00 93.31 321 GLU A N 1
ATOM 2425 C CA . GLU A 1 321 ? -17.134 4.726 32.313 1.00 93.31 321 GLU A CA 1
ATOM 2426 C C . GLU A 1 321 ? -18.307 4.173 31.497 1.00 93.31 321 GLU A C 1
ATOM 2428 O O . GLU A 1 321 ? -19.097 3.374 31.998 1.00 93.31 321 GLU A O 1
ATOM 2433 N N . PHE A 1 322 ? -18.455 4.644 30.258 1.00 91.75 322 PHE A N 1
ATOM 2434 C CA . PHE A 1 322 ? -19.594 4.304 29.395 1.00 91.75 322 PHE A CA 1
ATOM 2435 C C . PHE A 1 322 ? -19.185 3.614 28.087 1.00 91.75 322 PHE A C 1
ATOM 2437 O O . PHE A 1 322 ? -20.057 3.300 27.279 1.00 91.75 322 PHE A O 1
ATOM 2444 N N . PHE A 1 323 ? -17.884 3.418 27.868 1.00 92.31 323 PHE A N 1
ATOM 2445 C CA . PHE A 1 323 ? -17.305 2.832 26.663 1.00 92.31 323 PHE A CA 1
ATOM 2446 C C . PHE A 1 323 ? -16.047 2.041 27.039 1.00 92.31 323 PHE A C 1
ATOM 2448 O O . PHE A 1 323 ? -15.101 2.633 27.561 1.00 92.31 323 PHE A O 1
ATOM 2455 N N . ASP A 1 324 ? -16.038 0.740 26.751 1.00 90.25 324 ASP A N 1
ATOM 2456 C CA . ASP A 1 324 ? -14.876 -0.145 26.900 1.00 90.25 324 ASP A CA 1
ATOM 2457 C C . ASP A 1 324 ? -14.754 -1.042 25.659 1.00 90.25 324 ASP A C 1
ATOM 2459 O O . ASP A 1 324 ? -15.599 -1.902 25.408 1.00 90.25 324 ASP A O 1
ATOM 2463 N N . GLU A 1 325 ? -13.713 -0.819 24.855 1.00 87.75 325 GLU A N 1
ATOM 2464 C CA . GLU A 1 325 ? -13.455 -1.555 23.618 1.00 87.75 325 GLU A CA 1
ATOM 2465 C C . GLU A 1 325 ? -11.983 -1.970 23.532 1.00 87.75 325 GLU A C 1
ATOM 2467 O O . GLU A 1 325 ? -11.064 -1.213 23.851 1.00 87.75 325 GLU A O 1
ATOM 2472 N N . ILE A 1 326 ? -11.756 -3.179 23.019 1.00 84.19 326 ILE A N 1
ATOM 2473 C CA . ILE A 1 326 ? -10.425 -3.690 22.694 1.00 84.19 326 ILE A CA 1
ATOM 2474 C C . ILE A 1 326 ? -10.296 -3.746 21.173 1.00 84.19 326 ILE A C 1
ATOM 2476 O O . ILE A 1 326 ? -11.008 -4.513 20.524 1.00 84.19 326 ILE A O 1
ATOM 2480 N N . SER A 1 327 ? -9.340 -2.998 20.623 1.00 86.69 327 SER A N 1
ATOM 2481 C CA . SER A 1 327 ? -8.988 -3.058 19.202 1.00 86.69 327 SER A CA 1
ATOM 2482 C C . SER A 1 327 ? -7.852 -4.051 18.957 1.00 86.69 327 SER A C 1
ATOM 2484 O O . SER A 1 327 ? -6.807 -3.974 19.601 1.00 86.69 327 SER A O 1
ATOM 2486 N N . LEU A 1 328 ? -8.058 -4.969 18.008 1.00 89.69 328 LEU A N 1
ATOM 2487 C CA . LEU A 1 328 ? -7.035 -5.912 17.528 1.00 89.69 328 LEU A CA 1
ATOM 2488 C C . LEU A 1 328 ? -6.326 -5.401 16.268 1.00 89.69 328 LEU A C 1
ATOM 2490 O O . LEU A 1 328 ? -5.227 -5.856 15.947 1.00 89.69 328 LEU A O 1
ATOM 2494 N N . LEU A 1 329 ? -6.914 -4.413 15.585 1.00 91.56 329 LEU A N 1
ATOM 2495 C CA . LEU A 1 329 ? -6.250 -3.662 14.526 1.00 91.56 329 LEU A CA 1
ATOM 2496 C C . LEU A 1 329 ? -5.361 -2.584 15.160 1.00 91.56 329 LEU A C 1
ATOM 2498 O O . LEU A 1 329 ? -5.625 -1.384 15.095 1.00 91.56 329 LEU A O 1
ATOM 2502 N N . ALA A 1 330 ? -4.315 -3.054 15.832 1.00 88.19 330 ALA A N 1
ATOM 2503 C CA . ALA A 1 330 ? -3.336 -2.246 16.534 1.00 88.19 330 ALA A CA 1
ATOM 2504 C C . ALA A 1 330 ? -1.917 -2.701 16.175 1.00 88.19 330 ALA A C 1
ATOM 2506 O O . ALA A 1 330 ? -1.664 -3.869 15.858 1.00 88.19 330 ALA A O 1
ATOM 2507 N N . ALA A 1 331 ? -0.982 -1.756 16.242 1.00 86.31 331 ALA A N 1
ATOM 2508 C CA . ALA A 1 331 ? 0.426 -1.989 15.975 1.00 86.31 331 ALA A CA 1
ATOM 2509 C C . ALA A 1 331 ? 1.304 -1.235 16.975 1.00 86.31 331 ALA A C 1
ATOM 2511 O O . ALA A 1 331 ? 0.992 -0.119 17.393 1.00 86.31 331 ALA A O 1
ATOM 2512 N N . ASN A 1 332 ? 2.445 -1.835 17.300 1.00 85.38 332 ASN A N 1
ATOM 2513 C CA . ASN A 1 332 ? 3.552 -1.199 18.004 1.00 85.38 332 ASN A CA 1
ATOM 2514 C C . ASN A 1 332 ? 4.817 -1.372 17.158 1.00 85.38 332 ASN A C 1
ATOM 2516 O O . ASN A 1 332 ? 4.969 -2.390 16.490 1.00 85.38 332 ASN A O 1
ATOM 2520 N N . ASN A 1 333 ? 5.728 -0.405 17.188 1.00 84.38 333 ASN A N 1
ATOM 2521 C CA . ASN A 1 333 ? 6.985 -0.455 16.435 1.00 84.38 333 ASN A CA 1
ATOM 2522 C C . ASN A 1 333 ? 8.214 -0.641 17.338 1.00 84.38 333 ASN A C 1
ATOM 2524 O O . ASN A 1 333 ? 9.329 -0.389 16.893 1.00 84.38 333 ASN A O 1
ATOM 2528 N N . LEU A 1 334 ? 8.018 -1.055 18.592 1.00 83.94 334 LEU A N 1
ATOM 2529 C CA . LEU A 1 334 ? 9.109 -1.314 19.530 1.00 83.94 334 LEU A CA 1
ATOM 2530 C C . LEU A 1 334 ? 9.553 -2.769 19.401 1.00 83.94 334 LEU A C 1
ATOM 2532 O O . LEU A 1 334 ? 8.723 -3.677 19.479 1.00 83.94 334 LEU A O 1
ATOM 2536 N N . LEU A 1 335 ? 10.850 -2.992 19.199 1.00 81.31 335 LEU A N 1
ATOM 2537 C CA . LEU A 1 335 ? 11.416 -4.338 19.168 1.00 81.31 335 LEU A CA 1
ATOM 2538 C C . LEU A 1 335 ? 11.702 -4.824 20.596 1.00 81.31 335 LEU A C 1
ATOM 2540 O O . LEU A 1 335 ? 12.266 -4.090 21.405 1.00 81.31 335 LEU A O 1
ATOM 2544 N N . LYS A 1 336 ? 11.386 -6.092 20.898 1.00 71.25 336 LYS A N 1
ATOM 2545 C CA . LYS A 1 336 ? 11.764 -6.778 22.157 1.00 71.25 336 LYS A CA 1
ATOM 2546 C C . LYS A 1 336 ? 11.254 -6.129 23.455 1.00 71.25 336 LYS A C 1
ATOM 2548 O O . LYS A 1 336 ? 11.784 -6.400 24.533 1.00 71.25 336 LYS A O 1
ATOM 2553 N N . GLU A 1 337 ? 10.215 -5.306 23.380 1.00 79.69 337 GLU A N 1
ATOM 2554 C CA . GLU A 1 337 ? 9.502 -4.834 24.566 1.00 79.69 337 GLU A CA 1
ATOM 2555 C C . GLU A 1 337 ? 8.565 -5.918 25.105 1.00 79.69 337 GLU A C 1
ATOM 2557 O O . GLU A 1 337 ? 8.021 -6.733 24.362 1.00 79.69 337 GLU A O 1
ATOM 2562 N N . SER A 1 338 ? 8.348 -5.924 26.420 1.00 87.38 338 SER A N 1
ATOM 2563 C CA . SER A 1 338 ? 7.430 -6.870 27.068 1.00 87.38 338 SER A CA 1
ATOM 2564 C C . SER A 1 338 ? 5.979 -6.409 26.901 1.00 87.38 338 SER A C 1
ATOM 2566 O O . SER A 1 338 ? 5.341 -6.014 27.877 1.00 87.38 338 SER A O 1
ATOM 2568 N N . LEU A 1 339 ? 5.470 -6.404 25.668 1.00 90.94 339 LEU A N 1
ATOM 2569 C CA . LEU A 1 339 ? 4.095 -6.024 25.333 1.00 90.94 339 LEU A CA 1
ATOM 2570 C C . LEU A 1 339 ? 3.279 -7.244 24.899 1.00 90.94 339 LEU A C 1
ATOM 2572 O O . LEU A 1 339 ? 3.796 -8.165 24.278 1.00 90.94 339 LEU A O 1
ATOM 2576 N N . CYS A 1 340 ? 1.989 -7.231 25.222 1.00 90.94 340 CYS A N 1
ATOM 2577 C CA . CYS A 1 340 ? 1.024 -8.175 24.672 1.00 90.94 340 CYS A CA 1
ATOM 2578 C C . CYS A 1 340 ? 0.866 -7.928 23.168 1.00 90.94 340 CYS A C 1
ATOM 2580 O O . CYS A 1 340 ? 0.581 -6.797 22.772 1.00 90.94 340 CYS A O 1
ATOM 2582 N N . ASP A 1 341 ? 0.979 -8.967 22.342 1.00 89.88 341 ASP A N 1
ATOM 2583 C CA . ASP A 1 341 ? 0.849 -8.822 20.883 1.00 89.88 341 ASP A CA 1
ATOM 2584 C C . ASP A 1 341 ? -0.556 -8.359 20.448 1.00 89.88 341 ASP A C 1
ATOM 2586 O O . ASP A 1 341 ? -0.690 -7.587 19.500 1.00 89.88 341 ASP A O 1
ATOM 2590 N N . ALA A 1 342 ? -1.599 -8.738 21.196 1.00 91.12 342 ALA A N 1
ATOM 2591 C CA . ALA A 1 342 ? -2.981 -8.382 20.869 1.00 91.12 342 ALA A CA 1
ATOM 2592 C C . ALA A 1 342 ? -3.349 -6.943 21.270 1.00 91.12 342 ALA A C 1
ATOM 2594 O O . ALA A 1 342 ? -3.839 -6.173 20.451 1.00 91.12 342 ALA A O 1
ATOM 2595 N N . CYS A 1 343 ? -3.138 -6.567 22.537 1.00 89.19 343 CYS A N 1
ATOM 2596 C CA . CYS A 1 343 ? -3.613 -5.283 23.076 1.00 89.19 343 CYS A CA 1
ATOM 2597 C C . CYS A 1 343 ? -2.508 -4.233 23.259 1.00 89.19 343 CYS A C 1
ATOM 2599 O O . CYS A 1 343 ? -2.784 -3.130 23.724 1.00 89.19 343 CYS A O 1
ATOM 2601 N N . SER A 1 344 ? -1.248 -4.575 22.962 1.00 89.75 344 SER A N 1
ATOM 2602 C CA . SER A 1 344 ? -0.065 -3.719 23.161 1.00 89.75 344 SER A CA 1
ATOM 2603 C C . SER A 1 344 ? 0.130 -3.190 24.594 1.00 89.75 344 SER A C 1
ATOM 2605 O O . SER A 1 344 ? 0.954 -2.307 24.823 1.00 89.75 344 SER A O 1
ATOM 2607 N N . SER A 1 345 ? -0.585 -3.737 25.582 1.00 89.00 345 SER A N 1
ATOM 2608 C CA . SER A 1 345 ? -0.371 -3.421 26.997 1.00 89.00 345 SER A CA 1
ATOM 2609 C C . SER A 1 345 ? 0.898 -4.091 27.512 1.00 89.00 345 SER A C 1
ATOM 2611 O O . SER A 1 345 ? 1.243 -5.194 27.084 1.00 89.00 345 SER A O 1
ATOM 2613 N N . THR A 1 346 ? 1.575 -3.458 28.470 1.00 91.19 346 THR A N 1
ATOM 2614 C CA . THR A 1 346 ? 2.743 -4.049 29.132 1.00 91.19 346 THR A CA 1
ATOM 2615 C C . THR A 1 346 ? 2.370 -5.366 29.805 1.00 91.19 346 THR A C 1
ATOM 2617 O O . THR A 1 346 ? 1.438 -5.424 30.610 1.00 91.19 346 THR A O 1
ATOM 2620 N N . LEU A 1 347 ? 3.114 -6.423 29.486 1.00 90.81 347 LEU A N 1
ATOM 2621 C CA . LEU A 1 347 ? 2.933 -7.735 30.082 1.00 90.81 347 LEU A CA 1
ATOM 2622 C C . LEU A 1 347 ? 3.171 -7.653 31.597 1.00 90.81 347 LEU A C 1
ATOM 2624 O O . LEU A 1 347 ? 4.155 -7.052 32.050 1.00 90.81 347 LEU A O 1
ATOM 2628 N N . PRO A 1 348 ? 2.290 -8.266 32.407 1.00 86.50 348 PRO A N 1
ATOM 2629 C CA . PRO A 1 348 ? 2.531 -8.439 33.829 1.00 86.50 348 PRO A CA 1
ATOM 2630 C C . PRO A 1 348 ? 3.876 -9.120 34.098 1.00 86.50 348 PRO A C 1
ATOM 2632 O O . PRO A 1 348 ? 4.361 -9.935 33.314 1.00 86.50 348 PRO A O 1
ATOM 2635 N N . ARG A 1 349 ? 4.474 -8.827 35.258 1.00 84.25 349 ARG A N 1
ATOM 2636 C CA . ARG A 1 349 ? 5.679 -9.543 35.697 1.00 84.25 349 ARG A CA 1
ATOM 2637 C C . ARG A 1 349 ? 5.374 -11.036 35.819 1.00 84.25 349 ARG A C 1
ATOM 2639 O O . ARG A 1 349 ? 4.380 -11.402 36.441 1.00 84.25 349 ARG A O 1
ATOM 2646 N N . LEU A 1 350 ? 6.278 -11.870 35.310 1.00 83.38 350 LEU A N 1
ATOM 2647 C CA . LEU A 1 350 ? 6.200 -13.327 35.411 1.00 83.38 350 LEU A CA 1
ATOM 2648 C C . LEU A 1 350 ? 6.394 -13.774 36.870 1.00 83.38 350 LEU A C 1
ATOM 2650 O O . LEU A 1 350 ? 7.510 -14.005 37.337 1.00 83.38 350 LEU A O 1
ATOM 2654 N N . THR A 1 351 ? 5.297 -13.836 37.618 1.00 85.38 351 THR A N 1
ATOM 2655 C CA . THR A 1 351 ? 5.209 -14.445 38.951 1.00 85.38 351 THR A CA 1
ATOM 2656 C C . THR A 1 351 ? 4.480 -15.789 38.862 1.00 85.38 351 THR A C 1
ATOM 2658 O O . THR A 1 351 ? 3.948 -16.142 37.813 1.00 85.38 351 THR A O 1
ATOM 2661 N N . ALA A 1 352 ? 4.427 -16.552 39.960 1.00 81.19 352 ALA A N 1
ATOM 2662 C CA . ALA A 1 352 ? 3.689 -17.821 39.999 1.00 81.19 352 ALA A CA 1
ATOM 2663 C C . ALA A 1 352 ? 2.180 -17.670 39.693 1.00 81.19 352 ALA A C 1
ATOM 2665 O O . ALA A 1 352 ? 1.557 -18.632 39.260 1.00 81.19 352 ALA A O 1
ATOM 2666 N N . ASP A 1 353 ? 1.626 -16.465 39.878 1.00 83.19 353 ASP A N 1
ATOM 2667 C CA . ASP A 1 353 ? 0.226 -16.114 39.597 1.00 83.19 353 ASP A CA 1
ATOM 2668 C C . ASP A 1 353 ? 0.070 -15.333 38.274 1.00 83.19 353 ASP A C 1
ATOM 2670 O O . ASP A 1 353 ? -0.937 -14.653 38.055 1.00 83.19 353 ASP A O 1
ATOM 2674 N N . SER A 1 354 ? 1.093 -15.357 37.410 1.00 86.00 354 SER A N 1
ATOM 2675 C CA . SER A 1 354 ? 1.059 -14.667 36.122 1.00 86.00 354 SER A CA 1
ATOM 2676 C C . SER A 1 354 ? -0.049 -15.231 35.239 1.00 86.00 354 SER A C 1
ATOM 2678 O O . SER A 1 354 ? -0.171 -16.442 35.073 1.00 86.00 354 SER A O 1
ATOM 2680 N N . LYS A 1 355 ? -0.831 -14.333 34.638 1.00 91.69 355 LYS A N 1
ATOM 2681 C CA . LYS A 1 355 ? -1.824 -14.680 33.614 1.00 91.69 355 LYS A CA 1
ATOM 2682 C C . LYS A 1 355 ? -1.242 -14.696 32.208 1.00 91.69 355 LYS A C 1
ATOM 2684 O O . LYS A 1 355 ? -1.957 -15.065 31.290 1.00 91.69 355 LYS A O 1
ATOM 2689 N N . VAL A 1 356 ? 0.013 -14.276 32.050 1.00 93.12 356 VAL A N 1
ATOM 2690 C CA . VAL A 1 356 ? 0.684 -14.242 30.751 1.00 93.12 356 VAL A CA 1
ATOM 2691 C C . VAL A 1 356 ? 0.689 -15.643 30.158 1.00 93.12 356 VAL A C 1
ATOM 2693 O O . VAL A 1 356 ? 1.095 -16.590 30.832 1.00 93.12 356 VAL A O 1
ATOM 2696 N N . VAL A 1 357 ? 0.243 -15.744 28.912 1.00 93.75 357 VAL A N 1
ATOM 2697 C CA . VAL A 1 357 ? 0.204 -16.989 28.147 1.00 93.75 357 VAL A CA 1
ATOM 2698 C C . VAL A 1 357 ? 0.976 -16.814 26.848 1.00 93.75 357 VAL A C 1
ATOM 2700 O O . VAL A 1 357 ? 0.939 -15.751 26.227 1.00 93.75 357 VAL A O 1
ATOM 2703 N N . ASP A 1 358 ? 1.687 -17.859 26.466 1.00 92.31 358 ASP A N 1
ATOM 2704 C CA . ASP A 1 358 ? 2.383 -18.026 25.200 1.00 92.31 358 ASP A CA 1
ATOM 2705 C C . ASP A 1 358 ? 1.458 -18.638 24.137 1.00 92.31 358 ASP A C 1
ATOM 2707 O O . ASP A 1 358 ? 0.415 -19.229 24.441 1.00 92.31 358 ASP A O 1
ATOM 2711 N N . CYS A 1 359 ? 1.825 -18.469 22.868 1.00 92.19 359 CYS A N 1
ATOM 2712 C CA . CYS A 1 359 ? 1.230 -19.255 21.796 1.00 92.19 359 CYS A CA 1
ATOM 2713 C C . CYS A 1 359 ? 1.755 -20.702 21.865 1.00 92.19 359 CYS A C 1
ATOM 2715 O O . CYS A 1 359 ? 2.961 -20.891 21.974 1.00 92.19 359 CYS A O 1
ATOM 2717 N N . PRO A 1 360 ? 0.902 -21.737 21.749 1.00 90.44 360 PRO A N 1
ATOM 2718 C CA . PRO A 1 360 ? 1.361 -23.128 21.797 1.00 90.44 360 PRO A CA 1
ATOM 2719 C C . PRO A 1 360 ? 2.206 -23.545 20.584 1.00 90.44 360 PRO A C 1
ATOM 2721 O O . PRO A 1 360 ? 2.892 -24.565 20.652 1.00 90.44 360 PRO A O 1
ATOM 2724 N N . ASP A 1 361 ? 2.120 -22.793 19.485 1.00 89.81 361 ASP A N 1
ATOM 2725 C CA . ASP A 1 361 ? 2.725 -23.147 18.203 1.00 89.81 361 ASP A CA 1
ATOM 2726 C C . ASP A 1 361 ? 3.972 -22.315 17.870 1.00 89.81 361 ASP A C 1
ATOM 2728 O O . ASP A 1 361 ? 4.721 -22.725 16.985 1.00 89.81 361 ASP A O 1
ATOM 2732 N N . CYS A 1 362 ? 4.214 -21.184 18.549 1.00 88.12 362 CYS A N 1
ATOM 2733 C CA . CYS A 1 362 ? 5.392 -20.337 18.335 1.00 88.12 362 CYS A CA 1
ATOM 2734 C C . CYS A 1 362 ? 5.986 -19.821 19.652 1.00 88.12 362 CYS A C 1
ATOM 2736 O O . CYS A 1 362 ? 5.249 -19.427 20.555 1.00 88.12 362 CYS A O 1
ATOM 2738 N N . ASP A 1 363 ? 7.313 -19.731 19.721 1.00 82.81 363 ASP A N 1
ATOM 2739 C CA . ASP A 1 363 ? 8.035 -19.403 20.960 1.00 82.81 363 ASP A CA 1
ATOM 2740 C C . ASP A 1 363 ? 8.183 -17.888 21.226 1.00 82.81 363 ASP A C 1
ATOM 2742 O O . ASP A 1 363 ? 8.614 -17.485 22.309 1.00 82.81 363 ASP A O 1
ATOM 2746 N N . ASP A 1 364 ? 7.831 -17.037 20.258 1.00 81.25 364 ASP A N 1
ATOM 2747 C CA . ASP A 1 364 ? 8.201 -15.613 20.278 1.00 81.25 364 ASP A CA 1
ATOM 2748 C C . ASP A 1 364 ? 7.076 -14.672 20.741 1.00 81.25 364 ASP A C 1
ATOM 2750 O O . ASP A 1 364 ? 7.332 -13.547 21.181 1.00 81.25 364 ASP A O 1
ATOM 2754 N N . ILE A 1 365 ? 5.817 -15.118 20.679 1.00 88.75 365 ILE A N 1
ATOM 2755 C CA . ILE A 1 365 ? 4.649 -14.249 20.872 1.00 88.75 365 ILE A CA 1
ATOM 2756 C C . ILE A 1 365 ? 3.959 -14.528 22.209 1.00 88.75 365 ILE A C 1
ATOM 2758 O O . ILE A 1 365 ? 3.542 -15.647 22.508 1.00 88.75 365 ILE A O 1
ATOM 2762 N N . MET A 1 366 ? 3.777 -13.457 22.985 1.00 91.25 366 MET A N 1
ATOM 2763 C CA . MET A 1 366 ? 3.205 -13.490 24.330 1.00 91.25 366 MET A CA 1
ATOM 2764 C C . MET A 1 366 ? 1.934 -12.638 24.423 1.00 91.25 366 MET A C 1
ATOM 2766 O O . MET A 1 366 ? 1.849 -11.532 23.880 1.00 91.25 366 MET A O 1
ATOM 2770 N N . PHE A 1 367 ? 0.963 -13.117 25.199 1.00 93.44 367 PHE A N 1
ATOM 2771 C CA . PHE A 1 367 ? -0.305 -12.441 25.466 1.00 93.44 367 PHE A CA 1
ATOM 2772 C C . PHE A 1 367 ? -0.484 -12.188 26.963 1.00 93.44 367 PHE A C 1
ATOM 2774 O O . PHE A 1 367 ? -0.020 -12.959 27.802 1.00 93.44 367 PHE A O 1
ATOM 2781 N N . CYS A 1 368 ? -1.176 -11.105 27.330 1.00 93.06 368 CYS A N 1
ATOM 2782 C CA . CYS A 1 368 ? -1.372 -10.766 28.744 1.00 93.06 368 CYS A CA 1
ATOM 2783 C C . CYS A 1 368 ? -2.278 -11.757 29.491 1.00 93.06 368 CYS A C 1
ATOM 2785 O O . CYS A 1 368 ? -2.144 -11.885 30.709 1.00 93.06 368 CYS A O 1
ATOM 2787 N N . ASP A 1 369 ? -3.190 -12.422 28.777 1.00 93.56 369 ASP A N 1
ATOM 2788 C CA . ASP A 1 369 ? -4.074 -13.470 29.280 1.00 93.56 369 ASP A CA 1
ATOM 2789 C C . ASP A 1 369 ? -4.661 -14.332 28.148 1.00 93.56 369 ASP A C 1
ATOM 2791 O O . ASP A 1 369 ? -4.477 -14.055 26.958 1.00 93.56 369 ASP A O 1
ATOM 2795 N N . THR A 1 370 ? -5.396 -15.379 28.538 1.00 94.69 370 THR A N 1
ATOM 2796 C CA . THR A 1 370 ? -6.106 -16.286 27.625 1.00 94.69 370 THR A CA 1
ATOM 2797 C C . THR A 1 370 ? -7.107 -15.555 26.728 1.00 94.69 370 THR A C 1
ATOM 2799 O O . THR A 1 370 ? -7.280 -15.951 25.583 1.00 94.69 370 THR A O 1
ATOM 2802 N N . THR A 1 371 ? -7.713 -14.457 27.190 1.00 94.12 371 THR A N 1
ATOM 2803 C CA . THR A 1 371 ? -8.664 -13.677 26.382 1.00 94.12 371 THR A CA 1
ATOM 2804 C C . THR A 1 371 ? -7.968 -13.044 25.180 1.00 94.12 371 THR A C 1
ATOM 2806 O O . THR A 1 371 ? -8.489 -13.088 24.066 1.00 94.12 371 THR A O 1
ATOM 2809 N N . CYS A 1 372 ? -6.784 -12.457 25.385 1.00 94.19 372 CYS A N 1
ATOM 2810 C CA . CYS A 1 372 ? -5.985 -11.899 24.295 1.00 94.19 372 CYS A CA 1
ATOM 2811 C C . CYS A 1 372 ? -5.485 -12.982 23.335 1.00 94.19 372 CYS A C 1
ATOM 2813 O O . CYS A 1 372 ? -5.550 -12.769 22.127 1.00 94.19 372 CYS A O 1
ATOM 2815 N N . LEU A 1 373 ? -5.058 -14.140 23.853 1.00 95.12 373 LEU A N 1
ATOM 2816 C CA . LEU A 1 373 ? -4.670 -15.284 23.023 1.00 95.12 373 LEU A CA 1
ATOM 2817 C C . LEU A 1 373 ? -5.838 -15.759 22.146 1.00 95.12 373 LEU A C 1
ATOM 2819 O O . LEU A 1 373 ? -5.694 -15.836 20.932 1.00 95.12 373 LEU A O 1
ATOM 2823 N N . GLU A 1 374 ? -7.008 -16.031 22.729 1.00 95.94 374 GLU A N 1
ATOM 2824 C CA . GLU A 1 374 ? -8.186 -16.514 21.993 1.00 95.94 374 GLU A CA 1
ATOM 2825 C C . GLU A 1 374 ? -8.632 -15.526 20.909 1.00 95.94 374 GLU A C 1
ATOM 2827 O O . GLU A 1 374 ? -8.925 -15.917 19.778 1.00 95.94 374 GLU A O 1
ATOM 2832 N N . ARG A 1 375 ? -8.635 -14.227 21.228 1.00 94.94 375 ARG A N 1
ATOM 2833 C CA . ARG A 1 375 ? -8.962 -13.170 20.264 1.00 94.94 375 ARG A CA 1
ATOM 2834 C C . ARG A 1 375 ? -7.940 -13.079 19.143 1.00 94.94 375 ARG A C 1
ATOM 2836 O O . ARG A 1 375 ? -8.337 -12.940 17.990 1.00 94.94 375 ARG A O 1
ATOM 2843 N N . ALA A 1 376 ? -6.650 -13.157 19.453 1.00 94.88 376 ALA A N 1
ATOM 2844 C CA . ALA A 1 376 ? -5.593 -13.142 18.449 1.00 94.88 376 ALA A CA 1
ATOM 2845 C C . ALA A 1 376 ? -5.695 -14.360 17.521 1.00 94.88 376 ALA A C 1
ATOM 2847 O O . ALA A 1 376 ? -5.667 -14.196 16.302 1.00 94.88 376 ALA A O 1
ATOM 2848 N N . GLN A 1 377 ? -5.911 -15.552 18.085 1.00 95.50 377 GLN A N 1
ATOM 2849 C CA . GLN A 1 377 ? -6.099 -16.800 17.340 1.00 95.50 377 GLN A CA 1
ATOM 2850 C C . GLN A 1 377 ? -7.315 -16.747 16.410 1.00 95.50 377 GLN A C 1
ATOM 2852 O O . GLN A 1 377 ? -7.244 -17.193 15.271 1.00 95.50 377 GLN A O 1
ATOM 2857 N N . ALA A 1 378 ? -8.420 -16.151 16.859 1.00 95.31 378 ALA A N 1
ATOM 2858 C CA . ALA A 1 378 ? -9.614 -16.010 16.032 1.00 95.31 378 ALA A CA 1
ATOM 2859 C C . ALA A 1 378 ? -9.488 -14.923 14.951 1.00 95.31 378 ALA A C 1
ATOM 2861 O O . ALA A 1 378 ? -10.233 -14.957 13.974 1.00 95.31 378 ALA A O 1
ATOM 2862 N N . SER A 1 379 ? -8.606 -13.933 15.139 1.00 95.00 379 SER A N 1
ATOM 2863 C CA . SER A 1 379 ? -8.628 -12.711 14.330 1.00 95.00 379 SER A CA 1
ATOM 2864 C C . SER A 1 379 ? -7.465 -12.551 13.370 1.00 95.00 379 SER A C 1
ATOM 2866 O O . SER A 1 379 ? -7.760 -12.134 12.263 1.00 95.00 379 SER A O 1
ATOM 2868 N N . TYR A 1 380 ? -6.206 -12.820 13.748 1.00 94.94 380 TYR A N 1
ATOM 2869 C CA . TYR A 1 380 ? -5.029 -12.522 12.906 1.00 94.94 380 TYR A CA 1
ATOM 2870 C C . TYR A 1 380 ? -3.834 -13.469 13.075 1.00 94.94 380 TYR A C 1
ATOM 2872 O O . TYR A 1 380 ? -3.024 -13.593 12.159 1.00 94.94 380 TYR A O 1
ATOM 2880 N N . HIS A 1 381 ? -3.648 -14.058 14.259 1.00 94.31 381 HIS A N 1
ATOM 2881 C CA . HIS A 1 381 ? -2.396 -14.723 14.622 1.00 94.31 381 HIS A CA 1
ATOM 2882 C C . HIS A 1 381 ? -2.072 -15.948 13.749 1.00 94.31 381 HIS A C 1
ATOM 2884 O O . HIS A 1 381 ? -0.911 -16.072 13.365 1.00 94.31 381 HIS A O 1
ATOM 2890 N N . PRO A 1 382 ? -3.036 -16.802 13.344 1.00 94.88 382 PRO A N 1
ATOM 2891 C CA . PRO A 1 382 ? -2.757 -17.950 12.480 1.00 94.88 382 PRO A CA 1
ATOM 2892 C C . PRO A 1 382 ? -2.068 -17.588 11.161 1.00 94.88 382 PRO A C 1
ATOM 2894 O O . PRO A 1 382 ? -1.267 -18.371 10.665 1.00 94.88 382 PRO A O 1
ATOM 2897 N N . ALA A 1 383 ? -2.339 -16.401 10.606 1.00 94.12 383 ALA A N 1
ATOM 2898 C CA . ALA A 1 383 ? -1.727 -15.951 9.356 1.00 94.12 383 ALA A CA 1
ATOM 2899 C C . ALA A 1 383 ? -0.250 -15.536 9.494 1.00 94.12 383 ALA A C 1
ATOM 2901 O O . ALA A 1 383 ? 0.448 -15.462 8.487 1.00 94.12 383 ALA A O 1
ATOM 2902 N N . ILE A 1 384 ? 0.218 -15.243 10.711 1.00 91.81 384 ILE A N 1
ATOM 2903 C CA . ILE A 1 384 ? 1.586 -14.760 10.980 1.00 91.81 384 ILE A CA 1
ATOM 2904 C C . ILE A 1 384 ? 2.349 -15.641 11.978 1.00 91.81 384 ILE A C 1
ATOM 2906 O O . ILE A 1 384 ? 3.493 -15.347 12.321 1.00 91.81 384 ILE A O 1
ATOM 2910 N N . CYS A 1 385 ? 1.729 -16.709 12.473 1.00 92.38 385 CYS A N 1
ATOM 2911 C CA . CYS A 1 385 ? 2.344 -17.619 13.428 1.00 92.38 385 CYS A CA 1
ATOM 2912 C C . CYS A 1 385 ? 3.595 -18.264 12.812 1.00 92.38 385 CYS A C 1
ATOM 2914 O O . CYS A 1 385 ? 3.559 -18.704 11.663 1.00 92.38 385 CYS A O 1
ATOM 2916 N N . ASN A 1 386 ? 4.694 -18.325 13.571 1.00 88.19 386 ASN A N 1
ATOM 2917 C CA . ASN A 1 386 ? 5.996 -18.829 13.105 1.00 88.19 386 ASN A CA 1
ATOM 2918 C C . ASN A 1 386 ? 6.560 -18.114 11.866 1.00 88.19 386 ASN A C 1
ATOM 2920 O O . ASN A 1 386 ? 7.344 -18.693 11.113 1.00 88.19 386 ASN A O 1
ATOM 2924 N N . THR A 1 387 ? 6.166 -16.862 11.643 1.00 86.12 387 THR A N 1
ATOM 2925 C CA . THR A 1 387 ? 6.765 -16.007 10.615 1.00 86.12 387 THR A CA 1
ATOM 2926 C C . THR A 1 387 ? 7.621 -14.932 11.272 1.00 86.12 387 THR A C 1
ATOM 2928 O O . THR A 1 387 ? 7.285 -14.456 12.350 1.00 86.12 387 THR A O 1
ATOM 2931 N N . ASP A 1 388 ? 8.688 -14.507 10.598 1.00 80.69 388 ASP A N 1
ATOM 2932 C CA . ASP A 1 388 ? 9.585 -13.426 11.050 1.00 80.69 388 ASP A CA 1
ATOM 2933 C C . ASP A 1 388 ? 9.048 -12.035 10.632 1.00 80.69 388 ASP A C 1
ATOM 2935 O O . ASP A 1 388 ? 9.785 -11.114 10.288 1.00 80.69 388 ASP A O 1
ATOM 2939 N N . ILE A 1 389 ? 7.719 -11.887 10.549 1.00 81.38 389 ILE A N 1
ATOM 2940 C CA . ILE A 1 389 ? 7.070 -10.626 10.143 1.00 81.38 389 ILE A CA 1
ATOM 2941 C C . ILE A 1 389 ? 7.086 -9.614 11.298 1.00 81.38 389 ILE A C 1
ATOM 2943 O O . ILE A 1 389 ? 7.027 -8.403 11.078 1.00 81.38 389 ILE A O 1
ATOM 2947 N N . ASP A 1 390 ? 7.191 -10.086 12.538 1.00 72.12 390 ASP A N 1
ATOM 2948 C CA . ASP A 1 390 ? 7.215 -9.273 13.750 1.00 72.12 390 ASP A CA 1
ATOM 2949 C C . ASP A 1 390 ? 8.491 -8.428 13.895 1.00 72.12 390 ASP A C 1
ATOM 2951 O O . ASP A 1 390 ? 8.487 -7.463 14.662 1.00 72.12 390 ASP A O 1
ATOM 2955 N N . THR A 1 391 ? 9.551 -8.714 13.133 1.00 82.12 391 THR A N 1
ATOM 2956 C CA . THR A 1 391 ? 10.776 -7.898 13.091 1.00 82.12 391 THR A CA 1
ATOM 2957 C C . THR A 1 391 ? 10.720 -6.757 12.071 1.00 82.12 391 THR A C 1
ATOM 2959 O O . THR A 1 391 ? 11.478 -5.785 12.183 1.00 82.12 391 THR A O 1
ATOM 2962 N N . ILE A 1 392 ? 9.796 -6.811 11.107 1.00 85.75 392 ILE A N 1
ATOM 2963 C CA . ILE A 1 392 ? 9.672 -5.811 10.042 1.00 85.75 392 ILE A CA 1
ATOM 2964 C C . ILE A 1 392 ? 9.269 -4.455 10.634 1.00 85.75 392 ILE A C 1
ATOM 2966 O O . ILE A 1 392 ? 8.354 -4.352 11.447 1.00 85.75 392 ILE A O 1
ATOM 2970 N N . ALA A 1 393 ? 9.941 -3.387 10.194 1.00 83.12 393 ALA A N 1
ATOM 2971 C CA . ALA A 1 393 ? 9.634 -2.000 10.564 1.00 83.12 393 ALA A CA 1
ATOM 2972 C C . ALA A 1 393 ? 9.641 -1.710 12.082 1.00 83.12 393 ALA A C 1
ATOM 2974 O O . ALA A 1 393 ? 8.996 -0.765 12.552 1.00 83.12 393 ALA A O 1
ATOM 2975 N N . LYS A 1 394 ? 10.390 -2.501 12.857 1.00 85.00 394 LYS A N 1
ATOM 2976 C CA . LYS A 1 394 ? 10.652 -2.247 14.276 1.00 85.00 394 LYS A CA 1
ATOM 2977 C C . LYS A 1 394 ? 11.868 -1.340 14.467 1.00 85.00 394 LYS A C 1
ATOM 2979 O O . LYS A 1 394 ? 12.797 -1.357 13.666 1.00 85.00 394 LYS A O 1
ATOM 2984 N N . ASP A 1 395 ? 11.838 -0.543 15.533 1.00 84.19 395 ASP A N 1
ATOM 2985 C CA . ASP A 1 395 ? 12.862 0.442 15.905 1.00 84.19 395 ASP A CA 1
ATOM 2986 C C . ASP A 1 395 ? 13.350 1.348 14.746 1.00 84.19 395 ASP A C 1
ATOM 2988 O O . ASP A 1 395 ? 14.559 1.534 14.572 1.00 84.19 395 ASP A O 1
ATOM 2992 N N . PRO A 1 396 ? 12.441 1.951 13.950 1.00 84.56 396 PRO A N 1
ATOM 2993 C CA . PRO A 1 396 ? 12.831 2.804 12.829 1.00 84.56 396 PRO A CA 1
ATOM 2994 C C . PRO A 1 396 ? 13.459 4.123 13.309 1.00 84.56 396 PRO A C 1
ATOM 2996 O O . PRO A 1 396 ? 13.305 4.528 14.473 1.00 84.56 396 PRO A O 1
ATOM 2999 N N . ASP A 1 397 ? 14.097 4.851 12.384 1.00 83.19 397 ASP A N 1
ATOM 3000 C CA . ASP A 1 397 ? 14.548 6.222 12.643 1.00 83.19 397 ASP A CA 1
ATOM 3001 C C . ASP A 1 397 ? 13.379 7.066 13.197 1.00 83.19 397 ASP A C 1
ATOM 3003 O O . ASP A 1 397 ? 12.235 6.919 12.749 1.00 83.19 397 ASP A O 1
ATOM 3007 N N . PRO A 1 398 ? 13.607 7.964 14.176 1.00 81.94 398 PRO A N 1
ATOM 3008 C CA . PRO A 1 398 ? 12.557 8.820 14.722 1.00 81.94 398 PRO A CA 1
ATOM 3009 C C . PRO A 1 398 ? 11.698 9.553 13.681 1.00 81.94 398 PRO A C 1
ATOM 3011 O O . PRO A 1 398 ? 10.511 9.760 13.939 1.00 81.94 398 PRO A O 1
ATOM 3014 N N . LYS A 1 399 ? 12.262 9.925 12.525 1.00 79.38 399 LYS A N 1
ATOM 3015 C CA . LYS A 1 399 ? 11.533 10.569 11.419 1.00 79.38 399 LYS A CA 1
ATOM 3016 C C . LYS A 1 399 ? 10.580 9.612 10.695 1.00 79.38 399 LYS A C 1
ATOM 3018 O O . LYS A 1 399 ? 9.600 10.067 10.113 1.00 79.38 399 LYS A O 1
ATOM 3023 N N . GLU A 1 400 ? 10.842 8.310 10.761 1.00 79.12 400 GLU A N 1
ATOM 3024 C CA . GLU A 1 400 ? 10.099 7.258 10.062 1.00 79.12 400 GLU A CA 1
ATOM 3025 C C . GLU A 1 400 ? 9.089 6.523 10.948 1.00 79.12 400 GLU A C 1
ATOM 3027 O O . GLU A 1 400 ? 8.220 5.811 10.443 1.00 79.12 400 GLU A O 1
ATOM 3032 N N . LYS A 1 401 ? 9.146 6.733 12.272 1.00 79.44 401 LYS A N 1
ATOM 3033 C CA . LYS A 1 401 ? 8.250 6.095 13.253 1.00 79.44 401 LYS A CA 1
ATOM 3034 C C . LYS A 1 401 ? 6.767 6.090 12.858 1.00 79.44 401 LYS A C 1
ATOM 3036 O O . LYS A 1 401 ? 6.159 5.027 12.988 1.00 79.44 401 LYS A O 1
ATOM 3041 N N . PRO A 1 402 ? 6.165 7.200 12.383 1.00 79.44 402 PRO A N 1
ATOM 3042 C CA . PRO A 1 402 ? 4.761 7.188 11.978 1.00 79.44 402 PRO A CA 1
ATOM 3043 C C . PRO A 1 402 ? 4.494 6.277 10.771 1.00 79.44 402 PRO A C 1
ATOM 3045 O O . PRO A 1 402 ? 3.478 5.592 10.740 1.00 79.44 402 PRO A O 1
ATOM 3048 N N . PHE A 1 403 ? 5.410 6.227 9.800 1.00 82.06 403 PHE A N 1
ATOM 3049 C CA . PHE A 1 403 ? 5.252 5.420 8.586 1.00 82.06 403 PHE A CA 1
ATOM 3050 C C . PHE A 1 403 ? 5.376 3.928 8.862 1.00 82.06 403 PHE A C 1
ATOM 3052 O O . PHE A 1 403 ? 4.578 3.140 8.359 1.00 82.06 403 PHE A O 1
ATOM 3059 N N . ALA A 1 404 ? 6.320 3.552 9.724 1.00 86.06 404 ALA A N 1
ATOM 3060 C CA . ALA A 1 404 ? 6.459 2.179 10.187 1.00 86.06 404 ALA A CA 1
ATOM 3061 C C . ALA A 1 404 ? 5.174 1.666 10.855 1.00 86.06 404 ALA A C 1
ATOM 3063 O O . ALA A 1 404 ? 4.753 0.541 10.603 1.00 86.06 404 ALA A O 1
ATOM 3064 N N . LEU A 1 405 ? 4.499 2.502 11.656 1.00 87.75 405 LEU A N 1
ATOM 3065 C CA . LEU A 1 405 ? 3.223 2.127 12.269 1.00 87.75 405 LEU A CA 1
ATOM 3066 C C . LEU A 1 405 ? 2.122 1.896 11.227 1.00 87.75 405 LEU A C 1
ATOM 3068 O O . LEU A 1 405 ? 1.370 0.937 11.369 1.00 87.75 405 LEU A O 1
ATOM 3072 N N . TYR A 1 406 ? 2.038 2.714 10.171 1.00 88.62 406 TYR A N 1
ATOM 3073 C CA . TYR A 1 406 ? 1.068 2.481 9.094 1.00 88.62 406 TYR A CA 1
ATOM 3074 C C . TYR A 1 406 ? 1.331 1.169 8.356 1.00 88.62 406 TYR A C 1
ATOM 3076 O O . TYR A 1 406 ? 0.390 0.416 8.117 1.00 88.62 406 TYR A O 1
ATOM 3084 N N . LEU A 1 407 ? 2.595 0.863 8.050 1.00 89.56 407 LEU A N 1
ATOM 3085 C CA . LEU A 1 407 ? 2.968 -0.411 7.435 1.00 89.56 407 LEU A CA 1
ATOM 3086 C C . LEU A 1 407 ? 2.550 -1.597 8.315 1.00 89.56 407 LEU A C 1
ATOM 3088 O O . LEU A 1 407 ? 1.934 -2.542 7.827 1.00 89.56 407 LEU A O 1
ATOM 3092 N N . LEU A 1 408 ? 2.818 -1.521 9.618 1.00 90.56 408 LEU A N 1
ATOM 3093 C CA . LEU A 1 408 ? 2.437 -2.561 10.572 1.00 90.56 408 LEU A CA 1
ATOM 3094 C C . LEU A 1 408 ? 0.915 -2.699 10.721 1.00 90.56 408 LEU A C 1
ATOM 3096 O O . LEU A 1 408 ? 0.417 -3.816 10.831 1.00 90.56 408 LEU A O 1
ATOM 3100 N N . LEU A 1 409 ? 0.162 -1.595 10.688 1.00 91.56 409 LEU A N 1
ATOM 3101 C CA . LEU A 1 409 ? -1.305 -1.628 10.698 1.00 91.56 409 LEU A CA 1
ATOM 3102 C C . LEU A 1 409 ? -1.869 -2.276 9.430 1.00 91.56 409 LEU A C 1
ATOM 3104 O O . LEU A 1 409 ? -2.800 -3.071 9.523 1.00 91.56 409 LEU A O 1
ATOM 3108 N N . ILE A 1 410 ? -1.291 -1.989 8.260 1.00 92.50 410 ILE A N 1
ATOM 3109 C CA . ILE A 1 410 ? -1.664 -2.649 7.001 1.00 92.50 410 ILE A CA 1
ATOM 3110 C C . ILE A 1 410 ? -1.341 -4.147 7.073 1.00 92.50 410 ILE A C 1
ATOM 3112 O O . ILE A 1 410 ? -2.186 -4.971 6.731 1.00 92.50 410 ILE A O 1
ATOM 3116 N N . GLY A 1 411 ? -0.160 -4.510 7.583 1.00 92.94 411 GLY A N 1
ATOM 3117 C CA . GLY A 1 411 ? 0.215 -5.906 7.820 1.00 92.94 411 GLY A CA 1
ATOM 3118 C C . GLY A 1 411 ? -0.764 -6.619 8.757 1.00 92.94 411 GLY A C 1
ATOM 3119 O O . GLY A 1 411 ? -1.224 -7.716 8.447 1.00 92.94 411 GLY A O 1
ATOM 3120 N N . ARG A 1 412 ? -1.168 -5.966 9.856 1.00 93.31 412 ARG A N 1
ATOM 3121 C CA . ARG A 1 412 ? -2.189 -6.480 10.780 1.00 93.31 412 ARG A CA 1
ATOM 3122 C C . ARG A 1 412 ? -3.539 -6.653 10.082 1.00 93.31 412 ARG A C 1
ATOM 3124 O O . ARG A 1 412 ? -4.163 -7.691 10.263 1.00 93.31 412 ARG A O 1
ATOM 3131 N N . ALA A 1 413 ? -3.963 -5.699 9.252 1.00 95.25 413 ALA A N 1
ATOM 3132 C CA . ALA A 1 413 ? -5.194 -5.812 8.472 1.00 95.25 413 ALA A CA 1
ATOM 3133 C C . ALA A 1 413 ? -5.147 -7.007 7.504 1.00 95.25 413 ALA A C 1
ATOM 3135 O O . ALA A 1 413 ? -6.104 -7.771 7.428 1.00 95.25 413 ALA A O 1
ATOM 3136 N N . PHE A 1 414 ? -4.032 -7.235 6.806 1.00 95.31 414 PHE A N 1
ATOM 3137 C CA . PHE A 1 414 ? -3.897 -8.405 5.932 1.00 95.31 414 PHE A CA 1
ATOM 3138 C C . PHE A 1 414 ? -3.857 -9.724 6.701 1.00 95.31 414 PHE A C 1
ATOM 3140 O O . PHE A 1 414 ? -4.530 -10.670 6.298 1.00 95.31 414 PHE A O 1
ATOM 3147 N N . ALA A 1 415 ? -3.152 -9.784 7.832 1.00 95.25 415 ALA A N 1
ATOM 3148 C CA . ALA A 1 415 ? -3.176 -10.949 8.714 1.00 95.25 415 ALA A CA 1
ATOM 3149 C C . ALA A 1 415 ? -4.602 -11.242 9.209 1.00 95.25 415 ALA A C 1
ATOM 3151 O O . ALA A 1 415 ? -5.030 -12.401 9.249 1.00 95.25 415 ALA A O 1
ATOM 3152 N N . MET A 1 416 ? -5.356 -10.183 9.527 1.00 96.38 416 MET A N 1
ATOM 3153 C CA . MET A 1 416 ? -6.751 -10.293 9.930 1.00 96.38 416 MET A CA 1
ATOM 3154 C C . MET A 1 416 ? -7.634 -10.842 8.813 1.00 96.38 416 MET A C 1
ATOM 3156 O O . MET A 1 416 ? -8.368 -11.808 9.011 1.00 96.38 416 MET A O 1
ATOM 3160 N N . ALA A 1 417 ? -7.519 -10.252 7.626 1.00 97.25 417 ALA A N 1
ATOM 3161 C CA . ALA A 1 417 ? -8.258 -10.643 6.435 1.00 97.25 417 ALA A CA 1
ATOM 3162 C C . ALA A 1 417 ? -7.985 -12.105 6.048 1.00 97.25 417 ALA A C 1
ATOM 3164 O O . ALA A 1 417 ? -8.920 -12.860 5.793 1.00 97.25 417 ALA A O 1
ATOM 3165 N N . ALA A 1 418 ? -6.715 -12.522 6.076 1.00 96.44 418 ALA A N 1
ATOM 3166 C CA . ALA A 1 418 ? -6.297 -13.885 5.767 1.00 96.44 418 ALA A CA 1
ATOM 3167 C C . ALA A 1 418 ? -6.841 -14.904 6.781 1.00 96.44 418 ALA A C 1
ATOM 3169 O O . ALA A 1 418 ? -7.391 -15.929 6.385 1.00 96.44 418 ALA A O 1
ATOM 3170 N N . THR A 1 419 ? -6.746 -14.605 8.081 1.00 96.75 419 THR A N 1
ATOM 3171 C CA . THR A 1 419 ? -7.252 -15.489 9.146 1.00 96.75 419 THR A CA 1
ATOM 3172 C C . THR A 1 419 ? -8.772 -15.631 9.083 1.00 96.75 419 THR A C 1
ATOM 3174 O O . THR A 1 419 ? -9.303 -16.731 9.216 1.00 96.75 419 THR A O 1
ATOM 3177 N N . GLN A 1 420 ? -9.477 -14.522 8.855 1.00 96.38 420 GLN A N 1
ATOM 3178 C CA . GLN A 1 420 ? -10.939 -14.484 8.803 1.00 96.38 420 GLN A CA 1
ATOM 3179 C C . GLN A 1 420 ? -11.504 -14.877 7.430 1.00 96.38 420 GLN A C 1
ATOM 3181 O O . GLN A 1 420 ? -12.717 -15.011 7.296 1.00 96.38 420 GLN A O 1
ATOM 3186 N N . GLN A 1 421 ? -10.641 -15.076 6.427 1.00 96.31 421 GLN A N 1
ATOM 3187 C CA . GLN A 1 421 ? -11.002 -15.396 5.042 1.00 96.31 421 GLN A CA 1
ATOM 3188 C C . GLN A 1 421 ? -11.977 -14.382 4.425 1.00 96.31 421 GLN A C 1
ATOM 3190 O O . GLN A 1 421 ? -12.946 -14.736 3.753 1.00 96.31 421 GLN A O 1
ATOM 3195 N N . VAL A 1 422 ? -11.712 -13.097 4.654 1.00 95.69 422 VAL A N 1
ATOM 3196 C CA . VAL A 1 422 ? -12.490 -11.982 4.101 1.00 95.69 422 VAL A CA 1
ATOM 3197 C C . VAL A 1 422 ? -11.590 -11.046 3.311 1.00 95.69 422 VAL A C 1
ATOM 3199 O O . VAL A 1 422 ? -10.379 -11.000 3.513 1.00 95.69 422 VAL A O 1
ATOM 3202 N N . HIS A 1 423 ? -12.177 -10.259 2.411 1.00 93.62 423 HIS A N 1
ATOM 3203 C CA . HIS A 1 423 ? -11.436 -9.183 1.762 1.00 93.62 423 HIS A CA 1
ATOM 3204 C C . HIS A 1 423 ? -10.997 -8.140 2.819 1.00 93.62 423 HIS A C 1
ATOM 3206 O O . HIS A 1 423 ? -11.779 -7.843 3.722 1.00 93.62 423 HIS A O 1
ATOM 3212 N N . PRO A 1 424 ? -9.801 -7.524 2.730 1.00 93.88 424 PRO A N 1
ATOM 3213 C CA . PRO A 1 424 ? -9.329 -6.566 3.741 1.00 93.88 424 PRO A CA 1
ATOM 3214 C C . PRO A 1 424 ? -10.267 -5.372 3.979 1.00 93.88 424 PRO A C 1
ATOM 3216 O O . PRO A 1 424 ? -10.394 -4.898 5.104 1.00 93.88 424 PRO A O 1
ATOM 3219 N N . LEU A 1 425 ? -10.972 -4.914 2.939 1.00 91.38 425 LEU A N 1
ATOM 3220 C CA . LEU A 1 425 ? -11.983 -3.848 3.051 1.00 91.38 425 LEU A CA 1
ATOM 3221 C C . LEU A 1 425 ? -13.312 -4.310 3.681 1.00 91.38 425 LEU A C 1
ATOM 3223 O O . LEU A 1 425 ? -14.158 -3.477 3.983 1.00 91.38 425 LEU A O 1
ATOM 3227 N N . GLU A 1 426 ? -13.501 -5.614 3.887 1.00 93.56 426 GLU A N 1
ATOM 3228 C CA . GLU A 1 426 ? -14.685 -6.198 4.534 1.00 93.56 426 GLU A CA 1
ATOM 3229 C C . GLU A 1 426 ? -14.481 -6.447 6.035 1.00 93.56 426 GLU A C 1
ATOM 3231 O O . GLU A 1 426 ? -15.431 -6.806 6.732 1.00 93.56 426 GLU A O 1
ATOM 3236 N N . LEU A 1 427 ? -13.266 -6.234 6.555 1.00 94.31 427 LEU A N 1
ATOM 3237 C CA . LEU A 1 427 ? -13.000 -6.274 7.993 1.00 94.31 427 LEU A CA 1
ATOM 3238 C C . LEU A 1 427 ? -13.891 -5.267 8.716 1.00 94.31 427 LEU A C 1
ATOM 3240 O O . LEU A 1 427 ? -13.981 -4.110 8.305 1.00 94.31 427 LEU A O 1
ATOM 3244 N N . LYS A 1 428 ? -14.519 -5.671 9.824 1.00 91.19 428 LYS A N 1
ATOM 3245 C CA . LYS A 1 428 ? -15.447 -4.805 10.571 1.00 91.19 428 LYS A CA 1
ATOM 3246 C C . LYS A 1 428 ? -14.780 -3.514 11.063 1.00 91.19 428 LYS A C 1
ATOM 3248 O O . LYS A 1 428 ? -15.426 -2.470 11.091 1.00 91.19 428 LYS A O 1
ATOM 3253 N N . GLU A 1 429 ? -13.487 -3.578 11.377 1.00 90.62 429 GLU A N 1
ATOM 3254 C CA . GLU A 1 429 ? -12.658 -2.457 11.823 1.00 90.62 429 GLU A CA 1
ATOM 3255 C C . GLU A 1 429 ? -12.357 -1.455 10.697 1.00 90.62 429 GLU A C 1
ATOM 3257 O O . GLU A 1 429 ? -12.008 -0.314 10.981 1.00 90.62 429 GLU A O 1
ATOM 3262 N N . VAL A 1 430 ? -12.484 -1.867 9.430 1.00 90.81 430 VAL A N 1
ATOM 3263 C CA . VAL A 1 430 ? -12.105 -1.076 8.245 1.00 90.81 430 VAL A CA 1
ATOM 3264 C C . VAL A 1 430 ? -13.332 -0.645 7.445 1.00 90.81 430 VAL A C 1
ATOM 3266 O O . VAL A 1 430 ? -13.438 0.510 7.045 1.00 90.81 430 VAL A O 1
ATOM 3269 N N . LYS A 1 431 ? -14.299 -1.543 7.253 1.00 90.25 431 LYS A N 1
ATOM 3270 C CA . LYS A 1 431 ? -15.428 -1.400 6.325 1.00 90.25 431 LYS A CA 1
ATOM 3271 C C . LYS A 1 431 ? -16.238 -0.111 6.500 1.00 90.25 431 LYS A C 1
ATOM 3273 O O . LYS A 1 431 ? -16.769 0.421 5.529 1.00 90.25 431 LYS A O 1
ATOM 3278 N N . TYR A 1 432 ? -16.332 0.409 7.726 1.00 87.62 432 TYR A N 1
ATOM 3279 C CA . TYR A 1 432 ? -17.181 1.560 8.063 1.00 87.62 432 TYR A CA 1
ATOM 3280 C C . TYR A 1 432 ? -16.415 2.830 8.446 1.00 87.62 432 TYR A C 1
ATOM 3282 O O . TYR A 1 432 ? -17.042 3.850 8.770 1.00 87.62 432 TYR A O 1
ATOM 3290 N N . ILE A 1 433 ? -15.075 2.804 8.404 1.00 80.81 433 ILE A N 1
ATOM 3291 C CA . ILE A 1 433 ? -14.246 3.961 8.787 1.00 80.81 433 ILE A CA 1
ATOM 3292 C C . ILE A 1 433 ? -14.489 5.151 7.859 1.00 80.81 433 ILE A C 1
ATOM 3294 O O . ILE A 1 433 ? -14.316 6.306 8.256 1.00 80.81 433 ILE A O 1
ATOM 3298 N N . TRP A 1 434 ? -14.938 4.876 6.634 1.00 71.19 434 TRP A N 1
ATOM 3299 C CA . TRP A 1 434 ? -14.970 5.854 5.570 1.00 71.19 434 TRP A CA 1
ATOM 3300 C C . TRP A 1 434 ? -16.355 6.119 4.992 1.00 71.19 434 TRP A C 1
ATOM 3302 O O . TRP A 1 434 ? -17.215 5.249 4.911 1.00 71.19 434 TRP A O 1
ATOM 3312 N N . GLY A 1 435 ? -16.545 7.369 4.582 1.00 63.31 435 GLY A N 1
ATOM 3313 C CA . GLY A 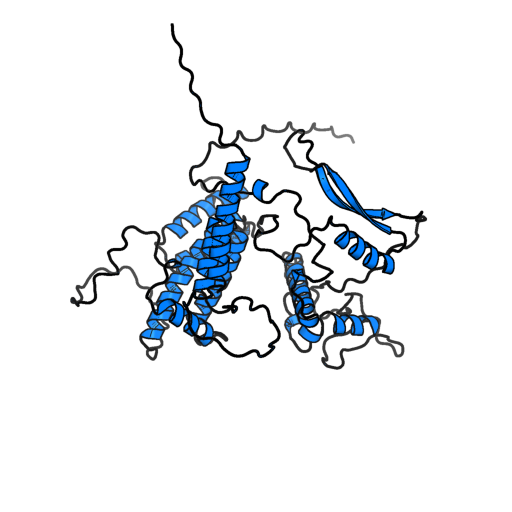1 435 ? -17.528 7.787 3.597 1.00 63.31 435 GLY A CA 1
ATOM 3314 C C . GLY A 1 435 ? -16.946 8.981 2.861 1.00 63.31 435 GLY A C 1
ATOM 3315 O O . GLY A 1 435 ? -16.331 9.847 3.495 1.00 63.31 435 GLY A O 1
ATOM 3316 N N . ASP A 1 436 ? -17.098 9.011 1.544 1.00 63.91 436 ASP A N 1
ATOM 3317 C CA . ASP A 1 436 ? -16.788 10.207 0.772 1.00 63.91 436 ASP A CA 1
ATOM 3318 C C . ASP A 1 436 ? -17.766 11.329 1.149 1.00 63.91 436 ASP A C 1
ATOM 3320 O O . ASP A 1 436 ? -18.945 11.097 1.439 1.00 63.91 436 ASP A O 1
ATOM 3324 N N . PHE A 1 437 ? -17.245 12.549 1.214 1.00 61.62 437 PHE A N 1
ATOM 3325 C CA . PHE A 1 437 ? -18.008 13.742 1.567 1.00 61.62 437 PHE A CA 1
ATOM 3326 C C . PHE A 1 437 ? -18.526 14.476 0.332 1.00 61.62 437 PHE A C 1
ATOM 3328 O O . PHE A 1 437 ? -19.355 15.374 0.474 1.00 61.62 437 PHE A O 1
ATOM 3335 N N . LEU A 1 438 ? -18.052 14.097 -0.859 1.00 59.66 438 LEU A N 1
ATOM 3336 C CA . LEU A 1 438 ? -18.454 14.658 -2.141 1.00 59.66 438 LEU A CA 1
ATOM 3337 C C . LEU A 1 438 ? -18.816 13.529 -3.125 1.00 59.66 438 LEU A C 1
ATOM 3339 O O . LEU A 1 438 ? -18.309 12.420 -3.007 1.00 59.66 438 LEU A O 1
ATOM 3343 N N . PRO A 1 439 ? -19.695 13.767 -4.109 1.00 58.75 439 PRO A N 1
ATOM 3344 C CA . PRO A 1 439 ? -19.881 12.833 -5.217 1.00 58.75 439 PRO A CA 1
ATOM 3345 C C . PRO A 1 439 ? -18.600 12.715 -6.060 1.00 58.75 439 PRO A C 1
ATOM 3347 O O . PRO A 1 439 ? -17.973 13.733 -6.350 1.00 58.75 439 PRO A O 1
ATOM 3350 N N . SER A 1 440 ? -18.257 11.519 -6.557 1.00 55.78 440 SER A N 1
ATOM 3351 C CA . SER A 1 440 ? -17.046 11.296 -7.378 1.00 55.78 440 SER A CA 1
ATOM 3352 C C . SER A 1 440 ? -16.963 12.222 -8.606 1.00 55.78 440 SER A C 1
ATOM 3354 O O . SER A 1 440 ? -15.882 12.667 -8.985 1.00 55.78 440 SER A O 1
ATOM 3356 N N . ALA A 1 441 ? -18.108 12.595 -9.195 1.00 58.16 441 ALA A N 1
ATOM 3357 C CA . ALA A 1 441 ? -18.186 13.549 -10.308 1.00 58.16 441 ALA A CA 1
ATOM 3358 C C . ALA A 1 441 ? -17.660 14.954 -9.950 1.00 58.16 441 ALA A C 1
ATOM 3360 O O . ALA A 1 441 ? -17.160 15.670 -10.811 1.00 58.16 441 ALA A O 1
ATOM 3361 N N . SER A 1 442 ? -17.724 15.351 -8.677 1.00 54.69 442 SER A N 1
ATOM 3362 C CA . SER A 1 442 ? -17.195 16.634 -8.202 1.00 54.69 442 SER A CA 1
ATOM 3363 C C . SER A 1 442 ? -15.662 16.667 -8.130 1.00 54.69 442 SER A C 1
ATOM 3365 O O . SER A 1 442 ? -15.092 17.752 -8.033 1.00 54.69 442 SER A O 1
ATOM 3367 N N . ASN A 1 443 ? -14.997 15.509 -8.220 1.00 54.19 443 ASN A N 1
ATOM 3368 C CA . ASN A 1 443 ? -13.542 15.364 -8.113 1.00 54.19 443 ASN A CA 1
ATOM 3369 C C . ASN A 1 443 ? -12.842 15.132 -9.468 1.00 54.19 443 ASN A C 1
ATOM 3371 O O . ASN A 1 443 ? -11.624 14.942 -9.511 1.00 54.19 443 ASN A O 1
ATOM 3375 N N . THR A 1 444 ? -13.566 15.156 -10.595 1.00 54.88 444 THR A N 1
ATOM 3376 C CA . THR A 1 444 ? -12.957 14.926 -11.913 1.00 54.88 444 THR A CA 1
ATOM 3377 C C . THR A 1 444 ? -11.998 16.051 -12.300 1.00 54.88 444 THR A C 1
ATOM 3379 O O . THR A 1 444 ? -12.412 17.198 -12.477 1.00 54.88 444 THR A O 1
ATOM 3382 N N . ILE A 1 445 ? -10.718 15.720 -12.501 1.00 50.12 445 ILE A N 1
ATOM 3383 C CA . ILE A 1 445 ? -9.753 16.647 -13.103 1.00 50.12 445 ILE A CA 1
ATOM 3384 C C . ILE A 1 445 ? -10.053 16.762 -14.606 1.00 50.12 445 ILE A C 1
ATOM 3386 O O . ILE A 1 445 ? -10.117 15.737 -15.290 1.00 50.12 445 ILE A O 1
ATOM 3390 N N . PRO A 1 446 ? -10.195 17.980 -15.159 1.00 41.94 446 PRO A N 1
ATOM 3391 C CA . PRO A 1 446 ? -10.314 18.152 -16.597 1.00 41.94 446 PRO A CA 1
ATOM 3392 C C . PRO A 1 446 ? -9.031 17.675 -17.290 1.00 41.94 446 PRO A C 1
ATOM 3394 O O . PRO A 1 446 ? -7.965 18.260 -17.115 1.00 41.94 446 PRO A O 1
ATOM 3397 N N . LEU A 1 447 ? -9.144 16.635 -18.119 1.00 40.59 447 LEU A N 1
ATOM 3398 C CA . LEU A 1 447 ? -8.043 16.005 -18.866 1.00 40.59 447 LEU A CA 1
ATOM 3399 C C . LEU A 1 447 ? -7.532 16.856 -20.053 1.00 40.59 447 LEU A C 1
ATOM 3401 O O . LEU A 1 447 ? -7.135 16.321 -21.087 1.00 40.59 447 LEU A O 1
ATOM 3405 N N . SER A 1 448 ? -7.564 18.188 -19.955 1.00 32.09 448 SER A N 1
ATOM 3406 C CA . SER A 1 448 ? -7.048 19.068 -21.012 1.00 32.09 448 SER A CA 1
ATOM 3407 C C . SER A 1 448 ? -5.587 19.462 -20.751 1.00 32.09 448 SER A C 1
ATOM 3409 O O . SER A 1 448 ? -5.305 20.056 -19.713 1.00 32.09 448 SER A O 1
ATOM 3411 N N . PRO A 1 449 ? -4.657 19.230 -21.700 1.00 32.94 449 PRO A N 1
ATOM 3412 C CA . PRO A 1 449 ? -3.248 19.623 -21.580 1.00 32.94 449 PRO A CA 1
ATOM 3413 C C . PRO A 1 449 ? -3.006 21.122 -21.829 1.00 32.94 449 PRO A C 1
ATOM 3415 O O . PRO A 1 449 ? -1.863 21.578 -21.840 1.00 32.94 449 PRO A O 1
ATOM 3418 N N . THR A 1 450 ? -4.055 21.911 -22.057 1.00 30.94 450 THR A N 1
ATOM 3419 C CA . THR A 1 450 ? -3.929 23.353 -22.265 1.00 30.94 450 THR A CA 1
ATOM 3420 C C . THR A 1 450 ? -4.000 24.054 -20.910 1.00 30.94 450 THR A C 1
ATOM 3422 O O . THR A 1 450 ? -5.041 23.966 -20.255 1.00 30.94 450 THR A O 1
ATOM 3425 N N . PRO A 1 451 ? -2.948 24.768 -20.468 1.00 32.28 451 PRO A N 1
ATOM 3426 C CA . PRO A 1 451 ? -3.017 25.530 -19.233 1.00 32.28 451 PRO A CA 1
ATOM 3427 C C . PRO A 1 451 ? -4.088 26.609 -19.399 1.00 32.28 451 PRO A C 1
ATOM 3429 O O . PRO A 1 451 ? -3.935 27.546 -20.185 1.00 32.28 451 PRO A O 1
ATOM 3432 N N . GLY A 1 452 ? -5.196 26.462 -18.674 1.00 34.94 452 GLY A N 1
ATOM 3433 C CA . GLY A 1 452 ? -6.124 27.565 -18.468 1.00 34.94 452 GLY A CA 1
ATOM 3434 C C . GLY A 1 452 ? -5.394 28.745 -17.809 1.00 34.94 452 GLY A C 1
ATOM 3435 O O . GLY A 1 452 ? -4.366 28.543 -17.152 1.00 34.94 452 GLY A O 1
ATOM 3436 N N . PRO A 1 453 ? -5.882 29.987 -17.972 1.00 29.83 453 PRO A N 1
ATOM 3437 C CA . PRO A 1 453 ? -5.277 31.136 -17.315 1.00 29.83 453 PRO A CA 1
ATOM 3438 C C . PRO A 1 453 ? -5.284 30.913 -15.799 1.00 29.83 453 PRO A C 1
ATOM 3440 O O . PRO A 1 453 ? -6.313 30.546 -15.232 1.00 29.83 453 PRO A O 1
ATOM 3443 N N . LEU A 1 454 ? -4.135 31.129 -15.155 1.00 31.62 454 LEU A N 1
ATOM 3444 C CA . LEU A 1 454 ? -3.990 31.016 -13.704 1.00 31.62 454 LEU A CA 1
ATOM 3445 C C . LEU A 1 454 ? -5.043 31.892 -12.994 1.00 31.62 454 LEU A C 1
ATOM 3447 O O . LEU A 1 454 ? -5.209 33.055 -13.381 1.00 31.62 454 LEU A O 1
ATOM 3451 N N . PRO A 1 455 ? -5.724 31.392 -11.946 1.00 33.00 455 PRO A N 1
ATOM 3452 C CA . PRO A 1 455 ? -6.571 32.238 -11.115 1.00 33.00 455 PRO A CA 1
ATOM 3453 C C . PRO A 1 455 ? -5.718 33.335 -10.447 1.00 33.00 455 PRO A C 1
ATOM 3455 O O . PRO A 1 455 ? -4.551 33.090 -10.120 1.00 33.00 455 PRO A O 1
ATOM 3458 N N . PRO A 1 456 ? -6.258 34.554 -10.248 1.00 30.47 456 PRO A N 1
ATOM 3459 C CA . PRO A 1 456 ? -5.531 35.617 -9.565 1.00 30.47 456 PRO A CA 1
ATOM 3460 C C . PRO A 1 456 ? -5.178 35.152 -8.148 1.00 30.47 456 PRO A C 1
ATOM 3462 O O . PRO A 1 456 ? -6.047 34.721 -7.393 1.00 30.47 456 PRO A O 1
ATOM 3465 N N . GLY A 1 457 ? -3.884 35.193 -7.819 1.00 33.31 457 GLY A N 1
ATOM 3466 C CA . GLY A 1 457 ? -3.369 34.736 -6.530 1.00 33.31 457 GLY A CA 1
ATOM 3467 C C . GLY A 1 457 ? -4.017 35.459 -5.341 1.00 33.31 457 GLY A C 1
ATOM 3468 O O . GLY A 1 457 ? -4.520 36.576 -5.496 1.00 33.31 457 GLY A O 1
ATOM 3469 N N . PRO A 1 458 ? -4.001 34.846 -4.144 1.00 30.83 458 PRO A N 1
ATOM 3470 C CA . PRO A 1 458 ? -4.590 35.450 -2.959 1.00 30.83 458 PRO A CA 1
ATOM 3471 C C . PRO A 1 458 ? -3.913 36.790 -2.650 1.00 30.83 458 PRO A C 1
ATOM 3473 O O . PRO A 1 458 ? -2.684 36.895 -2.603 1.00 30.83 458 PRO A O 1
ATOM 3476 N N . CYS A 1 459 ? -4.727 37.831 -2.454 1.00 29.80 459 CYS A N 1
ATOM 3477 C CA . CYS A 1 459 ? -4.262 39.126 -1.970 1.00 29.80 459 CYS A CA 1
ATOM 3478 C C . CYS A 1 459 ? -3.516 38.961 -0.631 1.00 29.80 459 CYS A C 1
ATOM 3480 O O . CYS A 1 459 ? -3.912 38.133 0.192 1.00 29.80 459 CYS A O 1
ATOM 3482 N N . PRO A 1 460 ? -2.464 39.758 -0.371 1.00 29.58 460 PRO A N 1
ATOM 3483 C CA . PRO A 1 460 ? -1.705 39.656 0.868 1.00 29.58 460 PRO A CA 1
ATOM 3484 C C . PRO A 1 460 ? -2.585 40.014 2.074 1.00 29.58 460 PRO A C 1
ATOM 3486 O O . PRO A 1 460 ? -3.194 41.084 2.121 1.00 29.58 460 PRO A O 1
ATOM 3489 N N . SER A 1 461 ? -2.635 39.119 3.062 1.00 33.44 461 SER A N 1
ATOM 3490 C CA . SER A 1 461 ? -3.270 39.363 4.358 1.00 33.44 461 SER A CA 1
ATOM 3491 C C . SER A 1 461 ? -2.553 40.491 5.119 1.00 33.44 461 SER A C 1
ATOM 3493 O O . SER A 1 461 ? -1.318 40.539 5.093 1.00 33.44 461 SER A O 1
ATOM 3495 N N . PRO A 1 462 ? -3.275 41.377 5.829 1.00 29.89 462 PRO A N 1
ATOM 3496 C CA . PRO A 1 462 ? -2.662 42.447 6.609 1.00 29.89 462 PRO A CA 1
ATOM 3497 C C . PRO A 1 462 ? -1.861 41.885 7.792 1.00 29.89 462 PRO A C 1
ATOM 3499 O O . PRO A 1 462 ? -2.278 40.941 8.463 1.00 29.89 462 PRO A O 1
ATOM 3502 N N . SER A 1 463 ? -0.696 42.480 8.040 1.00 31.44 463 SER A N 1
ATOM 3503 C CA . SER A 1 463 ? 0.223 42.130 9.122 1.00 31.44 463 SER A CA 1
ATOM 3504 C C . SER A 1 463 ? -0.401 42.330 10.516 1.00 31.44 463 SER A C 1
ATOM 3506 O O . SER A 1 463 ? -1.165 43.278 10.720 1.00 31.44 463 SER A O 1
ATOM 3508 N N . PRO A 1 464 ? -0.069 41.474 11.504 1.00 30.75 464 PRO A N 1
ATOM 3509 C CA . PRO A 1 464 ? -0.597 41.594 12.859 1.00 30.75 464 PRO A CA 1
ATOM 3510 C C . PRO A 1 464 ? -0.021 42.830 13.580 1.00 30.75 464 PRO A C 1
ATOM 3512 O O . PRO A 1 464 ? 1.150 43.169 13.379 1.00 30.75 464 PRO A O 1
ATOM 3515 N N . PRO A 1 465 ? -0.807 43.513 14.436 1.00 31.56 465 PRO A N 1
ATOM 3516 C CA . PRO A 1 465 ? -0.338 44.674 15.181 1.00 31.56 465 PRO A CA 1
ATOM 3517 C C . PRO A 1 465 ? 0.685 44.269 16.250 1.00 31.56 465 PRO A C 1
ATOM 3519 O O . PRO A 1 465 ? 0.458 43.373 17.061 1.00 31.56 465 PRO A O 1
ATOM 3522 N N . THR A 1 466 ? 1.811 44.975 16.274 1.00 33.94 466 THR A N 1
ATOM 3523 C CA . THR A 1 466 ? 2.827 44.900 17.324 1.00 33.94 466 THR A CA 1
ATOM 3524 C C . THR A 1 466 ? 2.277 45.462 18.638 1.00 33.94 466 THR A C 1
ATOM 3526 O O . THR A 1 466 ? 2.033 46.662 18.759 1.00 33.94 466 THR A O 1
ATOM 3529 N N . SER A 1 467 ? 2.109 44.613 19.656 1.00 29.58 467 SER A N 1
ATOM 3530 C CA . SER A 1 467 ? 1.883 45.081 21.030 1.00 29.58 467 SER A CA 1
ATOM 3531 C C . SER A 1 467 ? 3.206 45.488 21.696 1.00 29.58 467 SER A C 1
ATOM 3533 O O . SER A 1 467 ? 4.220 44.810 21.519 1.00 29.58 467 SER A O 1
ATOM 3535 N N . PRO A 1 468 ? 3.221 46.597 22.460 1.00 31.97 468 PRO A N 1
ATOM 3536 C CA . PRO A 1 468 ? 4.439 47.176 23.008 1.00 31.97 468 PRO A CA 1
ATOM 3537 C C . PRO A 1 468 ? 4.919 46.437 24.258 1.00 31.97 468 PRO A C 1
ATOM 3539 O O . PRO A 1 468 ? 4.130 46.023 25.106 1.00 31.97 468 PRO A O 1
ATOM 3542 N N . ALA A 1 469 ? 6.242 46.365 24.389 1.00 32.25 469 ALA A N 1
ATOM 3543 C CA . ALA A 1 469 ? 6.943 45.950 25.593 1.00 32.25 469 ALA A CA 1
ATOM 3544 C C . ALA A 1 469 ? 6.450 46.712 26.835 1.00 32.25 469 ALA A C 1
ATOM 3546 O O . ALA A 1 469 ? 6.303 47.939 26.801 1.00 32.25 469 ALA A O 1
ATOM 3547 N N . ARG A 1 470 ? 6.280 46.000 27.953 1.00 30.20 470 ARG A N 1
ATOM 3548 C CA . ARG A 1 470 ? 6.315 46.592 29.294 1.00 30.20 470 ARG A CA 1
ATOM 3549 C C . ARG A 1 470 ? 7.075 45.691 30.266 1.00 30.20 470 ARG A C 1
ATOM 3551 O O . ARG A 1 470 ? 7.041 44.474 30.131 1.00 30.20 470 ARG A O 1
ATOM 3558 N N . CYS A 1 471 ? 7.777 46.406 31.145 1.00 33.09 471 CYS A N 1
ATOM 3559 C CA . CYS A 1 471 ? 8.763 46.044 32.160 1.00 33.09 471 CYS A CA 1
ATOM 3560 C C . CYS A 1 471 ? 8.493 44.803 33.001 1.00 33.09 471 CYS A C 1
ATOM 3562 O O . CYS A 1 471 ? 7.313 44.574 33.348 1.00 33.09 471 CYS A O 1
#

Radius of gyration: 29.01 Å; chains: 1; bounding box: 63×80×85 Å

InterPro domains:
  IPR002893 Zinc finger, MYND-type [PS01360] (340-385)
  IPR050869 Histone-lysine N-methyltransferase [PTHR12197] (301-436)

Secondary structure (DSSP, 8-state):
------------HHHHHHHHHHHHHHHHHHHHHHTT----------------------PPPP-TT-HHHHHHHHHHHHHTT-HHHHHHHHHHHHHHHHHHH-TTSTTHHHHHHHHHHHHTTSS-GGGS-S-S-TTSSSS--S---------------S---TT--HHHHHHHHHHHHHHHHHHHHHHHHHHHHT-HHHHHHHHHHHHHH-TT-HHHHHHHHHHHHHHHHHHT--TTS---GGGS-----------TT--S---TTSHHHHHHHHHHHHHH-TTEEEEEEEEE---TT-TT---EEEEEEEEESS---TT--------SS-----SS--B-TTT-PBPPP--TT---EE-SS-SS-EESSHHHHHHHHHHTGGGTTT-GGGGTT-S--TTTHHHHHHHHHHHHHHHHHHHHTS-GGGSHHHHTS---SS-GGGGPPP---S-PPPPPPPPPPPPPP-PPP--

Organism: NCBI:txid215460

pLDDT: mean 74.88, std 25.3, range [24.28, 98.38]

Sequence (471 aa):
MDSASGSGSEVSSEEADSALVLALLAKRDELTRALGGGGGVGRNGSEDGLEDGEGEGSGGAALPYDLIAYLERAAVHSELGYPDLAAGDAYRALLLCDECSDAGFEYHELALDALRERCAGGLPAVLRGRGRGSEELERGVGGLEIAEGQTASEEEVEDEDEDEDEETRRLKNIARIASIRCFRMLAISLLLCGCLKSSYDFCIRGLGAAPGDEDLLQAKEYIQLMARRKLKLSSDEEVDITELPDQGLVRREIYPWNTHEPNRFSQETLDFLNKELESVAPKCEVKVTELPTLLEGIGELESTNKQLGLFAKEDIEPGEEFFDEISLLAANNLLKESLCDACSSTLPRLTADSKVVDCPDCDDIMFCDTTCLERAQASYHPAICNTDIDTIAKDPDPKEKPFALYLLLIGRAFAMAATQQVHPLELKEVKYIWGDFLPSASNTIPLSPTPGPLPPGPCPSPSPPTSPARC

Foldseek 3Di:
DDDDDDDDDDPDPVVVVVVVVVVLVVLVVVLLVLQQVDDDPDDDDDDDDDDDDDDPPDRHPGLQLQLVSLLSNLVSCVLQVQLVSSLVSLVSSLVSLVLCQDPPDPCNVSNLVNLCVCCVVHQDPSLPDPDDDPPPPPPDPDDDDDDDDDDDDPPPPPPPPVPDDPSSVVSNVSSLSSNLSSLLSNLVSQVSQQQLLSSLVSLVVSCVSPVPDPSSVVSNVSSVVVQCVVVVHDPPDDRDSVPGHRGGHGDDDDRPPDPLADPCQDPVNQVVVQVVCCVFAVQKGKHKDWDQDDDPPDPDDRDIFIDIDIDGPDDDDVPDDRGDDADQLFDDQAPPAQAANRRRDHADPDDPPQQKDDDPQADPHIHRHPVSVVCCQQFFQVLCGPHPCNNPNHPDDPVCRVVSRVVRSVVSLVSRCVSNVHDSCNPPVRNNPDDDRDHPVVVRDPSDPDDDPDDDDDDDDDDDDDDDDDD